Protein AF-0000000080232187 (afdb_homodimer)

Radius of gyration: 31.91 Å; Cα contacts (8 Å, |Δi|>4): 963; chains: 2; bounding box: 90×100×101 Å

Structure (mmCIF, N/CA/C/O backbone):
data_AF-0000000080232187-model_v1
#
loop_
_entity.id
_entity.type
_entity.pdbx_description
1 polymer 'anthranilate synthase'
#
loop_
_atom_site.group_PDB
_atom_site.id
_atom_site.type_symbol
_atom_site.label_atom_id
_atom_site.label_alt_id
_atom_site.label_comp_id
_atom_site.label_asym_id
_atom_site.label_entity_id
_atom_site.label_seq_id
_atom_site.pdbx_PDB_ins_code
_atom_site.Cartn_x
_atom_site.Cartn_y
_atom_site.Cartn_z
_atom_site.occupancy
_atom_site.B_iso_or_equiv
_atom_site.auth_seq_id
_atom_site.auth_comp_id
_atom_site.auth_asym_id
_atom_site.auth_atom_id
_atom_site.pdbx_PDB_model_num
ATOM 1 N N . MET A 1 1 ? 22.344 22.719 -49.562 1 18 1 MET A N 1
ATOM 2 C CA . MET A 1 1 ? 22.812 23.891 -48.844 1 18 1 MET A CA 1
ATOM 3 C C . MET A 1 1 ? 22.422 23.828 -47.375 1 18 1 MET A C 1
ATOM 5 O O . MET A 1 1 ? 22.547 24.812 -46.656 1 18 1 MET A O 1
ATOM 9 N N . ALA A 1 2 ? 21.609 22.859 -47 1 17.19 2 ALA A N 1
ATOM 10 C CA . ALA A 1 2 ? 20.688 22.594 -45.906 1 17.19 2 ALA A CA 1
ATOM 11 C C . ALA A 1 2 ? 21.438 22.328 -44.625 1 17.19 2 ALA A C 1
ATOM 13 O O . ALA A 1 2 ? 20.828 22.062 -43.562 1 17.19 2 ALA A O 1
ATOM 14 N N . SER A 1 3 ? 22.891 22.266 -44.469 1 17.16 3 SER A N 1
ATOM 15 C CA . SER A 1 3 ? 23.703 21.391 -43.656 1 17.16 3 SER A CA 1
ATOM 16 C C . SER A 1 3 ? 23.938 22.016 -42.281 1 17.16 3 SER A C 1
ATOM 18 O O . SER A 1 3 ? 25 22.609 -42.031 1 17.16 3 SER A O 1
ATOM 20 N N . ALA A 1 4 ? 22.828 22.75 -41.656 1 18.05 4 ALA A N 1
ATOM 21 C CA . ALA A 1 4 ? 23.219 23.609 -40.531 1 18.05 4 ALA A CA 1
ATOM 22 C C . ALA A 1 4 ? 23.875 22.812 -39.438 1 18.05 4 ALA A C 1
ATOM 24 O O . ALA A 1 4 ? 23.688 21.594 -39.344 1 18.05 4 ALA A O 1
ATOM 25 N N . ALA A 1 5 ? 24.375 23.562 -38.188 1 16.45 5 ALA A N 1
ATOM 26 C CA . ALA A 1 5 ? 25.484 23.812 -37.25 1 16.45 5 ALA A CA 1
ATOM 27 C C . ALA A 1 5 ? 25.266 23.078 -35.938 1 16.45 5 ALA A C 1
ATOM 29 O O . ALA A 1 5 ? 24.438 23.484 -35.125 1 16.45 5 ALA A O 1
ATOM 30 N N . ALA A 1 6 ? 25.125 21.734 -35.719 1 17.95 6 ALA A N 1
ATOM 31 C CA . ALA A 1 6 ? 24.734 20.859 -34.625 1 17.95 6 ALA A CA 1
ATOM 32 C C . ALA A 1 6 ? 25.75 20.938 -33.5 1 17.95 6 ALA A C 1
ATOM 34 O O . ALA A 1 6 ? 26.609 20.062 -33.344 1 17.95 6 ALA A O 1
ATOM 35 N N . SER A 1 7 ? 26.375 22.234 -33.156 1 16.16 7 SER A N 1
ATOM 36 C CA . SER A 1 7 ? 27.594 22.156 -32.375 1 16.16 7 SER A CA 1
ATOM 37 C C . SER A 1 7 ? 27.297 21.719 -30.938 1 16.16 7 SER A C 1
ATOM 39 O O . SER A 1 7 ? 26.406 22.281 -30.297 1 16.16 7 SER A O 1
ATOM 41 N N . ALA A 1 8 ? 27.562 20.406 -30.469 1 18.19 8 ALA A N 1
ATOM 42 C CA . ALA A 1 8 ? 27.516 19.469 -29.359 1 18.19 8 ALA A CA 1
ATOM 43 C C . ALA A 1 8 ? 28.406 19.953 -28.203 1 18.19 8 ALA A C 1
ATOM 45 O O . ALA A 1 8 ? 29.625 19.844 -28.266 1 18.19 8 ALA A O 1
ATOM 46 N N . GLY A 1 9 ? 28.359 21.297 -27.75 1 15.58 9 GLY A N 1
ATOM 47 C CA . GLY A 1 9 ? 29.438 21.703 -26.859 1 15.58 9 GLY A CA 1
ATOM 48 C C . GLY A 1 9 ? 29.469 20.953 -25.547 1 15.58 9 GLY A C 1
ATOM 49 O O . GLY A 1 9 ? 28.422 20.797 -24.906 1 15.58 9 GLY A O 1
ATOM 50 N N . THR A 1 10 ? 30.406 19.984 -25.188 1 17.42 10 THR A N 1
ATOM 51 C CA . THR A 1 10 ? 30.906 19.016 -24.203 1 17.42 10 THR A CA 1
ATOM 52 C C . THR A 1 10 ? 31.359 19.734 -22.922 1 17.42 10 THR A C 1
ATOM 54 O O . THR A 1 10 ? 32.406 20.359 -22.906 1 17.42 10 THR A O 1
ATOM 57 N N . ALA A 1 11 ? 30.75 20.844 -22.344 1 16.55 11 ALA A N 1
ATOM 58 C CA . ALA A 1 11 ? 31.594 21.5 -21.359 1 16.55 11 ALA A CA 1
ATOM 59 C C . ALA A 1 11 ? 31.906 20.594 -20.188 1 16.55 11 ALA A C 1
ATOM 61 O O . ALA A 1 11 ? 31 19.953 -19.641 1 16.55 11 ALA A O 1
ATOM 62 N N . ILE A 1 12 ? 33.219 20.125 -19.875 1 16.86 12 ILE A N 1
ATOM 63 C CA . ILE A 1 12 ? 34.156 19.328 -19.078 1 16.86 12 ILE A CA 1
ATOM 64 C C . ILE A 1 12 ? 34.219 19.891 -17.672 1 16.86 12 ILE A C 1
ATOM 66 O O . ILE A 1 12 ? 34.75 20.984 -17.453 1 16.86 12 ILE A O 1
ATOM 70 N N . PHE A 1 13 ? 33.062 20.234 -16.953 1 16.06 13 PHE A N 1
ATOM 71 C CA . PHE A 1 13 ? 33.375 20.938 -15.719 1 16.06 13 PHE A CA 1
ATOM 72 C C . PHE A 1 13 ? 34.25 20.078 -14.812 1 16.06 13 PHE A C 1
ATOM 74 O O . PHE A 1 13 ? 33.906 18.922 -14.523 1 16.06 13 PHE A O 1
ATOM 81 N N . SER A 1 14 ? 35.625 20.312 -14.742 1 15.69 14 SER A N 1
ATOM 82 C CA . SER A 1 14 ? 36.875 19.875 -14.125 1 15.69 14 SER A CA 1
ATOM 83 C C . SER A 1 14 ? 36.75 19.766 -12.617 1 15.69 14 SER A C 1
ATOM 85 O O . SER A 1 14 ? 35.844 20.391 -12.016 1 15.69 14 SER A O 1
ATOM 87 N N . GLN A 1 15 ? 37.688 18.969 -11.93 1 15.62 15 GLN A N 1
ATOM 88 C CA . GLN A 1 15 ? 38.219 18.078 -10.898 1 15.62 15 GLN A CA 1
ATOM 89 C C . GLN A 1 15 ? 38.688 18.859 -9.672 1 15.62 15 GLN A C 1
ATOM 91 O O . GLN A 1 15 ? 39.875 19.172 -9.555 1 15.62 15 GLN A O 1
ATOM 96 N N . CYS A 1 16 ? 38 19.984 -9.148 1 15.91 16 CYS A N 1
ATOM 97 C CA . CYS A 1 16 ? 38.812 20.672 -8.156 1 15.91 16 CYS A CA 1
ATOM 98 C C . CYS A 1 16 ? 39.094 19.766 -6.953 1 15.91 16 CYS A C 1
ATOM 100 O O . CYS A 1 16 ? 38.156 19.266 -6.332 1 15.91 16 CYS A O 1
ATOM 102 N N . MET A 1 17 ? 40.312 19.078 -6.785 1 17.08 17 MET A N 1
ATOM 103 C CA . MET A 1 17 ? 41.062 18.109 -5.973 1 17.08 17 MET A CA 1
ATOM 104 C C . MET A 1 17 ? 41.344 18.672 -4.582 1 17.08 17 MET A C 1
ATOM 106 O O . MET A 1 17 ? 42.062 18.062 -3.789 1 17.08 17 MET A O 1
ATOM 110 N N . GLY A 1 18 ? 40.75 19.766 -4.035 1 16.36 18 GLY A N 1
ATOM 111 C CA . GLY A 1 18 ? 41.625 20.312 -3.027 1 16.36 18 GLY A CA 1
ATOM 112 C C . GLY A 1 18 ? 41.875 19.375 -1.866 1 16.36 18 GLY A C 1
ATOM 113 O O . GLY A 1 18 ? 41.094 18.453 -1.632 1 16.36 18 GLY A O 1
ATOM 114 N N . ALA A 1 19 ? 43.125 19.375 -1.157 1 17.14 19 ALA A N 1
ATOM 115 C CA . ALA A 1 19 ? 44.125 18.734 -0.303 1 17.14 19 ALA A CA 1
ATOM 116 C C . ALA A 1 19 ? 43.688 18.75 1.159 1 17.14 19 ALA A C 1
ATOM 118 O O . ALA A 1 19 ? 44.406 18.281 2.037 1 17.14 19 ALA A O 1
ATOM 119 N N . ILE A 1 20 ? 42.375 18.75 1.537 1 16.67 20 ILE A N 1
ATOM 120 C CA . ILE A 1 20 ? 42.312 19.234 2.916 1 16.67 20 ILE A CA 1
ATOM 121 C C . ILE A 1 20 ? 43 18.219 3.838 1 16.67 20 ILE A C 1
ATOM 123 O O . ILE A 1 20 ? 42.781 17.016 3.715 1 16.67 20 ILE A O 1
ATOM 127 N N . ALA A 1 21 ? 44 18.719 4.641 1 17.36 21 ALA A N 1
ATOM 128 C CA . ALA A 1 21 ? 45.031 18.266 5.543 1 17.36 21 ALA A CA 1
ATOM 129 C C . ALA A 1 21 ? 44.469 17.422 6.672 1 17.36 21 ALA A C 1
ATOM 131 O O . ALA A 1 21 ? 43.312 17.547 7.027 1 17.36 21 ALA A O 1
ATOM 132 N N . GLN A 1 22 ? 45.25 16.469 7.203 1 16.72 22 GLN A N 1
ATOM 133 C CA . GLN A 1 22 ? 45.406 15.195 7.891 1 16.72 22 GLN A CA 1
ATOM 134 C C . GLN A 1 22 ? 45.219 15.352 9.398 1 16.72 22 GLN A C 1
ATOM 136 O O . GLN A 1 22 ? 45.312 14.375 10.141 1 16.72 22 GLN A O 1
ATOM 141 N N . VAL A 1 23 ? 44.438 16.344 9.93 1 16.61 23 VAL A N 1
ATOM 142 C CA . VAL A 1 23 ? 44.875 16.531 11.312 1 16.61 23 VAL A CA 1
ATOM 143 C C . VAL A 1 23 ? 44.594 15.258 12.109 1 16.61 23 VAL A C 1
ATOM 145 O O . VAL A 1 23 ? 43.562 14.617 11.938 1 16.61 23 VAL A O 1
ATOM 148 N N . LYS A 1 24 ? 45.625 14.75 12.828 1 18.84 24 LYS A N 1
ATOM 149 C CA . LYS A 1 24 ? 46.031 13.547 13.562 1 18.84 24 LYS A CA 1
ATOM 150 C C . LYS A 1 24 ? 45.188 13.367 14.828 1 18.84 24 LYS A C 1
ATOM 152 O O . LYS A 1 24 ? 45.219 14.211 15.719 1 18.84 24 LYS A O 1
ATOM 157 N N . LYS A 1 25 ? 43.875 13.188 14.773 1 17.88 25 LYS A N 1
ATOM 158 C CA . LYS A 1 25 ? 43.188 13.258 16.062 1 17.88 25 LYS A CA 1
ATOM 159 C C . LYS A 1 25 ? 43.812 12.273 17.062 1 17.88 25 LYS A C 1
ATOM 161 O O . LYS A 1 25 ? 44.125 11.141 16.688 1 17.88 25 LYS A O 1
ATOM 166 N N . PRO A 1 26 ? 44.125 12.734 18.25 1 18.08 26 PRO A N 1
ATOM 167 C CA . PRO A 1 26 ? 44.906 12.016 19.281 1 18.08 26 PRO A CA 1
ATOM 168 C C . PRO A 1 26 ? 44.156 10.797 19.812 1 18.08 26 PRO A C 1
ATOM 170 O O . PRO A 1 26 ? 42.938 10.672 19.609 1 18.08 26 PRO A O 1
ATOM 173 N N . SER A 1 27 ? 44.781 9.914 20.688 1 17.45 27 SER A N 1
ATOM 174 C CA . SER A 1 27 ? 44.938 8.531 21.141 1 17.45 27 SER A CA 1
ATOM 175 C C . SER A 1 27 ? 43.906 8.18 22.219 1 17.45 27 SER A C 1
ATOM 177 O O . SER A 1 27 ? 43.719 7.012 22.547 1 17.45 27 SER A O 1
ATOM 179 N N . PRO A 1 28 ? 42.781 8.977 22.516 1 18.81 28 PRO A N 1
ATOM 180 C CA . PRO A 1 28 ? 42.656 8.836 23.969 1 18.81 28 PRO A CA 1
ATOM 181 C C . PRO A 1 28 ? 42.344 7.402 24.406 1 18.81 28 PRO A C 1
ATOM 183 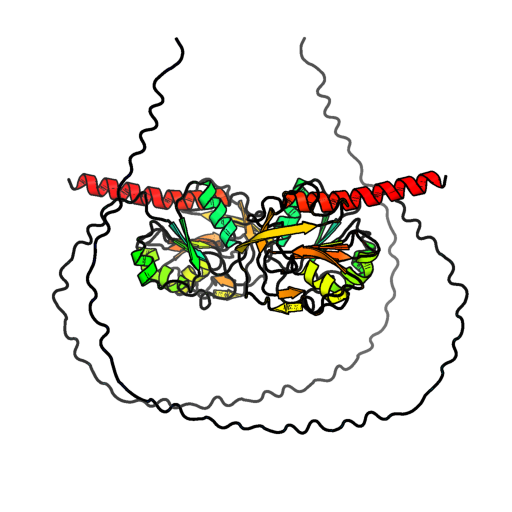O O . PRO A 1 28 ? 41.844 6.605 23.594 1 18.81 28 PRO A O 1
ATOM 186 N N . SER A 1 29 ? 42.531 7.062 25.734 1 17.45 29 SER A N 1
ATOM 187 C CA . SER A 1 29 ? 42.812 5.977 26.672 1 17.45 29 SER A CA 1
ATOM 188 C C . SER A 1 29 ? 41.562 5.102 26.875 1 17.45 29 SER A C 1
ATOM 190 O O . SER A 1 29 ? 40.438 5.52 26.594 1 17.45 29 SER A O 1
ATOM 192 N N . SER A 1 30 ? 41.656 3.861 27.547 1 17.42 30 SER A N 1
ATOM 193 C CA . SER A 1 30 ? 41.344 2.439 27.656 1 17.42 30 SER A CA 1
ATOM 194 C C . SER A 1 30 ? 40.094 2.205 28.5 1 17.42 30 SER A C 1
ATOM 196 O O . SER A 1 30 ? 39.625 1.072 28.625 1 17.42 30 SER A O 1
ATOM 198 N N . THR A 1 31 ? 39.281 3.275 29.047 1 18.12 31 THR A N 1
ATOM 199 C CA . THR A 1 31 ? 38.812 2.789 30.344 1 18.12 31 THR A CA 1
ATOM 200 C C . THR A 1 31 ? 37.781 1.671 30.156 1 18.12 31 THR A C 1
ATOM 202 O O . THR A 1 31 ? 36.938 1.748 29.266 1 18.12 31 THR A O 1
ATOM 205 N N . HIS A 1 32 ? 38 0.469 30.734 1 17.98 32 HIS A N 1
ATOM 206 C CA . HIS A 1 32 ? 37.625 -0.938 30.812 1 17.98 32 HIS A CA 1
ATOM 207 C C . HIS A 1 32 ? 36.219 -1.106 31.391 1 17.98 32 HIS A C 1
ATOM 209 O O . HIS A 1 32 ? 35.781 -2.23 31.625 1 17.98 32 HIS A O 1
ATOM 215 N N . LEU A 1 33 ? 35.219 -0.196 31.109 1 17.58 33 LEU A N 1
ATOM 216 C CA . LEU A 1 33 ? 34.156 -0.395 32.094 1 17.58 33 LEU A CA 1
ATOM 217 C C . LEU A 1 33 ? 33.594 -1.807 31.984 1 17.58 33 LEU A C 1
ATOM 219 O O . LEU A 1 33 ? 33.312 -2.295 30.891 1 17.58 33 LEU A O 1
ATOM 223 N N . ALA A 1 34 ? 33.562 -2.543 33.094 1 17.12 34 ALA A N 1
ATOM 224 C CA . ALA A 1 34 ? 33.375 -3.902 33.594 1 17.12 34 ALA A CA 1
ATOM 225 C C . ALA A 1 34 ? 31.891 -4.312 33.469 1 17.12 34 ALA A C 1
ATOM 227 O O . ALA A 1 34 ? 31.031 -3.74 34.125 1 17.12 34 ALA A O 1
ATOM 228 N N . PHE A 1 35 ? 31.281 -4.254 32.281 1 16.67 35 PHE A N 1
ATOM 229 C CA . PHE A 1 35 ? 29.844 -4.504 32.312 1 16.67 35 PHE A CA 1
ATOM 230 C C . PHE A 1 35 ? 29.531 -5.895 32.844 1 16.67 35 PHE A C 1
ATOM 232 O O . PHE A 1 35 ? 30.234 -6.859 32.531 1 16.67 35 PHE A O 1
ATOM 239 N N . ALA A 1 36 ? 28.781 -5.898 34 1 17.16 36 ALA A N 1
ATOM 240 C CA . ALA A 1 36 ? 28.312 -6.945 34.906 1 17.16 36 ALA A CA 1
ATOM 241 C C . ALA A 1 36 ? 27.484 -7.984 34.156 1 17.16 36 ALA A C 1
ATOM 243 O O . ALA A 1 36 ? 26.672 -7.637 33.312 1 17.16 36 ALA A O 1
ATOM 244 N N . ARG A 1 37 ? 27.859 -9.234 34.188 1 16.91 37 ARG A N 1
ATOM 245 C CA . ARG A 1 37 ? 27.578 -10.531 33.594 1 16.91 37 ARG A CA 1
ATOM 246 C C . ARG A 1 37 ? 26.203 -11.039 34 1 16.91 37 ARG A C 1
ATOM 248 O O . ARG A 1 37 ? 25.984 -11.367 35.156 1 16.91 37 ARG A O 1
ATOM 255 N N . PHE A 1 38 ? 25.047 -10.234 33.75 1 17.67 38 PHE A N 1
ATOM 256 C CA . PHE A 1 38 ? 23.859 -10.781 34.375 1 17.67 38 PHE A CA 1
ATOM 257 C C . PHE A 1 38 ? 23.656 -12.242 33.969 1 17.67 38 PHE A C 1
ATOM 259 O O . PHE A 1 38 ? 23.922 -12.617 32.812 1 17.67 38 PHE A O 1
ATOM 266 N N . PRO A 1 39 ? 23.469 -13.102 34.969 1 17.06 39 PRO A N 1
ATOM 267 C CA . PRO A 1 39 ? 23.484 -14.562 35 1 17.06 39 PRO A CA 1
ATOM 268 C C . PRO A 1 39 ? 22.391 -15.195 34.156 1 17.06 39 PRO A C 1
ATOM 270 O O . PRO A 1 39 ? 21.375 -14.547 33.875 1 17.06 39 PRO A O 1
ATOM 273 N N . ASP A 1 40 ? 22.719 -16.188 33.375 1 17.42 40 ASP A N 1
ATOM 274 C CA . ASP A 1 40 ? 22.219 -17.094 32.344 1 17.42 40 ASP A CA 1
ATOM 275 C C . ASP A 1 40 ? 21.078 -17.953 32.875 1 17.42 40 ASP A C 1
ATOM 277 O O . ASP A 1 40 ? 21.109 -19.172 32.812 1 17.42 40 ASP A O 1
ATOM 281 N N . ARG A 1 41 ? 20.172 -17.359 33.812 1 16.28 41 ARG A N 1
ATOM 282 C CA . ARG A 1 41 ? 19.438 -18.422 34.469 1 16.28 41 ARG A CA 1
ATOM 283 C C . ARG A 1 41 ? 18.672 -19.281 33.469 1 16.28 41 ARG A C 1
ATOM 285 O O . ARG A 1 41 ? 17.797 -18.766 32.75 1 16.28 41 ARG A O 1
ATOM 292 N N . ARG A 1 42 ? 19.266 -20.266 32.906 1 18.02 42 ARG A N 1
ATOM 293 C CA . ARG A 1 42 ? 18.859 -21.266 31.938 1 18.02 42 ARG A CA 1
ATOM 294 C C . ARG A 1 42 ? 17.703 -22.109 32.469 1 18.02 42 ARG A C 1
ATOM 296 O O . ARG A 1 42 ? 17.906 -23.016 33.281 1 18.02 42 ARG A O 1
ATOM 303 N N . THR A 1 43 ? 16.609 -21.422 33.094 1 16.92 43 THR A N 1
ATOM 304 C CA . THR A 1 43 ? 15.734 -22.406 33.719 1 16.92 43 THR A CA 1
ATOM 305 C C . THR A 1 43 ? 15.273 -23.453 32.719 1 16.92 43 THR A C 1
ATOM 307 O O . THR A 1 43 ? 14.891 -23.125 31.594 1 16.92 43 THR A O 1
ATOM 310 N N . GLU A 1 44 ? 15.719 -24.609 32.906 1 17.72 44 GLU A N 1
ATOM 311 C CA . GLU A 1 44 ? 15.617 -25.938 32.312 1 17.72 44 GLU A CA 1
ATOM 312 C C . GLU A 1 44 ? 14.172 -26.422 32.25 1 17.72 44 GLU A C 1
ATOM 314 O O . GLU A 1 44 ? 13.555 -26.672 33.281 1 17.72 44 GLU A O 1
ATOM 319 N N . ILE A 1 45 ? 13.305 -25.531 31.609 1 16.34 45 ILE A N 1
ATOM 320 C CA . ILE A 1 45 ? 11.93 -26.016 31.734 1 16.34 45 ILE A CA 1
ATOM 321 C C . ILE A 1 45 ? 11.836 -27.453 31.219 1 16.34 45 ILE A C 1
ATOM 323 O O . ILE A 1 45 ? 12.211 -27.719 30.062 1 16.34 45 ILE A O 1
ATOM 327 N N . ARG A 1 46 ? 11.961 -28.312 32.156 1 16.52 46 ARG A N 1
ATOM 328 C CA . ARG A 1 46 ? 11.898 -29.766 32 1 16.52 46 ARG A CA 1
ATOM 329 C C . ARG A 1 46 ? 10.609 -30.188 31.328 1 16.52 46 ARG A C 1
ATOM 331 O O . ARG A 1 46 ? 9.516 -29.922 31.828 1 16.52 46 ARG A O 1
ATOM 338 N N . TYR A 1 47 ? 10.508 -29.938 29.938 1 16.34 47 TYR A N 1
ATOM 339 C CA . TYR A 1 47 ? 9.312 -30.297 29.188 1 16.34 47 TYR A CA 1
ATOM 340 C C . TYR A 1 47 ? 8.961 -31.766 29.422 1 16.34 47 TYR A C 1
ATOM 342 O O . TYR A 1 47 ? 9.805 -32.656 29.25 1 16.34 47 TYR A O 1
ATOM 350 N N . GLY A 1 48 ? 8.148 -31.953 30.453 1 16.7 48 GLY A N 1
ATOM 351 C CA . GLY A 1 48 ? 7.648 -33.25 30.891 1 16.7 48 GLY A CA 1
ATOM 352 C C . GLY A 1 48 ? 7.102 -34.094 29.75 1 16.7 48 GLY A C 1
ATOM 353 O O . GLY A 1 48 ? 6.629 -33.562 28.75 1 16.7 48 GLY A O 1
ATOM 354 N N . SER A 1 49 ? 7.559 -35.281 29.641 1 17.62 49 SER A N 1
ATOM 355 C CA . SER A 1 49 ? 7.488 -36.469 28.781 1 17.62 49 SER A CA 1
ATOM 356 C C . SER A 1 49 ? 6.051 -36.938 28.609 1 17.62 49 SER A C 1
ATOM 358 O O . SER A 1 49 ? 5.469 -37.531 29.516 1 17.62 49 SER A O 1
ATOM 360 N N . CYS A 1 50 ? 5.074 -35.938 28.25 1 16.98 50 CYS A N 1
ATOM 361 C CA . CYS A 1 50 ? 3.717 -36.5 28.297 1 16.98 50 CYS A CA 1
ATOM 362 C C . CYS A 1 50 ? 3.611 -37.781 27.5 1 16.98 50 CYS A C 1
ATOM 364 O O . CYS A 1 50 ? 3.963 -37.812 26.312 1 16.98 50 CYS A O 1
ATOM 366 N N . MET A 1 51 ? 3.67 -38.812 28.156 1 17.59 51 MET A N 1
ATOM 367 C CA . MET A 1 51 ? 3.639 -40.219 27.797 1 17.59 51 MET A CA 1
ATOM 368 C C . MET A 1 51 ? 2.361 -40.562 27.047 1 17.59 51 MET A C 1
ATOM 370 O O . MET A 1 51 ? 1.264 -40.5 27.594 1 17.59 51 MET A O 1
ATOM 374 N N . PHE A 1 52 ? 2.105 -39.812 25.922 1 17.67 52 PHE A N 1
ATOM 375 C CA . PHE A 1 52 ? 0.829 -40.156 25.297 1 17.67 52 PHE A CA 1
ATOM 376 C C . PHE A 1 52 ? 0.734 -41.656 25.031 1 17.67 52 PHE A C 1
ATOM 378 O O . PHE A 1 52 ? 1.684 -42.281 24.531 1 17.67 52 PHE A O 1
ATOM 385 N N . PRO A 1 53 ? -0.198 -42.25 25.719 1 17.58 53 PRO A N 1
ATOM 386 C CA . PRO A 1 53 ? -0.336 -43.719 25.703 1 17.58 53 PRO A CA 1
ATOM 387 C C . PRO A 1 53 ? -0.587 -44.25 24.297 1 17.58 53 PRO A C 1
ATOM 389 O O . PRO A 1 53 ? -1.043 -43.531 23.406 1 17.58 53 PRO A O 1
ATOM 392 N N . LYS A 1 54 ? -0.259 -45.562 24.062 1 18.97 54 LYS A N 1
ATOM 393 C CA . LYS A 1 54 ? 0.078 -46.531 23.031 1 18.97 54 LYS A CA 1
ATOM 394 C C . LYS A 1 54 ? -1.157 -46.938 22.234 1 18.97 54 LYS A C 1
ATOM 396 O O . LYS A 1 54 ? -1.043 -47.562 21.188 1 18.97 54 LYS A O 1
ATOM 401 N N . ASP A 1 55 ? -2.465 -46.844 22.781 1 17.28 55 ASP A N 1
ATOM 402 C CA . ASP A 1 55 ? -3.111 -48.125 22.609 1 17.28 55 ASP A CA 1
ATOM 403 C C . ASP A 1 55 ? -3.516 -48.344 21.141 1 17.28 55 ASP A C 1
ATOM 405 O O . ASP A 1 55 ? -2.98 -49.219 20.469 1 17.28 55 ASP A O 1
ATOM 409 N N . SER A 1 56 ? -5 -48.531 20.844 1 18.44 56 SER A N 1
ATOM 410 C CA . SER A 1 56 ? -5.707 -49.688 20.297 1 18.44 56 SER A CA 1
ATOM 411 C C . SER A 1 56 ? -5.84 -49.594 18.781 1 18.44 56 SER A C 1
ATOM 413 O O . SER A 1 56 ? -6.055 -48.531 18.234 1 18.44 56 SER A O 1
ATOM 415 N N . LEU A 1 57 ? -5.41 -50.625 18.047 1 19.53 57 LEU A N 1
ATOM 416 C CA . LEU A 1 57 ? -5.133 -51.062 16.672 1 19.53 57 LEU A CA 1
ATOM 417 C C . LEU A 1 57 ? -6.41 -51.094 15.852 1 19.53 57 LEU A C 1
ATOM 419 O O . LEU A 1 57 ? -6.613 -52 15.055 1 19.53 57 LEU A O 1
ATOM 423 N N . PHE A 1 58 ? -7.516 -50.281 16.219 1 19.17 58 PHE A N 1
ATOM 424 C CA . PHE A 1 58 ? -8.672 -50.844 15.516 1 19.17 58 PHE A CA 1
ATOM 425 C C . PHE A 1 58 ? -8.484 -50.75 14.008 1 19.17 58 PHE A C 1
ATOM 427 O O . PHE A 1 58 ? -8.125 -49.688 13.492 1 19.17 58 PHE A O 1
ATOM 434 N N . THR A 1 59 ? -8.266 -51.875 13.375 1 18.72 59 THR A N 1
ATOM 435 C CA . THR A 1 59 ? -7.98 -52.188 11.984 1 18.72 59 THR A CA 1
ATOM 436 C C . THR A 1 59 ? -9.172 -51.844 11.094 1 18.72 59 THR A C 1
ATOM 438 O O . THR A 1 59 ? -10.188 -52.531 11.102 1 18.72 59 THR A O 1
ATOM 441 N N . PRO A 1 60 ? -9.727 -50.656 11.18 1 17.86 60 PRO A N 1
ATOM 442 C CA . PRO A 1 60 ? -10.992 -50.688 10.445 1 17.86 60 PRO A CA 1
ATOM 443 C C . PRO A 1 60 ? -10.836 -51.188 9.023 1 17.86 60 PRO A C 1
ATOM 445 O O . PRO A 1 60 ? -9.766 -51.062 8.43 1 17.86 60 PRO A O 1
ATOM 448 N N . ARG A 1 61 ? -11.773 -52.125 8.68 1 18.62 61 ARG A N 1
ATOM 449 C CA . ARG A 1 61 ? -12.039 -52.875 7.465 1 18.62 61 ARG A CA 1
ATOM 450 C C . ARG A 1 61 ? -12.219 -51.969 6.266 1 18.62 61 ARG A C 1
ATOM 452 O O . ARG A 1 61 ? -12.883 -50.938 6.367 1 18.62 61 ARG A O 1
ATOM 459 N N . ALA A 1 62 ? -11.352 -52 5.238 1 18.52 62 ALA A N 1
ATOM 460 C CA . ALA A 1 62 ? -11.156 -51.344 3.947 1 18.52 62 ALA A CA 1
ATOM 461 C C . ALA A 1 62 ? -12.406 -51.469 3.078 1 18.52 62 ALA A C 1
ATOM 463 O O . ALA A 1 62 ? -12.672 -52.5 2.504 1 18.52 62 ALA A O 1
ATOM 464 N N . THR A 1 63 ? -13.625 -51.219 3.707 1 20.48 63 THR A N 1
ATOM 465 C CA . THR A 1 63 ? -14.648 -51.562 2.732 1 20.48 63 THR A CA 1
ATOM 466 C C . THR A 1 63 ? -14.461 -50.781 1.438 1 20.48 63 THR A C 1
ATOM 468 O O . THR A 1 63 ? -14.273 -49.562 1.469 1 20.48 63 THR A O 1
ATOM 471 N N . VAL A 1 64 ? -14.18 -51.438 0.282 1 19.8 64 VAL A N 1
ATOM 472 C CA . VAL A 1 64 ? -13.945 -51.125 -1.124 1 19.8 64 VAL A CA 1
ATOM 473 C C . VAL A 1 64 ? -15.141 -50.375 -1.699 1 19.8 64 VAL A C 1
ATOM 475 O O . VAL A 1 64 ? -16.234 -50.938 -1.826 1 19.8 64 VAL A O 1
ATOM 478 N N . LEU A 1 65 ? -15.461 -49.219 -1.135 1 20.78 65 LEU A N 1
ATOM 479 C CA . LEU A 1 65 ? -16.641 -48.562 -1.703 1 20.78 65 LEU A CA 1
ATOM 480 C C . LEU A 1 65 ? -16.5 -48.438 -3.217 1 20.78 65 LEU A C 1
ATOM 482 O O . LEU A 1 65 ? -15.508 -47.875 -3.711 1 20.78 65 LEU A O 1
ATOM 486 N N . SER A 1 66 ? -17.25 -49.25 -3.982 1 20.91 66 SER A N 1
ATOM 487 C CA . SER A 1 66 ? -17.359 -49.469 -5.418 1 20.91 66 SER A CA 1
ATOM 488 C C . SER A 1 66 ? -17.625 -48.188 -6.168 1 20.91 66 SER A C 1
ATOM 490 O O . SER A 1 66 ? -16.891 -47.844 -7.098 1 20.91 66 SER A O 1
ATOM 492 N N . GLY A 1 67 ? -18.922 -47.875 -6.508 1 22.31 67 GLY A N 1
ATOM 493 C CA . GLY A 1 67 ? -19.5 -47.5 -7.785 1 22.31 67 GLY A CA 1
ATOM 494 C C . GLY A 1 67 ? -19.516 -46 -8.016 1 22.31 67 GLY A C 1
ATOM 495 O O . GLY A 1 67 ? -20.391 -45.281 -7.516 1 22.31 67 GLY A O 1
ATOM 496 N N . VAL A 1 68 ? -18.594 -45.219 -7.781 1 24.27 68 VAL A N 1
ATOM 497 C CA . VAL A 1 68 ? -18.812 -43.781 -7.941 1 24.27 68 VAL A CA 1
ATOM 498 C C . VAL A 1 68 ? -19.156 -43.469 -9.391 1 24.27 68 VAL A C 1
ATOM 500 O O . VAL A 1 68 ? -18.359 -43.75 -10.297 1 24.27 68 VAL A O 1
ATOM 503 N N . GLU A 1 69 ? -20.5 -43.531 -9.789 1 24.91 69 GLU A N 1
ATOM 504 C CA . GLU A 1 69 ? -21.031 -43.062 -11.062 1 24.91 69 GLU A CA 1
ATOM 505 C C . GLU A 1 69 ? -20.531 -41.688 -11.422 1 24.91 69 GLU A C 1
ATOM 507 O O . GLU A 1 69 ? -20.391 -40.812 -10.547 1 24.91 69 GLU A O 1
ATOM 512 N N . ASN A 1 70 ? -19.812 -41.5 -12.539 1 24.06 70 ASN A N 1
ATOM 513 C CA . ASN A 1 70 ? -19.234 -40.375 -13.266 1 24.06 70 ASN A CA 1
ATOM 514 C C . ASN A 1 70 ? -20.266 -39.281 -13.508 1 24.06 70 ASN A C 1
ATOM 516 O O . ASN A 1 70 ? -21.109 -39.406 -14.398 1 24.06 70 ASN A O 1
ATOM 520 N N . SER A 1 71 ? -21.078 -38.781 -12.578 1 29.89 71 SER A N 1
ATOM 521 C CA . SER A 1 71 ? -21.938 -37.656 -12.938 1 29.89 71 SER A CA 1
ATOM 522 C C . SER A 1 71 ? -21.156 -36.594 -13.695 1 29.89 71 SER A C 1
ATOM 524 O O . SER A 1 71 ? -20.156 -36.062 -13.195 1 29.89 71 SER A O 1
ATOM 526 N N . GLY A 1 72 ? -21.094 -36.594 -15.023 1 27.41 72 GLY A N 1
ATOM 527 C CA . GLY A 1 72 ? -20.594 -35.656 -15.984 1 27.41 72 GLY A CA 1
ATOM 528 C C . GLY A 1 72 ? -20.984 -3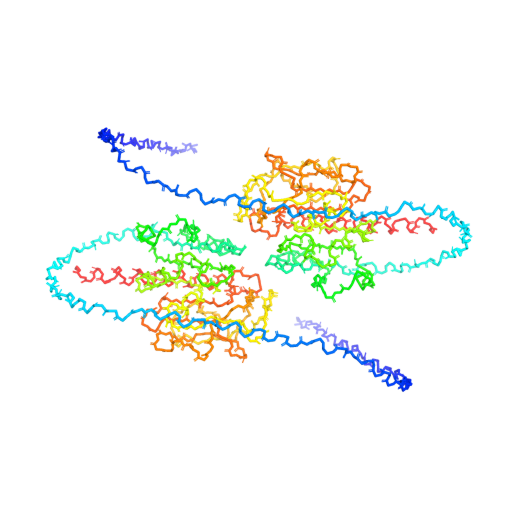4.219 -15.656 1 27.41 72 GLY A C 1
ATOM 529 O O . GLY A 1 72 ? -22.172 -33.906 -15.555 1 27.41 72 GLY A O 1
ATOM 530 N N . PHE A 1 73 ? -20.422 -33.531 -14.727 1 30.75 73 PHE A N 1
ATOM 531 C CA . PHE A 1 73 ? -20.531 -32.094 -14.594 1 30.75 73 PHE A CA 1
ATOM 532 C C . PHE A 1 73 ? -20.469 -31.391 -15.953 1 30.75 73 PHE A C 1
ATOM 534 O O . PHE A 1 73 ? -19.453 -31.469 -16.641 1 30.75 73 PHE A O 1
ATOM 541 N N . SER A 1 74 ? -21.562 -31.469 -16.781 1 31.2 74 SER A N 1
ATOM 542 C CA . SER A 1 74 ? -21.641 -30.609 -17.969 1 31.2 74 SER A CA 1
ATOM 543 C C . SER A 1 74 ? -21.328 -29.172 -17.625 1 31.2 74 SER A C 1
ATOM 545 O O . SER A 1 74 ? -22.062 -28.531 -16.859 1 31.2 74 SER A O 1
ATOM 547 N N . VAL A 1 75 ? -20.156 -28.75 -17.453 1 33.56 75 VAL A N 1
ATOM 548 C CA . VAL A 1 75 ? -19.75 -27.344 -17.391 1 33.56 75 VAL A CA 1
ATOM 549 C C . VAL A 1 75 ? -20.344 -26.578 -18.562 1 33.56 75 VAL A C 1
ATOM 551 O O . VAL A 1 75 ? -20.016 -26.844 -19.719 1 33.56 75 VAL A O 1
ATOM 554 N N . SER A 1 76 ? -21.656 -26.281 -18.625 1 34.94 76 SER A N 1
ATOM 555 C CA . SER A 1 76 ? -22.125 -25.312 -19.609 1 34.94 76 SER A CA 1
ATOM 556 C C . SER A 1 76 ? -21.141 -24.156 -19.766 1 34.94 76 SER A C 1
ATOM 558 O O . SER A 1 76 ? -20.672 -23.594 -18.766 1 34.94 76 SER A O 1
ATOM 560 N N . VAL A 1 77 ? -20.312 -24.031 -20.734 1 35.81 77 VAL A N 1
ATOM 561 C CA . VAL A 1 77 ? -19.266 -23.141 -21.203 1 35.81 77 VAL A CA 1
ATOM 562 C C . VAL A 1 77 ? -19.766 -21.688 -21.172 1 35.81 77 VAL A C 1
ATOM 564 O O . VAL A 1 77 ? -20.047 -21.109 -22.219 1 35.81 77 VAL A O 1
ATOM 567 N N . LYS A 1 78 ? -20.859 -21.312 -20.688 1 40.41 78 LYS A N 1
ATOM 568 C CA . LYS A 1 78 ? -21.016 -19.859 -20.719 1 40.41 78 LYS A CA 1
ATOM 569 C C . LYS A 1 78 ? -19.875 -19.172 -19.969 1 40.41 78 LYS A C 1
ATOM 571 O O . LYS A 1 78 ? -20.031 -18.766 -18.828 1 40.41 78 LYS A O 1
ATOM 576 N N . LYS A 1 79 ? -18.594 -19.453 -20.219 1 50.75 79 LYS A N 1
ATOM 577 C CA . LYS A 1 79 ? -17.25 -19.312 -19.656 1 50.75 79 LYS A CA 1
ATOM 578 C C . LYS A 1 79 ? -16.891 -17.828 -19.5 1 50.75 79 LYS A C 1
ATOM 580 O O . LYS A 1 79 ? -16.297 -17.453 -18.484 1 50.75 79 LYS A O 1
ATOM 585 N N . ALA A 1 80 ? -17.375 -16.922 -20.516 1 58.47 80 ALA A N 1
ATOM 586 C CA . ALA A 1 80 ? -16.859 -15.555 -20.625 1 58.47 80 ALA A CA 1
ATOM 587 C C . ALA A 1 80 ? -17.438 -14.672 -19.516 1 58.47 80 ALA A C 1
ATOM 589 O O . ALA A 1 80 ? -16.891 -13.609 -19.203 1 58.47 80 ALA A O 1
ATOM 590 N N . ASP A 1 81 ? -18.297 -15.312 -18.719 1 81.19 81 ASP A N 1
ATOM 591 C CA . ASP A 1 81 ? -18.969 -14.359 -17.844 1 81.19 81 ASP A CA 1
ATOM 592 C C . ASP A 1 81 ? -18.578 -14.594 -16.391 1 81.19 81 ASP A C 1
ATOM 594 O O . ASP A 1 81 ? -18.875 -13.773 -15.516 1 81.19 81 ASP A O 1
ATOM 598 N N . ASN A 1 82 ? -17.859 -15.742 -16.172 1 94.5 82 ASN A N 1
ATOM 599 C CA . ASN A 1 82 ? -17.484 -15.984 -14.781 1 94.5 82 ASN A CA 1
ATOM 600 C C . ASN A 1 82 ? -16.312 -15.102 -14.352 1 94.5 82 ASN A C 1
ATOM 602 O O . ASN A 1 82 ? -15.523 -14.664 -15.188 1 94.5 82 ASN A O 1
ATOM 606 N N . PRO A 1 83 ? -16.25 -14.914 -13.07 1 97.88 83 PRO A N 1
ATOM 607 C CA . PRO A 1 83 ? -15.242 -13.945 -12.617 1 97.88 83 PRO A CA 1
ATOM 608 C C . PRO A 1 83 ? -13.891 -14.594 -12.344 1 97.88 83 PRO A C 1
ATOM 610 O O . PRO A 1 83 ? -13.805 -15.805 -12.125 1 97.88 83 PRO A O 1
ATOM 613 N N . ILE A 1 84 ? -12.891 -13.82 -12.492 1 98.44 84 ILE A N 1
ATOM 614 C CA . ILE A 1 84 ? -11.68 -14.109 -11.734 1 98.44 84 ILE A CA 1
ATOM 615 C C . ILE A 1 84 ? -11.883 -13.727 -10.266 1 98.44 84 ILE A C 1
ATOM 617 O O . ILE A 1 84 ? -12.406 -12.648 -9.969 1 98.44 84 ILE A O 1
ATOM 621 N N . VAL A 1 85 ? -11.547 -14.602 -9.359 1 98.69 85 VAL A N 1
ATOM 622 C CA . VAL A 1 85 ? -11.734 -14.305 -7.945 1 98.69 85 VAL A CA 1
ATOM 623 C C . VAL A 1 85 ? -10.398 -13.883 -7.328 1 98.69 85 VAL A C 1
ATOM 625 O O . VAL A 1 85 ? -9.375 -14.539 -7.535 1 98.69 85 VAL A O 1
ATOM 628 N N . VAL A 1 86 ? -10.438 -12.742 -6.633 1 98.69 86 VAL A N 1
ATOM 629 C CA . VAL A 1 86 ? -9.305 -12.273 -5.852 1 98.69 86 VAL A CA 1
ATOM 630 C C . VAL A 1 86 ? -9.523 -12.586 -4.371 1 98.69 86 VAL A C 1
ATOM 632 O O . VAL A 1 86 ? -10.531 -12.172 -3.789 1 98.69 86 VAL A O 1
ATOM 635 N N . ILE A 1 87 ? -8.617 -13.375 -3.828 1 98.75 87 ILE A N 1
ATOM 636 C CA . ILE A 1 87 ? -8.625 -13.578 -2.383 1 98.75 87 ILE A CA 1
ATOM 637 C C . ILE A 1 87 ? -7.789 -12.5 -1.707 1 98.75 87 ILE A C 1
ATOM 639 O O . ILE A 1 87 ? -6.57 -12.438 -1.888 1 98.75 87 ILE A O 1
ATOM 643 N N . ASP A 1 88 ? -8.453 -11.719 -0.923 1 97.75 88 ASP A N 1
ATOM 644 C CA . ASP A 1 88 ? -7.82 -10.602 -0.224 1 97.75 88 ASP A CA 1
ATOM 645 C C . ASP A 1 88 ? -7.301 -11.031 1.146 1 97.75 88 ASP A C 1
ATOM 647 O O . ASP A 1 88 ? -8.086 -11.336 2.045 1 97.75 88 ASP A O 1
ATOM 651 N N . ASN A 1 89 ? -5.98 -10.945 1.278 1 97.31 89 ASN A N 1
ATOM 652 C CA . ASN A 1 89 ? -5.352 -11.305 2.547 1 97.31 89 ASN A CA 1
ATOM 653 C C . ASN A 1 89 ? -5.074 -10.07 3.4 1 97.31 89 ASN A C 1
ATOM 655 O O . ASN A 1 89 ? -4.031 -9.977 4.051 1 97.31 89 ASN A O 1
ATOM 659 N N . TYR A 1 90 ? -5.953 -9.109 3.264 1 91 90 TYR A N 1
ATOM 660 C CA . TYR A 1 90 ? -5.926 -7.914 4.098 1 91 90 TYR A CA 1
ATOM 661 C C . TYR A 1 90 ? -4.625 -7.145 3.904 1 91 90 TYR A C 1
ATOM 663 O O . TYR A 1 90 ? -3.979 -6.746 4.879 1 91 90 TYR A O 1
ATOM 671 N N . ASP A 1 91 ? -4.297 -7.02 2.609 1 92.56 91 ASP A N 1
ATOM 672 C CA . ASP A 1 91 ? -3.096 -6.266 2.266 1 92.56 91 ASP A CA 1
ATOM 673 C C . ASP A 1 91 ? -3.451 -4.883 1.725 1 92.56 91 ASP A C 1
ATOM 675 O O . ASP A 1 91 ? -4.445 -4.727 1.012 1 92.56 91 ASP A O 1
ATOM 679 N N . SER A 1 92 ? -2.584 -3.9 2.002 1 89.38 92 SER A N 1
ATOM 680 C CA . SER A 1 92 ? -2.805 -2.533 1.543 1 89.38 92 SER A CA 1
ATOM 681 C C . SER A 1 92 ? -2.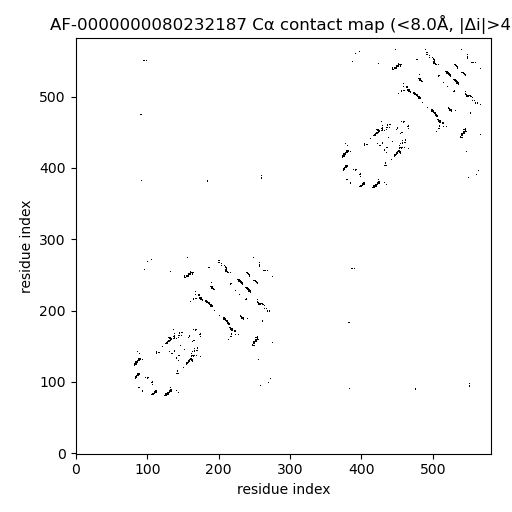729 -2.439 0.022 1 89.38 92 SER A C 1
ATOM 683 O O . SER A 1 92 ? -3.33 -1.552 -0.582 1 89.38 92 SER A O 1
ATOM 685 N N . PHE A 1 93 ? -2.119 -3.385 -0.673 1 91.25 93 PHE A N 1
ATOM 686 C CA . PHE A 1 93 ? -1.874 -3.285 -2.107 1 91.25 93 PHE A CA 1
ATOM 687 C C . PHE A 1 93 ? -2.865 -4.141 -2.887 1 91.25 93 PHE A C 1
ATOM 689 O O . PHE A 1 93 ? -2.846 -4.156 -4.121 1 91.25 93 PHE A O 1
ATOM 696 N N . THR A 1 94 ? -3.715 -4.84 -2.225 1 95.38 94 THR A N 1
ATOM 697 C CA . THR A 1 94 ? -4.648 -5.727 -2.908 1 95.38 94 THR A CA 1
ATOM 698 C C . THR A 1 94 ? -5.422 -4.973 -3.984 1 95.38 94 THR A C 1
ATOM 700 O O . THR A 1 94 ? -5.566 -5.453 -5.109 1 95.38 94 THR A O 1
ATOM 703 N N . TYR A 1 95 ? -5.82 -3.814 -3.711 1 93.06 95 TYR A N 1
ATOM 704 C CA . TYR A 1 95 ? -6.723 -3.121 -4.625 1 93.06 95 TYR A CA 1
ATOM 705 C C . TYR A 1 95 ? -5.953 -2.48 -5.773 1 93.06 95 TYR A C 1
ATOM 707 O O . TYR A 1 95 ? -6.543 -2.094 -6.785 1 93.06 95 TYR A O 1
ATOM 715 N N . ASN A 1 96 ? -4.613 -2.389 -5.609 1 94.06 96 ASN A N 1
ATOM 716 C CA . ASN A 1 96 ? -3.82 -2.057 -6.789 1 94.06 96 ASN A CA 1
ATOM 717 C C . ASN A 1 96 ? -3.881 -3.168 -7.836 1 94.06 96 ASN A C 1
ATOM 719 O O . ASN A 1 96 ? -3.928 -2.895 -9.039 1 94.06 96 ASN A O 1
ATOM 723 N N . LEU A 1 97 ? -3.861 -4.363 -7.371 1 97.38 97 LEU A N 1
ATOM 724 C CA . LEU A 1 97 ? -4.043 -5.492 -8.273 1 97.38 97 LEU A CA 1
ATOM 725 C C . LEU A 1 97 ? -5.418 -5.445 -8.938 1 97.38 97 LEU A C 1
ATOM 727 O O . LEU A 1 97 ? -5.535 -5.656 -10.141 1 97.38 97 LEU A O 1
ATOM 731 N N . CYS A 1 98 ? -6.391 -5.137 -8.148 1 96.25 98 CYS A N 1
ATOM 732 C CA . CYS A 1 98 ? -7.758 -5.039 -8.648 1 96.25 98 CYS A CA 1
ATOM 733 C C . CYS A 1 98 ? -7.879 -3.936 -9.695 1 96.25 98 CYS A C 1
ATOM 735 O O . CYS A 1 98 ? -8.578 -4.098 -10.695 1 96.25 98 CYS A O 1
ATOM 737 N N . GLN A 1 99 ? -7.203 -2.9 -9.445 1 93.62 99 GLN A N 1
ATOM 738 C CA . GLN A 1 99 ? -7.211 -1.803 -10.406 1 93.62 99 GLN A CA 1
ATOM 739 C C . GLN A 1 99 ? -6.625 -2.242 -11.742 1 93.62 99 GLN A C 1
ATOM 741 O O . GLN A 1 99 ? -7.18 -1.938 -12.805 1 93.62 99 GLN A O 1
ATOM 746 N N . TYR A 1 100 ? -5.469 -2.943 -11.695 1 96.75 100 TYR A N 1
ATOM 747 C CA . TYR A 1 100 ? -4.891 -3.455 -12.93 1 96.75 100 TYR A CA 1
ATOM 748 C C . TYR A 1 100 ? -5.887 -4.34 -13.672 1 96.75 100 TYR A C 1
ATOM 750 O O . TYR A 1 100 ? -6.078 -4.191 -14.883 1 96.75 100 TYR A O 1
ATOM 758 N N . MET A 1 101 ? -6.551 -5.211 -12.906 1 97 101 MET A N 1
ATOM 759 C CA . MET A 1 101 ? -7.52 -6.117 -13.516 1 97 101 MET A CA 1
ATOM 760 C C . MET A 1 101 ? -8.68 -5.344 -14.133 1 97 101 MET A C 1
ATOM 762 O O . MET A 1 101 ? -9.109 -5.648 -15.25 1 97 101 MET A O 1
ATOM 766 N N . GLY A 1 102 ? -9.117 -4.34 -13.453 1 95.75 102 GLY A N 1
ATOM 767 C CA . GLY A 1 102 ? -10.172 -3.494 -13.984 1 95.75 102 GLY A CA 1
ATOM 768 C C . GLY A 1 102 ? -9.766 -2.764 -15.25 1 95.75 102 GLY A C 1
ATOM 769 O O . GLY A 1 102 ? -10.523 -2.732 -16.234 1 95.75 102 GLY A O 1
ATOM 770 N N . GLU A 1 103 ? -8.633 -2.258 -15.234 1 96.12 103 GLU A N 1
ATOM 771 C CA . GLU A 1 103 ? -8.117 -1.524 -16.391 1 96.12 103 GLU A CA 1
ATOM 772 C C . GLU A 1 103 ? -7.969 -2.439 -17.594 1 96.12 103 GLU A C 1
ATOM 774 O O . GLU A 1 103 ? -8.086 -1.991 -18.734 1 96.12 103 GLU A O 1
ATOM 779 N N . LEU A 1 104 ? -7.762 -3.625 -17.312 1 96.94 104 LEU A N 1
ATOM 780 C CA . LEU A 1 104 ? -7.57 -4.602 -18.375 1 96.94 104 LEU A CA 1
ATOM 781 C C . LEU A 1 104 ? -8.906 -5.188 -18.828 1 96.94 104 LEU A C 1
ATOM 783 O O . LEU A 1 104 ? -8.938 -6.066 -19.688 1 96.94 104 LEU A O 1
ATOM 787 N N . GLY A 1 105 ? -9.984 -4.809 -18.219 1 94.75 105 GLY A N 1
ATOM 788 C CA . GLY A 1 105 ? -11.32 -5.184 -18.656 1 94.75 105 GLY A CA 1
ATOM 789 C C . GLY A 1 105 ? -11.758 -6.535 -18.125 1 94.75 105 GLY A C 1
ATOM 790 O O . GLY A 1 105 ? -12.68 -7.152 -18.672 1 94.75 105 GLY A O 1
ATOM 791 N N . CYS A 1 106 ? -11.164 -6.926 -17.125 1 93.44 106 CYS A N 1
ATOM 792 C CA . CYS A 1 106 ? -11.461 -8.234 -16.562 1 93.44 106 CYS A CA 1
ATOM 793 C C . CYS A 1 106 ? -12.633 -8.156 -15.586 1 93.44 106 CYS A C 1
ATOM 795 O O . CYS A 1 106 ? -12.727 -7.211 -14.805 1 93.44 106 CYS A O 1
ATOM 797 N N . ASN A 1 107 ? -13.531 -9.125 -15.758 1 96.06 107 ASN A N 1
ATOM 798 C CA . ASN A 1 107 ? -14.539 -9.336 -14.727 1 96.06 107 ASN A CA 1
ATOM 799 C C . ASN A 1 107 ? -13.961 -10.055 -13.516 1 96.06 107 ASN A C 1
ATOM 801 O O . ASN A 1 107 ? -13.477 -11.188 -13.633 1 96.06 107 ASN A O 1
ATOM 805 N N . PHE A 1 108 ? -14.023 -9.359 -12.352 1 97.81 108 PHE A N 1
ATOM 806 C CA . PHE A 1 108 ? -13.453 -9.992 -11.172 1 97.81 108 PHE A CA 1
ATOM 807 C C . PHE A 1 108 ? -14.297 -9.688 -9.938 1 97.81 108 PHE A C 1
ATOM 809 O O . PHE A 1 108 ? -15.109 -8.758 -9.945 1 97.81 108 PHE A O 1
ATOM 816 N N . GLU A 1 109 ? -14.156 -10.586 -8.914 1 98.06 109 GLU A N 1
ATOM 817 C CA . GLU A 1 109 ? -14.734 -10.43 -7.578 1 98.06 109 GLU A CA 1
ATOM 818 C C . GLU A 1 109 ? -13.672 -10.562 -6.496 1 98.06 109 GLU A C 1
ATOM 820 O O . GLU A 1 109 ? -12.719 -11.328 -6.648 1 98.06 109 GLU A O 1
ATOM 825 N N . VAL A 1 110 ? -13.859 -9.773 -5.477 1 97.62 110 VAL A N 1
ATOM 826 C CA . VAL A 1 110 ? -12.898 -9.805 -4.375 1 97.62 110 VAL A CA 1
ATOM 827 C C . VAL A 1 110 ? -13.578 -10.328 -3.113 1 97.62 110 VAL A C 1
ATOM 829 O O . VAL A 1 110 ? -14.68 -9.898 -2.768 1 97.62 110 VAL A O 1
ATOM 832 N N . TYR A 1 111 ? -12.922 -11.297 -2.445 1 97.94 111 TYR A N 1
ATOM 833 C CA . TYR A 1 111 ? -13.367 -11.812 -1.155 1 97.94 111 TYR A CA 1
ATOM 834 C C . TYR A 1 111 ? -12.211 -11.844 -0.156 1 97.94 111 TYR A C 1
ATOM 836 O O . TYR A 1 111 ? -11.086 -12.203 -0.51 1 97.94 111 TYR A O 1
ATOM 844 N N . ARG A 1 112 ? -12.508 -11.508 1.073 1 96.25 112 ARG A N 1
ATOM 845 C CA . ARG A 1 112 ? -11.523 -11.695 2.133 1 96.25 112 ARG A CA 1
ATOM 846 C C . ARG A 1 112 ? -11.242 -13.18 2.359 1 96.25 112 ARG A C 1
ATOM 848 O O . ARG A 1 112 ? -12.094 -14.023 2.1 1 96.25 112 ARG A O 1
ATOM 855 N N . ASN A 1 113 ? -10.055 -13.406 2.914 1 98.12 113 ASN A N 1
ATOM 856 C CA . ASN A 1 113 ? -9.594 -14.789 3.014 1 98.12 113 ASN A CA 1
ATOM 857 C C . ASN A 1 113 ? -10.375 -15.57 4.059 1 98.12 113 ASN A C 1
ATOM 859 O O . ASN A 1 113 ? -10.203 -16.781 4.195 1 98.12 113 ASN A O 1
ATOM 863 N N . ASP A 1 114 ? -11.234 -14.859 4.766 1 97.31 114 ASP A N 1
ATOM 864 C CA . ASP A 1 114 ? -12.023 -15.508 5.805 1 97.31 114 ASP A CA 1
ATOM 865 C C . ASP A 1 114 ? -13.516 -15.297 5.574 1 97.31 114 ASP A C 1
ATOM 867 O O . ASP A 1 114 ? -14.328 -15.523 6.473 1 97.31 114 ASP A O 1
ATOM 871 N N . GLU A 1 115 ? -13.883 -14.875 4.406 1 96.94 115 GLU A N 1
ATOM 872 C CA . GLU A 1 115 ? -15.273 -14.539 4.105 1 96.94 115 GLU A CA 1
ATOM 873 C C . GLU A 1 115 ? -16.016 -15.727 3.494 1 96.94 115 GLU A C 1
ATOM 875 O O . GLU A 1 115 ? -17.234 -15.82 3.6 1 96.94 115 GLU A O 1
ATOM 880 N N . LEU A 1 116 ? -15.352 -16.594 2.76 1 96.69 116 LEU A N 1
ATOM 881 C CA . LEU A 1 116 ? -15.938 -17.781 2.143 1 96.69 116 LEU A CA 1
ATOM 882 C C . LEU A 1 116 ? -15.078 -19.016 2.395 1 96.69 116 LEU A C 1
ATOM 884 O O . LEU A 1 116 ? -13.883 -18.891 2.682 1 96.69 116 LEU A O 1
ATOM 888 N N . THR A 1 117 ? -15.742 -20.172 2.363 1 98.06 117 THR A N 1
ATOM 889 C CA . THR A 1 117 ? -15 -21.422 2.35 1 98.06 117 THR A CA 1
ATOM 890 C C . THR A 1 117 ? -14.516 -21.75 0.938 1 98.06 117 THR A C 1
ATOM 892 O O . THR A 1 117 ? -14.977 -21.156 -0.035 1 98.06 117 THR A O 1
ATOM 895 N N . VAL A 1 118 ? -13.586 -22.641 0.875 1 98.5 118 VAL A N 1
ATOM 896 C CA . VAL A 1 118 ? -13.102 -23.062 -0.435 1 98.5 118 VAL A CA 1
ATOM 897 C C . VAL A 1 118 ? -14.242 -23.672 -1.236 1 98.5 118 VAL A C 1
ATOM 899 O O . VAL A 1 118 ? -14.32 -23.5 -2.455 1 98.5 118 VAL A O 1
ATOM 902 N N . GLU A 1 119 ? -15.156 -24.375 -0.542 1 98.19 119 GLU A N 1
ATOM 903 C CA . GLU A 1 119 ? -16.312 -24.953 -1.213 1 98.19 119 GLU A CA 1
ATOM 904 C C . GLU A 1 119 ? -17.203 -23.859 -1.814 1 98.19 119 GLU A C 1
ATOM 906 O O . GLU A 1 119 ? -17.688 -24 -2.941 1 98.19 119 GLU A O 1
ATOM 911 N N . GLU A 1 120 ? -17.406 -22.859 -1.104 1 98.38 120 GLU A N 1
ATOM 912 C CA . GLU A 1 120 ? -18.172 -21.734 -1.612 1 98.38 120 GLU A CA 1
ATOM 913 C C . GLU A 1 120 ? -17.469 -21.062 -2.787 1 98.38 120 GLU A C 1
ATOM 915 O O . GLU A 1 120 ? -18.125 -20.641 -3.746 1 98.38 120 GLU A O 1
ATOM 920 N N . LEU A 1 121 ? -16.172 -21.031 -2.709 1 98.31 121 LEU A N 1
ATOM 921 C CA . LEU A 1 121 ? -15.383 -20.469 -3.795 1 98.31 121 LEU A CA 1
ATOM 922 C C . LEU A 1 121 ? -15.531 -21.297 -5.066 1 98.31 121 LEU A C 1
ATOM 924 O O . LEU A 1 121 ? -15.719 -20.75 -6.152 1 98.31 121 LEU A O 1
ATOM 928 N N . LYS A 1 122 ? -15.5 -22.562 -4.91 1 97.75 122 LYS A N 1
ATOM 929 C CA . LYS A 1 122 ? -15.672 -23.453 -6.051 1 97.75 122 LYS A CA 1
ATOM 930 C C . LYS A 1 122 ? -17.031 -23.25 -6.703 1 97.75 122 LYS A C 1
ATOM 932 O O . LYS A 1 122 ? -17.156 -23.297 -7.93 1 97.75 122 LYS A O 1
ATOM 937 N N . ARG A 1 123 ? -17.984 -22.969 -5.883 1 96.81 123 ARG A N 1
ATOM 938 C CA . ARG A 1 123 ? -19.344 -22.812 -6.383 1 96.81 123 ARG A CA 1
ATOM 939 C C . ARG A 1 123 ? -19.484 -21.547 -7.215 1 96.81 123 ARG A C 1
ATOM 941 O O . ARG A 1 123 ? -20.406 -21.438 -8.031 1 96.81 123 ARG A O 1
ATOM 948 N N . LYS A 1 124 ? -18.594 -20.656 -7.066 1 96.62 124 LYS A N 1
ATOM 949 C CA . LYS A 1 124 ? -18.609 -19.438 -7.875 1 96.62 124 LYS A CA 1
ATOM 950 C C . LYS A 1 124 ? -18.109 -19.719 -9.289 1 96.62 124 LYS A C 1
ATOM 952 O O . LYS A 1 124 ? -18.234 -18.875 -10.18 1 96.62 124 LYS A O 1
ATOM 957 N N . ASN A 1 125 ? -17.531 -20.891 -9.484 1 96.94 125 ASN A N 1
ATOM 958 C CA . ASN A 1 125 ? -17 -21.328 -10.773 1 96.94 125 ASN A CA 1
ATOM 959 C C . ASN A 1 125 ? -16.047 -20.281 -11.367 1 96.94 125 ASN A C 1
ATOM 961 O O . ASN A 1 125 ? -16.25 -19.828 -12.492 1 96.94 125 ASN A O 1
ATOM 965 N N . PRO A 1 126 ? -15.031 -19.969 -10.609 1 98.25 126 PRO A N 1
ATOM 966 C CA . PRO A 1 126 ? -14.117 -18.938 -11.117 1 98.25 126 PRO A CA 1
ATOM 967 C C . PRO A 1 126 ? -13.32 -19.391 -12.328 1 98.25 126 PRO A C 1
ATOM 969 O O . PRO A 1 126 ? -12.961 -20.562 -12.43 1 98.25 126 PRO A O 1
ATOM 972 N N . ARG A 1 127 ? -12.992 -18.391 -13.234 1 97.5 127 ARG A N 1
ATOM 973 C CA . ARG A 1 127 ? -12.125 -18.656 -14.383 1 97.5 127 ARG A CA 1
ATOM 974 C C . ARG A 1 127 ? -10.664 -18.766 -13.953 1 97.5 127 ARG A C 1
ATOM 976 O O . ARG A 1 127 ? -9.859 -19.391 -14.648 1 97.5 127 ARG A O 1
ATOM 983 N N . GLY A 1 128 ? -10.305 -18.125 -12.906 1 98.5 128 GLY A N 1
ATOM 984 C CA . GLY A 1 128 ? -9 -18.062 -12.281 1 98.5 128 GLY A CA 1
ATOM 985 C C . GLY A 1 128 ? -9.031 -17.469 -10.883 1 98.5 128 GLY A C 1
ATOM 986 O O . GLY A 1 128 ? -10.047 -16.906 -10.469 1 98.5 128 GLY A O 1
ATOM 987 N N . VAL A 1 129 ? -7.961 -17.656 -10.164 1 98.88 129 VAL A N 1
ATOM 988 C CA . VAL A 1 129 ? -7.875 -17.125 -8.812 1 98.88 129 VAL A CA 1
ATOM 989 C C . VAL A 1 129 ? -6.574 -16.344 -8.656 1 98.88 129 VAL A C 1
ATOM 991 O O . VAL A 1 129 ? -5.512 -16.781 -9.094 1 98.88 129 VAL A O 1
ATOM 994 N N . LEU A 1 130 ? -6.699 -15.18 -8.133 1 98.88 130 LEU A N 1
ATOM 995 C CA . LEU A 1 130 ? -5.547 -14.391 -7.703 1 98.88 130 LEU A CA 1
ATOM 996 C C . LEU A 1 130 ? -5.496 -14.297 -6.184 1 98.88 130 LEU A C 1
ATOM 998 O O . LEU A 1 130 ? -6.453 -13.852 -5.551 1 98.88 130 LEU A O 1
ATOM 1002 N N . ILE A 1 131 ? -4.426 -14.773 -5.605 1 98.94 131 ILE A N 1
ATOM 1003 C CA . ILE A 1 131 ? -4.211 -14.672 -4.164 1 98.94 131 ILE A CA 1
ATOM 1004 C C . ILE A 1 131 ? -3.309 -13.477 -3.863 1 98.94 131 ILE A C 1
ATOM 1006 O O . ILE A 1 131 ? -2.156 -13.438 -4.301 1 98.94 131 ILE A O 1
ATOM 1010 N N . SER A 1 132 ? -3.771 -12.555 -3.076 1 98.69 132 SER A N 1
ATOM 1011 C CA . SER A 1 132 ? -3.117 -11.273 -2.836 1 98.69 132 SER A CA 1
ATOM 1012 C C . SER A 1 132 ? -1.95 -11.422 -1.864 1 98.69 132 SER A C 1
ATOM 1014 O O . SER A 1 132 ? -1.791 -12.469 -1.233 1 98.69 132 SER A O 1
ATOM 1016 N N . PRO A 1 133 ? -1.137 -10.328 -1.77 1 98.06 133 PRO A N 1
ATOM 1017 C CA . PRO A 1 133 ? -0.234 -10.258 -0.618 1 98.06 133 PRO A CA 1
ATOM 1018 C C . PRO A 1 133 ? -0.979 -10.195 0.713 1 98.06 133 PRO A C 1
ATOM 1020 O O . PRO A 1 133 ? -2.211 -10.164 0.733 1 98.06 133 PRO A O 1
ATOM 1023 N N . GLY A 1 134 ? -0.217 -10.273 1.75 1 95.69 134 GLY A N 1
ATOM 1024 C CA . GLY A 1 134 ? -0.815 -10.164 3.07 1 95.69 134 GLY A CA 1
ATOM 1025 C C . GLY A 1 134 ? 0.204 -10.219 4.191 1 95.69 134 GLY A C 1
ATOM 1026 O O . GLY A 1 134 ? 1.343 -10.641 3.984 1 95.69 134 GLY A O 1
ATOM 1027 N N . PRO A 1 135 ? -0.248 -9.719 5.336 1 92 135 PRO A N 1
ATOM 1028 C CA . PRO A 1 135 ? 0.626 -9.797 6.508 1 92 135 PRO A CA 1
ATOM 1029 C C . PRO A 1 135 ? 0.754 -11.227 7.051 1 92 135 PRO A C 1
ATOM 1031 O O . PRO A 1 135 ? -0.061 -12.086 6.719 1 92 135 PRO A O 1
ATOM 1034 N N . GLY A 1 136 ? 1.802 -11.422 7.785 1 93.81 136 GLY A N 1
ATOM 1035 C CA . GLY A 1 136 ? 1.954 -12.695 8.469 1 93.81 136 GLY A CA 1
ATOM 1036 C C . GLY A 1 136 ? 2.494 -13.789 7.574 1 93.81 136 GLY A C 1
ATOM 1037 O O . GLY A 1 136 ? 3.316 -13.531 6.695 1 93.81 136 GLY A O 1
ATOM 1038 N N . ALA A 1 137 ? 2.168 -15.055 8.023 1 96.88 137 ALA A N 1
ATOM 1039 C CA . ALA A 1 137 ? 2.621 -16.266 7.336 1 96.88 137 ALA A CA 1
ATOM 1040 C C . ALA A 1 137 ? 1.457 -16.969 6.656 1 96.88 137 ALA A C 1
ATOM 1042 O O . ALA A 1 137 ? 0.292 -16.672 6.93 1 96.88 137 ALA A O 1
ATOM 1043 N N . PRO A 1 138 ? 1.75 -17.859 5.789 1 97.94 138 PRO A N 1
ATOM 1044 C CA . PRO A 1 138 ? 0.698 -18.562 5.055 1 97.94 138 PRO A CA 1
ATOM 1045 C C . PRO A 1 138 ? -0.385 -19.125 5.973 1 97.94 138 PRO A C 1
ATOM 1047 O O . PRO A 1 138 ? -1.563 -19.141 5.609 1 97.94 138 PRO A O 1
ATOM 1050 N N . GLN A 1 139 ? -0.023 -19.484 7.18 1 96.56 139 GLN A N 1
ATOM 1051 C CA . GLN A 1 139 ? -0.99 -20.047 8.117 1 96.56 139 GLN A CA 1
ATOM 1052 C C . GLN A 1 139 ? -2.008 -19 8.547 1 96.56 139 GLN A C 1
ATOM 1054 O O . GLN A 1 139 ? -3.072 -19.344 9.078 1 96.56 139 GLN A O 1
ATOM 1059 N N . ASP A 1 140 ? -1.683 -17.766 8.281 1 95.06 140 ASP A N 1
ATOM 1060 C CA . ASP A 1 140 ? -2.553 -16.656 8.672 1 95.06 140 ASP A CA 1
ATOM 1061 C C . ASP A 1 140 ? -3.43 -16.219 7.5 1 95.06 140 ASP A C 1
ATOM 1063 O O . ASP A 1 140 ? -4.098 -15.18 7.57 1 95.06 140 ASP A O 1
ATOM 1067 N N . SER A 1 141 ? -3.518 -16.969 6.426 1 97.62 141 SER A N 1
ATOM 1068 C CA . SER A 1 141 ? -4.098 -16.469 5.184 1 97.62 141 SER A CA 1
ATOM 1069 C C . SER A 1 141 ? -5.434 -17.156 4.891 1 97.62 141 SER A C 1
ATOM 1071 O O . SER A 1 141 ? -5.809 -17.312 3.727 1 97.62 141 SER A O 1
ATOM 1073 N N . GLY A 1 142 ? -6.18 -17.609 5.891 1 97.75 142 GLY A N 1
ATOM 1074 C CA . GLY A 1 142 ? -7.516 -18.156 5.723 1 97.75 142 GLY A CA 1
ATOM 1075 C C . GLY A 1 142 ? -7.566 -19.312 4.727 1 97.75 142 GLY A C 1
ATOM 1076 O O . GLY A 1 142 ? -6.832 -20.297 4.863 1 97.75 142 GLY A O 1
ATOM 1077 N N . ILE A 1 143 ? -8.289 -19.125 3.645 1 98.62 143 ILE A N 1
ATOM 1078 C CA . ILE A 1 143 ? -8.547 -20.219 2.717 1 98.62 143 ILE A CA 1
ATOM 1079 C C . ILE A 1 143 ? -7.449 -20.281 1.659 1 98.62 143 ILE A C 1
ATOM 1081 O O . ILE A 1 143 ? -7.48 -21.125 0.767 1 98.62 143 ILE A O 1
ATOM 1085 N N . SER A 1 144 ? -6.461 -19.438 1.681 1 98.75 144 SER A N 1
ATOM 1086 C CA . SER A 1 144 ? -5.492 -19.297 0.597 1 98.75 144 SER A CA 1
ATOM 1087 C C . SER A 1 144 ? -4.73 -20.594 0.364 1 98.75 144 SER A C 1
ATOM 1089 O O . SER A 1 144 ? -4.617 -21.062 -0.772 1 98.75 144 SER A O 1
ATOM 1091 N N . LEU A 1 145 ? -4.234 -21.203 1.423 1 98.31 145 LEU A N 1
ATOM 1092 C CA . LEU A 1 145 ? -3.471 -22.438 1.293 1 98.31 145 LEU A CA 1
ATOM 1093 C C . LEU A 1 145 ? -4.328 -23.547 0.688 1 98.31 145 LEU A C 1
ATOM 1095 O O . LEU A 1 145 ? -3.906 -24.219 -0.257 1 98.31 145 LEU A O 1
ATOM 1099 N N . GLN A 1 146 ? -5.484 -23.703 1.25 1 98.38 146 GLN A N 1
ATOM 1100 C CA . GLN A 1 146 ? -6.395 -24.734 0.757 1 98.38 146 GLN A CA 1
ATOM 1101 C C . GLN A 1 146 ? -6.781 -24.484 -0.697 1 98.38 146 GLN A C 1
ATOM 1103 O O . GLN A 1 146 ? -6.957 -25.422 -1.475 1 98.38 146 GLN A O 1
ATOM 1108 N N . THR A 1 147 ? -6.965 -23.25 -1.061 1 98.88 147 THR A N 1
ATOM 1109 C CA . THR A 1 147 ? -7.305 -22.875 -2.432 1 98.88 147 THR A CA 1
ATOM 1110 C C . THR A 1 147 ? -6.195 -23.297 -3.393 1 98.88 147 THR A C 1
ATOM 1112 O O . THR A 1 147 ? -6.469 -23.797 -4.484 1 98.88 147 THR A O 1
ATOM 1115 N N . VAL A 1 148 ? -4.977 -23.078 -2.982 1 98.88 148 VAL A N 1
ATOM 1116 C CA . VAL A 1 148 ? -3.838 -23.5 -3.795 1 98.88 148 VAL A CA 1
ATOM 1117 C C . VAL A 1 148 ? -3.934 -25 -4.09 1 98.88 148 VAL A C 1
ATOM 1119 O O . VAL A 1 148 ? -3.773 -25.422 -5.238 1 98.88 148 VAL A O 1
ATOM 1122 N N . LEU A 1 149 ? -4.25 -25.734 -3.109 1 98.56 149 LEU A N 1
ATOM 1123 C CA . LEU A 1 149 ? -4.246 -27.188 -3.229 1 98.56 149 LEU A CA 1
ATOM 1124 C C . LEU A 1 149 ? -5.457 -27.672 -4.02 1 98.56 149 LEU A C 1
ATOM 1126 O O . LEU A 1 149 ? -5.348 -28.578 -4.84 1 98.56 149 LEU A O 1
ATOM 1130 N N . GLU A 1 150 ? -6.574 -27.078 -3.855 1 98.56 150 GLU A N 1
ATOM 1131 C CA . GLU A 1 150 ? -7.809 -27.641 -4.398 1 98.56 150 GLU A CA 1
ATOM 1132 C C . GLU A 1 150 ? -8.133 -27.031 -5.762 1 98.56 150 GLU A C 1
ATOM 1134 O O . GLU A 1 150 ? -8.695 -27.703 -6.625 1 98.56 150 GLU A O 1
ATOM 1139 N N . LEU A 1 151 ? -7.801 -25.812 -5.961 1 98.62 151 LEU A N 1
ATOM 1140 C CA . LEU A 1 151 ? -8.18 -25.156 -7.207 1 98.62 151 LEU A CA 1
ATOM 1141 C C . LEU A 1 151 ? -6.977 -24.984 -8.125 1 98.62 151 LEU A C 1
ATOM 1143 O O . LEU A 1 151 ? -7.121 -24.922 -9.344 1 98.62 151 LEU A O 1
ATOM 1147 N N . GLY A 1 152 ? -5.789 -24.922 -7.566 1 98.06 152 GLY A N 1
ATOM 1148 C CA . GLY A 1 152 ? -4.566 -24.703 -8.328 1 98.06 152 GLY A CA 1
ATOM 1149 C C . GLY A 1 152 ? -4.379 -25.688 -9.453 1 98.06 152 GLY A C 1
ATOM 1150 O O . GLY A 1 152 ? -3.924 -25.328 -10.539 1 98.06 152 GLY A O 1
ATOM 1151 N N . PRO A 1 153 ? -4.742 -26.938 -9.273 1 97.81 153 PRO A N 1
ATOM 1152 C CA . PRO A 1 153 ? -4.594 -27.938 -10.32 1 97.81 153 PRO A CA 1
ATOM 1153 C C . PRO A 1 153 ? -5.684 -27.844 -11.391 1 97.81 153 PRO A C 1
ATOM 1155 O O . PRO A 1 153 ? -5.57 -28.469 -12.453 1 97.81 153 PRO A O 1
ATOM 1158 N N . VAL A 1 154 ? -6.703 -27.094 -11.156 1 96.62 154 VAL A N 1
ATOM 1159 C CA . VAL A 1 154 ? -7.887 -27.156 -12.008 1 96.62 154 VAL A CA 1
ATOM 1160 C C . VAL A 1 154 ? -7.992 -25.875 -12.844 1 96.62 154 VAL A C 1
ATOM 1162 O O . VAL A 1 154 ? -8.328 -25.938 -14.031 1 96.62 154 VAL A O 1
ATOM 1165 N N . ILE A 1 155 ? -7.766 -24.781 -12.273 1 97.25 155 ILE A N 1
ATOM 1166 C CA . ILE A 1 155 ? -7.875 -23.5 -12.969 1 97.25 155 ILE A CA 1
ATOM 1167 C C . ILE A 1 155 ? -6.605 -22.672 -12.742 1 97.25 155 ILE A C 1
ATOM 1169 O O . ILE A 1 155 ? -5.867 -22.922 -11.789 1 97.25 155 ILE A O 1
ATOM 1173 N N . PRO A 1 156 ? -6.336 -21.656 -13.625 1 98.5 156 PRO A N 1
ATOM 1174 C CA . PRO A 1 156 ? -5.164 -20.812 -13.422 1 98.5 156 PRO A CA 1
ATOM 1175 C C . PRO A 1 156 ? -5.188 -20.078 -12.086 1 98.5 156 PRO A C 1
ATOM 1177 O O . PRO A 1 156 ? -6.234 -19.562 -11.672 1 98.5 156 PRO A O 1
ATOM 1180 N N . LEU A 1 157 ? -4.07 -20.109 -11.391 1 98.88 157 LEU A N 1
ATOM 1181 C CA . LEU A 1 157 ? -3.924 -19.484 -10.086 1 98.88 157 LEU A CA 1
ATOM 1182 C C . LEU A 1 157 ? -2.635 -18.672 -10.023 1 98.88 157 LEU A C 1
ATOM 1184 O O . LEU A 1 157 ? -1.562 -19.172 -10.359 1 98.88 157 LEU A O 1
ATOM 1188 N N . PHE A 1 158 ? -2.781 -17.406 -9.656 1 98.94 158 PHE A N 1
ATOM 1189 C CA . PHE A 1 158 ? -1.668 -16.469 -9.531 1 98.94 158 PHE A CA 1
ATOM 1190 C C . PHE A 1 158 ? -1.517 -15.992 -8.094 1 98.94 158 PHE A C 1
ATOM 1192 O O . PHE A 1 158 ? -2.398 -15.312 -7.566 1 98.94 158 PHE A O 1
ATOM 1199 N N . GLY A 1 159 ? -0.378 -16.328 -7.469 1 98.94 159 GLY A N 1
ATOM 1200 C CA . GLY A 1 159 ? -0.086 -15.875 -6.117 1 98.94 159 GLY A CA 1
ATOM 1201 C C . GLY A 1 159 ? 0.901 -14.727 -6.074 1 98.94 159 GLY A C 1
ATOM 1202 O O . GLY A 1 159 ? 1.939 -14.766 -6.738 1 98.94 159 GLY A O 1
ATOM 1203 N N . VAL A 1 160 ? 0.627 -13.711 -5.223 1 98.94 160 VAL A N 1
ATOM 1204 C CA . VAL A 1 160 ? 1.516 -12.562 -5.082 1 98.94 160 VAL A CA 1
ATOM 1205 C C . VAL A 1 160 ? 2.008 -12.469 -3.639 1 98.94 160 VAL A C 1
ATOM 1207 O O . VAL A 1 160 ? 1.206 -12.422 -2.703 1 98.94 160 VAL A O 1
ATOM 1210 N N . CYS A 1 161 ? 3.295 -12.461 -3.451 1 98.5 161 CYS A N 1
ATOM 1211 C CA . CYS A 1 161 ? 3.961 -12.391 -2.154 1 98.5 161 CYS A CA 1
ATOM 1212 C C . CYS A 1 161 ? 3.461 -13.492 -1.226 1 98.5 161 CYS A C 1
ATOM 1214 O O . CYS A 1 161 ? 3.824 -14.656 -1.387 1 98.5 161 CYS A O 1
ATOM 1216 N N . MET A 1 162 ? 2.496 -13.148 -0.331 1 98.5 162 MET A N 1
ATOM 1217 C CA . MET A 1 162 ? 1.842 -14.18 0.471 1 98.5 162 MET A CA 1
ATOM 1218 C C . MET A 1 162 ? 1.277 -15.281 -0.417 1 98.5 162 MET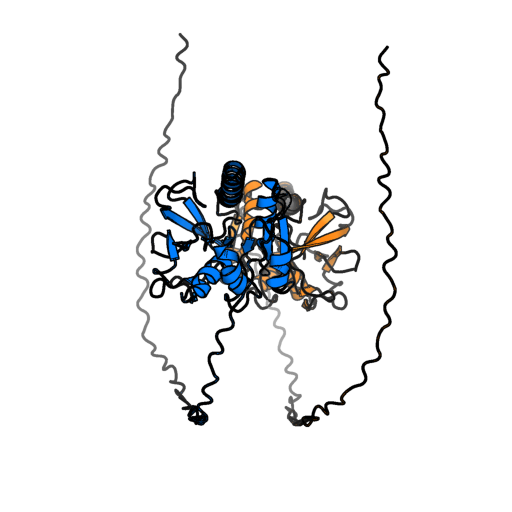 A C 1
ATOM 1220 O O . MET A 1 162 ? 1.313 -16.453 -0.051 1 98.5 162 MET A O 1
ATOM 1224 N N . GLY A 1 163 ? 0.796 -14.961 -1.536 1 98.88 163 GLY A N 1
ATOM 1225 C CA . GLY A 1 163 ? 0.278 -15.945 -2.473 1 98.88 163 GLY A CA 1
ATOM 1226 C C . GLY A 1 163 ? 1.323 -16.953 -2.924 1 98.88 163 GLY A C 1
ATOM 1227 O O . GLY A 1 163 ? 1.051 -18.156 -2.992 1 98.88 163 GLY A O 1
ATOM 1228 N N . LEU A 1 164 ? 2.506 -16.453 -3.301 1 98.94 164 LEU A N 1
ATOM 1229 C CA . LEU A 1 164 ? 3.582 -17.375 -3.658 1 98.94 164 LEU A CA 1
ATOM 1230 C C . LEU A 1 164 ? 4 -18.219 -2.459 1 98.94 164 LEU A C 1
ATOM 1232 O O . LEU A 1 164 ? 4.293 -19.406 -2.604 1 98.94 164 LEU A O 1
ATOM 1236 N N . GLN A 1 165 ? 4.059 -17.578 -1.313 1 98.94 165 GLN A N 1
ATOM 1237 C CA . GLN A 1 165 ? 4.434 -18.312 -0.103 1 98.94 165 GLN A CA 1
ATOM 1238 C C . GLN A 1 165 ? 3.443 -19.438 0.198 1 98.94 165 GLN A C 1
ATOM 1240 O O . GLN A 1 165 ? 3.84 -20.516 0.608 1 98.94 165 GLN A O 1
ATOM 1245 N N . CYS A 1 166 ? 2.18 -19.172 -0.018 1 98.94 166 CYS A N 1
ATOM 1246 C CA . CYS A 1 166 ? 1.173 -20.219 0.119 1 98.94 166 CYS A CA 1
ATOM 1247 C C . CYS A 1 166 ? 1.442 -21.359 -0.849 1 98.94 166 CYS A C 1
ATOM 1249 O O . CYS A 1 166 ? 1.332 -22.531 -0.478 1 98.94 166 CYS A O 1
ATOM 1251 N N . ILE A 1 167 ? 1.791 -21.031 -2.055 1 98.94 167 ILE A N 1
ATOM 1252 C CA . ILE A 1 167 ? 2.111 -22.062 -3.041 1 98.94 167 ILE A CA 1
ATOM 1253 C C . ILE A 1 167 ? 3.311 -22.875 -2.564 1 98.94 167 ILE A C 1
ATOM 1255 O O . ILE A 1 167 ? 3.279 -24.109 -2.588 1 98.94 167 ILE A O 1
ATOM 1259 N N . GLY A 1 168 ? 4.355 -22.172 -2.129 1 98.88 168 GLY A N 1
ATOM 1260 C CA . GLY A 1 168 ? 5.523 -22.859 -1.608 1 98.88 168 GLY A CA 1
ATOM 1261 C C . GLY A 1 168 ? 5.199 -23.812 -0.472 1 98.88 168 GLY A C 1
ATOM 1262 O O . GLY A 1 168 ? 5.586 -24.984 -0.505 1 98.88 168 GLY A O 1
ATOM 1263 N N . GLU A 1 169 ? 4.492 -23.328 0.461 1 98.81 169 GLU A N 1
ATOM 1264 C CA . GLU A 1 169 ? 4.164 -24.125 1.64 1 98.81 169 GLU A CA 1
ATOM 1265 C C . GLU A 1 169 ? 3.23 -25.281 1.284 1 98.81 169 GLU A C 1
ATOM 1267 O O . GLU A 1 169 ? 3.395 -26.391 1.786 1 98.81 169 GLU A O 1
ATOM 1272 N N . ALA A 1 170 ? 2.268 -25.078 0.485 1 98.62 170 ALA A N 1
ATOM 1273 C CA . ALA A 1 170 ? 1.288 -26.094 0.098 1 98.62 170 ALA A CA 1
ATOM 1274 C C . ALA A 1 170 ? 1.974 -27.328 -0.476 1 98.62 170 ALA A C 1
ATOM 1276 O O . ALA A 1 170 ? 1.478 -28.438 -0.324 1 98.62 170 ALA A O 1
ATOM 1277 N N . PHE A 1 171 ? 3.117 -27.141 -1.046 1 98.62 171 PHE A N 1
ATOM 1278 C CA . PHE A 1 171 ? 3.74 -28.266 -1.733 1 98.62 171 PHE A CA 1
ATOM 1279 C C . PHE A 1 171 ? 5.008 -28.703 -1.011 1 98.62 171 PHE A C 1
ATOM 1281 O O . PHE A 1 171 ? 5.828 -29.438 -1.573 1 98.62 171 PHE A O 1
ATOM 1288 N N . GLY A 1 172 ? 5.199 -28.188 0.188 1 98.25 172 GLY A N 1
ATOM 1289 C CA . GLY A 1 172 ? 6.176 -28.812 1.069 1 98.25 172 GLY A CA 1
ATOM 1290 C C . GLY A 1 172 ? 7.363 -27.922 1.367 1 98.25 172 GLY A C 1
ATOM 1291 O O . GLY A 1 172 ? 8.25 -28.297 2.141 1 98.25 172 GLY A O 1
ATOM 1292 N N . GLY A 1 173 ? 7.422 -26.75 0.772 1 98.69 173 GLY A N 1
ATOM 1293 C CA . GLY A 1 173 ? 8.492 -25.828 1.096 1 98.69 173 GLY A CA 1
ATOM 1294 C C . GLY A 1 173 ? 8.312 -25.156 2.447 1 98.69 173 GLY A C 1
ATOM 1295 O O . GLY A 1 173 ? 7.188 -24.984 2.918 1 98.69 173 GLY A O 1
ATOM 1296 N N . LYS A 1 174 ? 9.461 -24.734 2.988 1 98.62 174 LYS A N 1
ATOM 1297 C CA . LYS A 1 174 ? 9.414 -23.953 4.219 1 98.62 174 LYS A CA 1
ATOM 1298 C C . LYS A 1 174 ? 9.414 -22.453 3.92 1 98.62 174 LYS A C 1
ATOM 1300 O O . LYS A 1 174 ? 10.125 -22 3.023 1 98.62 174 LYS A O 1
ATOM 1305 N N . ILE A 1 175 ? 8.594 -21.75 4.648 1 98.75 175 ILE A N 1
ATOM 1306 C CA . ILE A 1 175 ? 8.586 -20.297 4.602 1 98.75 175 ILE A CA 1
ATOM 1307 C C . ILE A 1 175 ? 9.383 -19.734 5.785 1 98.75 175 ILE A C 1
ATOM 1309 O O . ILE A 1 175 ? 9.039 -20 6.941 1 98.75 175 ILE A O 1
ATOM 1313 N N . VAL A 1 176 ? 10.406 -18.969 5.449 1 98.25 176 VAL A N 1
ATOM 1314 C CA . VAL A 1 176 ? 11.344 -18.531 6.48 1 98.25 176 VAL A CA 1
ATOM 1315 C C . VAL A 1 176 ? 11.578 -17.031 6.352 1 98.25 176 VAL A C 1
ATOM 1317 O O . VAL A 1 176 ? 11.219 -16.422 5.336 1 98.25 176 VAL A O 1
ATOM 1320 N N . ARG A 1 177 ? 12.109 -16.5 7.426 1 97.38 177 ARG A N 1
ATOM 1321 C CA . ARG A 1 177 ? 12.539 -15.102 7.328 1 97.38 177 ARG A CA 1
ATOM 1322 C C . ARG A 1 177 ? 13.594 -14.922 6.242 1 97.38 177 ARG A C 1
ATOM 1324 O O . ARG A 1 177 ? 14.477 -15.773 6.086 1 97.38 177 ARG A O 1
ATOM 1331 N N . SER A 1 178 ? 13.438 -13.867 5.504 1 95.88 178 SER A N 1
ATOM 1332 C CA . SER A 1 178 ? 14.43 -13.578 4.469 1 95.88 178 SER A CA 1
ATOM 1333 C C . SER A 1 178 ? 15.836 -13.5 5.051 1 95.88 178 SER A C 1
ATOM 1335 O O . SER A 1 178 ? 16.062 -12.82 6.059 1 95.88 178 SER A O 1
ATOM 1337 N N . PRO A 1 179 ? 16.797 -14.141 4.398 1 92.75 179 PRO A N 1
ATOM 1338 C CA . PRO A 1 179 ? 18.172 -14.086 4.898 1 92.75 179 PRO A CA 1
ATOM 1339 C C . PRO A 1 179 ? 18.781 -12.695 4.785 1 92.75 179 PRO A C 1
ATOM 1341 O O . PRO A 1 179 ? 19.812 -12.414 5.41 1 92.75 179 PRO A O 1
ATOM 1344 N N . PHE A 1 180 ? 18.156 -11.883 4.039 1 89.75 180 PHE A N 1
ATOM 1345 C CA . PHE A 1 180 ? 18.734 -10.555 3.809 1 89.75 180 PHE A CA 1
ATOM 1346 C C . PHE A 1 180 ? 17.953 -9.492 4.57 1 89.75 180 PHE A C 1
ATOM 1348 O O . PHE A 1 180 ? 18.109 -8.297 4.324 1 89.75 180 PHE A O 1
ATOM 1355 N N . GLY A 1 181 ? 17.062 -9.938 5.426 1 87.12 181 GLY A N 1
ATOM 1356 C CA . GLY A 1 181 ? 16.312 -9.016 6.262 1 87.12 181 GLY A CA 1
ATOM 1357 C C . GLY A 1 181 ? 15.008 -8.57 5.629 1 87.12 181 GLY A C 1
ATOM 1358 O O . GLY A 1 181 ? 14.648 -9.039 4.547 1 87.12 181 GLY A O 1
ATOM 1359 N N . VAL A 1 182 ? 14.297 -7.684 6.34 1 84.75 182 VAL A N 1
ATOM 1360 C CA . VAL A 1 182 ? 12.992 -7.172 5.93 1 84.75 182 VAL A CA 1
ATOM 1361 C C . VAL A 1 182 ? 13.164 -6.203 4.762 1 84.75 182 VAL A C 1
ATOM 1363 O O . VAL A 1 182 ? 14.047 -5.344 4.781 1 84.75 182 VAL A O 1
ATOM 1366 N N . MET A 1 183 ? 12.391 -6.457 3.773 1 88.44 183 MET A N 1
ATOM 1367 C CA . MET A 1 183 ? 12.312 -5.539 2.639 1 88.44 183 MET A CA 1
ATOM 1368 C C . MET A 1 183 ? 11.016 -4.742 2.67 1 88.44 183 MET A C 1
ATOM 1370 O O . MET A 1 183 ? 9.93 -5.312 2.838 1 88.44 183 MET A O 1
ATOM 1374 N N . HIS A 1 184 ? 11.188 -3.443 2.564 1 89.06 184 HIS A N 1
ATOM 1375 C CA . HIS A 1 184 ? 10.023 -2.562 2.484 1 89.06 184 HIS A CA 1
ATOM 1376 C C . HIS A 1 184 ? 10.266 -1.416 1.51 1 89.06 184 HIS A C 1
ATOM 1378 O O . HIS A 1 184 ? 11.016 -0.484 1.814 1 89.06 184 HIS A O 1
ATOM 1384 N N . GLY A 1 185 ? 9.531 -1.574 0.373 1 91.19 185 GLY A N 1
ATOM 1385 C CA . GLY A 1 185 ? 9.719 -0.525 -0.618 1 91.19 185 GLY A CA 1
ATOM 1386 C C . GLY A 1 185 ? 11.094 -0.546 -1.263 1 91.19 185 GLY A C 1
ATOM 1387 O O . GLY A 1 185 ? 11.68 0.506 -1.515 1 91.19 185 GLY A O 1
ATOM 1388 N N . LYS A 1 186 ? 11.609 -1.69 -1.506 1 91.81 186 LYS A N 1
ATOM 1389 C CA . LYS A 1 186 ? 12.945 -1.822 -2.078 1 91.81 186 LYS A CA 1
ATOM 1390 C C . LYS A 1 186 ? 12.875 -2.326 -3.518 1 91.81 186 LYS A C 1
ATOM 1392 O O . LYS A 1 186 ? 12.07 -3.203 -3.838 1 91.81 186 LYS A O 1
ATOM 1397 N N . SER A 1 187 ? 13.656 -1.725 -4.312 1 95.12 187 SER A N 1
ATOM 1398 C CA . SER A 1 187 ? 13.766 -2.162 -5.703 1 95.12 187 SER A CA 1
ATOM 1399 C C . SER A 1 187 ? 14.867 -3.199 -5.867 1 95.12 187 SER A C 1
ATOM 1401 O O . SER A 1 187 ? 15.93 -3.092 -5.246 1 95.12 187 SER A O 1
ATOM 1403 N N . SER A 1 188 ? 14.594 -4.23 -6.711 1 97.12 188 SER A N 1
ATOM 1404 C CA . SER A 1 188 ? 15.586 -5.246 -7.051 1 97.12 188 SER A CA 1
ATOM 1405 C C . SER A 1 188 ? 15.477 -5.652 -8.516 1 97.12 188 SER A C 1
ATOM 1407 O O . SER A 1 188 ? 14.398 -5.613 -9.102 1 97.12 188 SER A O 1
ATOM 1409 N N . LEU A 1 189 ? 16.656 -6 -9.055 1 98.25 189 LEU A N 1
ATOM 1410 C CA . LEU A 1 189 ? 16.641 -6.652 -10.359 1 98.25 189 LEU A CA 1
ATOM 1411 C C . LEU A 1 189 ? 16.234 -8.117 -10.227 1 98.25 189 LEU A C 1
ATOM 1413 O O . LEU A 1 189 ? 16.766 -8.836 -9.375 1 98.25 189 LEU A O 1
ATOM 1417 N N . VAL A 1 190 ? 15.305 -8.492 -11.055 1 98.69 190 VAL A N 1
ATOM 1418 C CA . VAL A 1 190 ? 14.805 -9.867 -11.055 1 98.69 190 VAL A CA 1
ATOM 1419 C C . VAL A 1 190 ? 15.062 -10.5 -12.422 1 98.69 190 VAL A C 1
ATOM 1421 O O . VAL A 1 190 ? 14.719 -9.93 -13.453 1 98.69 190 VAL A O 1
ATOM 1424 N N . TYR A 1 191 ? 15.68 -11.688 -12.383 1 98.81 191 TYR A N 1
ATOM 1425 C CA . TYR A 1 191 ? 15.914 -12.508 -13.562 1 98.81 191 TYR A CA 1
ATOM 1426 C C . TYR A 1 191 ? 14.859 -13.602 -13.68 1 98.81 191 TYR A C 1
ATOM 1428 O O . TYR A 1 191 ? 14.258 -14.008 -12.68 1 98.81 191 TYR A O 1
ATOM 1436 N N . TYR A 1 192 ? 14.609 -14.031 -14.945 1 98.69 192 TYR A N 1
ATOM 1437 C CA . TYR A 1 192 ? 13.602 -15.078 -15.07 1 98.69 192 TYR A CA 1
ATOM 1438 C C . TYR A 1 192 ? 13.914 -16 -16.234 1 98.69 192 TYR A C 1
ATOM 1440 O O . TYR A 1 192 ? 14.672 -15.641 -17.141 1 98.69 192 TYR A O 1
ATOM 1448 N N . ASP A 1 193 ? 13.438 -17.219 -16.172 1 97.88 193 ASP A N 1
ATOM 1449 C CA . ASP A 1 193 ? 13.484 -18.234 -17.219 1 97.88 193 ASP A CA 1
ATOM 1450 C C . ASP A 1 193 ? 12.227 -19.109 -17.203 1 97.88 193 ASP A C 1
ATOM 1452 O O . ASP A 1 193 ? 12.078 -19.969 -16.328 1 97.88 193 ASP A O 1
ATOM 1456 N N . GLU A 1 194 ? 11.367 -18.875 -18.141 1 95.88 194 GLU A N 1
ATOM 1457 C CA . GLU A 1 194 ? 10.133 -19.641 -18.25 1 95.88 194 GLU A CA 1
ATOM 1458 C C . GLU A 1 194 ? 10.242 -20.703 -19.328 1 95.88 194 GLU A C 1
ATOM 1460 O O . GLU A 1 194 ? 9.227 -21.203 -19.828 1 95.88 194 GLU A O 1
ATOM 1465 N N . LYS A 1 195 ? 11.492 -21 -19.797 1 93.38 195 LYS A N 1
ATOM 1466 C CA . LYS A 1 195 ? 11.844 -22.094 -20.703 1 93.38 195 LYS A CA 1
ATOM 1467 C C . LYS A 1 195 ? 11.117 -21.953 -22.031 1 93.38 195 LYS A C 1
ATOM 1469 O O . LYS A 1 195 ? 10.602 -22.938 -22.578 1 93.38 195 LYS A O 1
ATOM 1474 N N . GLY A 1 196 ? 10.883 -20.75 -22.438 1 89 196 GLY A N 1
ATOM 1475 C CA . GLY A 1 196 ? 10.312 -20.484 -23.75 1 89 196 GLY A CA 1
ATOM 1476 C C . GLY A 1 196 ? 8.797 -20.547 -23.766 1 89 196 GLY A C 1
ATOM 1477 O O . GLY A 1 196 ? 8.164 -20.344 -24.797 1 89 196 GLY A O 1
ATOM 1478 N N . GLU A 1 197 ? 8.211 -20.828 -22.609 1 92.31 197 GLU A N 1
ATOM 1479 C CA . GLU A 1 197 ? 6.754 -20.875 -22.516 1 92.31 197 GLU A CA 1
ATOM 1480 C C . GLU A 1 197 ? 6.18 -19.484 -22.234 1 92.31 197 GLU A C 1
ATOM 1482 O O . GLU A 1 197 ? 6.852 -18.625 -21.656 1 92.31 197 GLU A O 1
ATOM 1487 N N . ASP A 1 198 ? 4.992 -19.344 -22.734 1 92.06 198 ASP A N 1
ATOM 1488 C CA . ASP A 1 198 ? 4.293 -18.094 -22.422 1 92.06 198 ASP A CA 1
ATOM 1489 C C . ASP A 1 198 ? 3.768 -18.125 -20.984 1 92.06 198 ASP A C 1
ATOM 1491 O O . ASP A 1 198 ? 2.822 -18.844 -20.672 1 92.06 198 ASP A O 1
ATOM 1495 N N . GLY A 1 199 ? 4.473 -17.312 -20.172 1 96 199 GLY A N 1
ATOM 1496 C CA . GLY A 1 199 ? 4.094 -17.25 -18.766 1 96 199 GLY A CA 1
ATOM 1497 C C . GLY A 1 199 ? 3.898 -15.844 -18.25 1 96 199 GLY A C 1
ATOM 1498 O O . GLY A 1 199 ? 3.543 -14.945 -19.016 1 96 199 GLY A O 1
ATOM 1499 N N . LEU A 1 200 ? 4.039 -15.664 -16.938 1 98.56 200 LEU A N 1
ATOM 1500 C CA . LEU A 1 200 ? 3.805 -14.383 -16.281 1 98.56 200 LEU A CA 1
ATOM 1501 C C . LEU A 1 200 ? 4.758 -13.312 -16.797 1 98.56 200 LEU A C 1
ATOM 1503 O O . LEU A 1 200 ? 4.438 -12.125 -16.781 1 98.56 200 LEU A O 1
ATOM 1507 N N . PHE A 1 201 ? 5.887 -13.773 -17.391 1 98.69 201 PHE A N 1
ATOM 1508 C CA . PHE A 1 201 ? 6.938 -12.812 -17.672 1 98.69 201 PHE A CA 1
ATOM 1509 C C . PHE A 1 201 ? 7.113 -12.625 -19.172 1 98.69 201 PHE A C 1
ATOM 1511 O O . PHE A 1 201 ? 8.102 -12.055 -19.625 1 98.69 201 PHE A O 1
ATOM 1518 N N . SER A 1 202 ? 6.172 -13.109 -19.922 1 97.88 202 SER A N 1
ATOM 1519 C CA . SER A 1 202 ? 6.215 -12.977 -21.375 1 97.88 202 SER A CA 1
ATOM 1520 C C . SER A 1 202 ? 6.309 -11.508 -21.781 1 97.88 202 SER A C 1
ATOM 1522 O O . SER A 1 202 ? 5.496 -10.688 -21.359 1 97.88 202 SER A O 1
ATOM 1524 N N . GLY A 1 203 ? 7.348 -11.219 -22.578 1 97.69 203 GLY A N 1
ATOM 1525 C CA . GLY A 1 203 ? 7.473 -9.891 -23.156 1 97.69 203 GLY A CA 1
ATOM 1526 C C . GLY A 1 203 ? 8.195 -8.906 -22.25 1 97.69 203 GLY A C 1
ATOM 1527 O O . GLY A 1 203 ? 8.375 -7.742 -22.609 1 97.69 203 GLY A O 1
ATOM 1528 N N . LEU A 1 204 ? 8.648 -9.383 -21.109 1 98.31 204 LEU A N 1
ATOM 1529 C CA . LEU A 1 204 ? 9.336 -8.469 -20.203 1 98.31 204 LEU A CA 1
ATOM 1530 C C . LEU A 1 204 ? 10.82 -8.398 -20.516 1 98.31 204 LEU A C 1
ATOM 1532 O O . LEU A 1 204 ? 11.391 -9.352 -21.062 1 98.31 204 LEU A O 1
ATOM 1536 N N . PRO A 1 205 ? 11.438 -7.223 -20.109 1 98.31 205 PRO A N 1
ATOM 1537 C CA . PRO A 1 205 ? 12.906 -7.238 -20.094 1 98.31 205 PRO A CA 1
ATOM 1538 C C . PRO A 1 205 ? 13.469 -8.25 -19.094 1 98.31 205 PRO A C 1
ATOM 1540 O O . PRO A 1 205 ? 12.789 -8.617 -18.125 1 98.31 205 PRO A O 1
ATOM 1543 N N . ASN A 1 206 ? 14.781 -8.656 -19.438 1 98.19 206 ASN A N 1
ATOM 1544 C CA . ASN A 1 206 ? 15.484 -9.594 -18.562 1 98.19 206 ASN A CA 1
ATOM 1545 C C . ASN A 1 206 ? 16.922 -9.156 -18.312 1 98.19 206 ASN A C 1
ATOM 1547 O O . ASN A 1 206 ? 17.781 -9.289 -19.188 1 98.19 206 ASN A O 1
ATOM 1551 N N . PRO A 1 207 ? 17.172 -8.625 -17.125 1 98.31 207 PRO A N 1
ATOM 1552 C CA . PRO A 1 207 ? 16.297 -8.547 -15.953 1 98.31 207 PRO A CA 1
ATOM 1553 C C . PRO A 1 207 ? 15.32 -7.375 -16.031 1 98.31 207 PRO A C 1
ATOM 1555 O O . PRO A 1 207 ? 15.43 -6.531 -16.922 1 98.31 207 PRO A O 1
ATOM 1558 N N . PHE A 1 208 ? 14.297 -7.422 -15.156 1 98.69 208 PHE A N 1
ATOM 1559 C CA . PHE A 1 208 ? 13.43 -6.277 -14.922 1 98.69 208 PHE A CA 1
ATOM 1560 C C . PHE A 1 208 ? 13.5 -5.836 -13.461 1 98.69 208 PHE A C 1
ATOM 1562 O O . PHE A 1 208 ? 14.047 -6.551 -12.617 1 98.69 208 PHE A O 1
ATOM 1569 N N . THR A 1 209 ? 12.969 -4.637 -13.164 1 98.19 209 THR A N 1
ATOM 1570 C CA . THR A 1 209 ? 12.969 -4.078 -11.812 1 98.19 209 THR A CA 1
ATOM 1571 C C . THR A 1 209 ? 11.664 -4.414 -11.094 1 98.19 209 THR A C 1
ATOM 1573 O O . THR A 1 209 ? 10.578 -4.215 -11.641 1 98.19 209 THR A O 1
ATOM 1576 N N . ALA A 1 210 ? 11.836 -4.91 -9.852 1 98.19 210 ALA A N 1
ATOM 1577 C CA . ALA A 1 210 ? 10.664 -5.289 -9.062 1 98.19 210 ALA A CA 1
ATOM 1578 C C . ALA A 1 210 ? 10.711 -4.672 -7.672 1 98.19 210 ALA A C 1
ATOM 1580 O O . ALA A 1 210 ? 11.789 -4.508 -7.094 1 98.19 210 ALA A O 1
ATOM 1581 N N . GLY A 1 211 ? 9.461 -4.344 -7.199 1 97.06 211 GLY A N 1
ATOM 1582 C CA . GLY A 1 211 ? 9.328 -3.838 -5.844 1 97.06 211 GLY A CA 1
ATOM 1583 C C . GLY A 1 211 ? 9.094 -4.934 -4.82 1 97.06 211 GLY A C 1
ATOM 1584 O O . GLY A 1 211 ? 8.211 -5.777 -4.996 1 97.06 211 GLY A O 1
ATOM 1585 N N . ARG A 1 212 ? 9.922 -4.906 -3.734 1 96.56 212 ARG A N 1
ATOM 1586 C CA . ARG A 1 212 ? 9.836 -5.906 -2.672 1 96.56 212 ARG A CA 1
ATOM 1587 C C . ARG A 1 212 ? 9.344 -5.281 -1.37 1 96.56 212 ARG A C 1
ATOM 1589 O O . ARG A 1 212 ? 9.758 -4.172 -1.017 1 96.56 212 ARG A O 1
ATOM 1596 N N . TYR A 1 213 ? 8.391 -5.977 -0.715 1 94.5 213 TYR A N 1
ATOM 1597 C CA . TYR A 1 213 ? 7.797 -5.551 0.547 1 94.5 213 TYR A CA 1
ATOM 1598 C C . TYR A 1 213 ? 7.625 -6.734 1.492 1 94.5 213 TYR A C 1
ATOM 1600 O O . TYR A 1 213 ? 6.602 -6.852 2.174 1 94.5 213 TYR A O 1
ATOM 1608 N N . HIS A 1 214 ? 8.531 -7.617 1.631 1 94.56 214 HIS A N 1
ATOM 1609 C CA . HIS A 1 214 ? 8.328 -8.867 2.354 1 94.56 214 HIS A CA 1
ATOM 1610 C C . HIS A 1 214 ? 9.43 -9.109 3.373 1 94.56 214 HIS A C 1
ATOM 1612 O O . HIS A 1 214 ? 10.57 -8.68 3.172 1 94.56 214 HIS A O 1
ATOM 1618 N N . SER A 1 215 ? 9.039 -9.898 4.387 1 94.94 215 SER A N 1
ATOM 1619 C CA . SER A 1 215 ? 10 -10.367 5.371 1 94.94 215 SER A CA 1
ATOM 1620 C C . SER A 1 215 ? 10.211 -11.875 5.266 1 94.94 215 SER A C 1
ATOM 1622 O O . SER A 1 215 ? 11.234 -12.398 5.723 1 94.94 215 SER A O 1
ATOM 1624 N N . LEU A 1 216 ? 9.25 -12.594 4.672 1 97.81 216 LEU A N 1
ATOM 1625 C CA . LEU A 1 216 ? 9.32 -14.039 4.543 1 97.81 216 LEU A CA 1
ATOM 1626 C C . LEU A 1 216 ? 9.531 -14.445 3.088 1 97.81 216 LEU A C 1
ATOM 1628 O O . LEU A 1 216 ? 9.18 -13.695 2.172 1 97.81 216 LEU A O 1
ATOM 1632 N N . VAL A 1 217 ? 10.188 -15.531 2.906 1 98.5 217 VAL A N 1
ATOM 1633 C CA . VAL A 1 217 ? 10.445 -16.078 1.58 1 98.5 217 VAL A CA 1
ATOM 1634 C C . VAL A 1 217 ? 10.375 -17.609 1.629 1 98.5 217 VAL A C 1
ATOM 1636 O O . VAL A 1 217 ? 10.453 -18.203 2.705 1 98.5 217 VAL A O 1
ATOM 1639 N N . ILE A 1 218 ? 10.172 -18.188 0.404 1 98.75 218 ILE A N 1
ATOM 1640 C CA . ILE A 1 218 ? 10.391 -19.625 0.3 1 98.75 218 ILE A CA 1
ATOM 1641 C C . ILE A 1 218 ? 11.867 -19.938 0.513 1 98.75 218 ILE A C 1
ATOM 1643 O O . ILE A 1 218 ? 12.734 -19.359 -0.136 1 98.75 218 ILE A O 1
ATOM 1647 N N . GLU A 1 219 ? 12.078 -20.844 1.39 1 98.5 219 GLU A N 1
ATOM 1648 C CA . GLU A 1 219 ? 13.453 -21.25 1.67 1 98.5 219 GLU A CA 1
ATOM 1649 C C . GLU A 1 219 ? 14.055 -22.016 0.49 1 98.5 219 GLU A C 1
ATOM 1651 O O . GLU A 1 219 ? 13.445 -22.953 -0.029 1 98.5 219 GLU A O 1
ATOM 1656 N N . ASN A 1 220 ? 15.305 -21.625 0.138 1 97.94 220 ASN A N 1
ATOM 1657 C CA . ASN A 1 220 ? 15.984 -22.281 -0.972 1 97.94 220 ASN A CA 1
ATOM 1658 C C . ASN A 1 220 ? 16.25 -23.766 -0.678 1 97.94 220 ASN A C 1
ATOM 1660 O O . ASN A 1 220 ? 15.992 -24.625 -1.522 1 97.94 220 ASN A O 1
ATOM 1664 N N . GLU A 1 221 ? 16.688 -24.078 0.523 1 97.44 221 GLU A N 1
ATOM 1665 C CA . GLU A 1 221 ? 17.141 -25.422 0.887 1 97.44 221 GLU A CA 1
ATOM 1666 C C . GLU A 1 221 ? 15.969 -26.422 0.873 1 97.44 221 GLU A C 1
ATOM 1668 O O . GLU A 1 221 ? 16.156 -27.594 0.539 1 97.44 221 GLU A O 1
ATOM 1673 N N . SER A 1 222 ? 14.852 -25.969 1.223 1 98.38 222 SER A N 1
ATOM 1674 C CA . SER A 1 222 ? 13.703 -26.875 1.329 1 98.38 222 SER A CA 1
ATOM 1675 C C . SER A 1 222 ? 12.781 -26.734 0.123 1 98.38 222 SER A C 1
ATOM 1677 O O . SER A 1 222 ? 11.656 -27.234 0.132 1 98.38 222 SER A O 1
ATOM 1679 N N . PHE A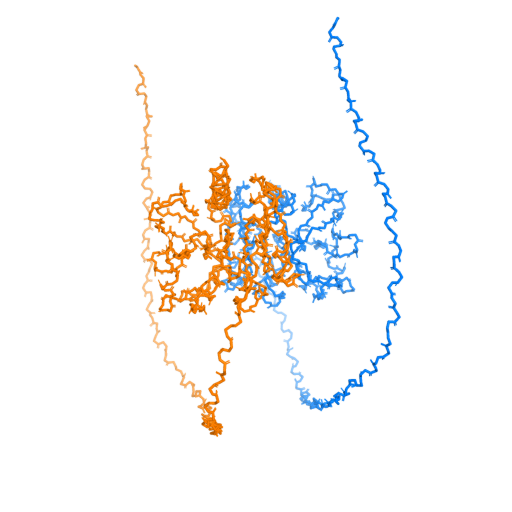 1 223 ? 13.219 -25.984 -0.842 1 98.75 223 PHE A N 1
ATOM 1680 C CA . PHE A 1 223 ? 12.359 -25.781 -1.998 1 98.75 223 PHE A CA 1
ATOM 1681 C C . PHE A 1 223 ? 11.859 -27.109 -2.549 1 98.75 223 PHE A C 1
ATOM 1683 O O . PHE A 1 223 ? 12.648 -28.031 -2.781 1 98.75 223 PHE A O 1
ATOM 1690 N N . PRO A 1 224 ? 10.523 -27.219 -2.793 1 98.62 224 PRO A N 1
ATOM 1691 C CA . PRO A 1 224 ? 9.953 -28.484 -3.256 1 98.62 224 PRO A CA 1
ATOM 1692 C C . PRO A 1 224 ? 10.133 -28.688 -4.758 1 98.62 224 PRO A C 1
ATOM 1694 O O . PRO A 1 224 ? 9.148 -28.672 -5.504 1 98.62 224 PRO A O 1
ATOM 1697 N N . SER A 1 225 ? 11.297 -29.109 -5.152 1 98.38 225 SER A N 1
ATOM 1698 C CA . SER A 1 225 ? 11.703 -29.203 -6.551 1 98.38 225 SER A CA 1
ATOM 1699 C C . SER A 1 225 ? 11 -30.359 -7.258 1 98.38 225 SER A C 1
ATOM 1701 O O . SER A 1 225 ? 11 -30.438 -8.484 1 98.38 225 SER A O 1
ATOM 1703 N N . ASP A 1 226 ? 10.414 -31.297 -6.504 1 98.25 226 ASP A N 1
ATOM 1704 C CA . ASP A 1 226 ? 9.664 -32.375 -7.121 1 98.25 226 ASP A CA 1
ATOM 1705 C C . ASP A 1 226 ? 8.336 -31.891 -7.691 1 98.25 226 ASP A C 1
ATOM 1707 O O . ASP A 1 226 ? 7.82 -32.438 -8.656 1 98.25 226 ASP A O 1
ATOM 1711 N N . GLU A 1 227 ? 7.828 -30.812 -7.062 1 98.62 227 GLU A N 1
ATOM 1712 C CA . GLU A 1 227 ? 6.504 -30.328 -7.434 1 98.62 227 GLU A CA 1
ATOM 1713 C C . GLU A 1 227 ? 6.582 -28.984 -8.148 1 98.62 227 GLU A C 1
ATOM 1715 O O . GLU A 1 227 ? 5.805 -28.719 -9.062 1 98.62 227 GLU A O 1
ATOM 1720 N N . LEU A 1 228 ? 7.508 -28.156 -7.68 1 98.81 228 LEU A N 1
ATOM 1721 C CA . LEU A 1 228 ? 7.605 -26.797 -8.18 1 98.81 228 LEU A CA 1
ATOM 1722 C C . LEU A 1 228 ? 8.93 -26.562 -8.906 1 98.81 228 LEU A C 1
ATOM 1724 O O . LEU A 1 228 ? 9.875 -27.344 -8.727 1 98.81 228 LEU A O 1
ATOM 1728 N N . GLU A 1 229 ? 8.969 -25.547 -9.773 1 98.69 229 GLU A N 1
ATOM 1729 C CA . GLU A 1 229 ? 10.211 -25.031 -10.359 1 98.69 229 GLU A CA 1
ATOM 1730 C C . GLU A 1 229 ? 10.312 -23.516 -10.203 1 98.69 229 GLU A C 1
ATOM 1732 O O . GLU A 1 229 ? 9.305 -22.812 -10.289 1 98.69 229 GLU A O 1
ATOM 1737 N N . VAL A 1 230 ? 11.516 -23.094 -9.969 1 98.81 230 VAL A N 1
ATOM 1738 C CA . VAL A 1 230 ? 11.781 -21.656 -9.859 1 98.81 230 VAL A CA 1
ATOM 1739 C C . VAL A 1 230 ? 11.797 -21.031 -11.25 1 98.81 230 VAL A C 1
ATOM 1741 O O . VAL A 1 230 ? 12.453 -21.531 -12.164 1 98.81 230 VAL A O 1
ATOM 1744 N N . THR A 1 231 ? 11.062 -19.906 -11.406 1 98.81 231 THR A N 1
ATOM 1745 C CA . THR A 1 231 ? 11.023 -19.281 -12.719 1 98.81 231 THR A CA 1
ATOM 1746 C C . THR A 1 231 ? 11.641 -17.891 -12.672 1 98.81 231 THR A C 1
ATOM 1748 O O . THR A 1 231 ? 11.914 -17.281 -13.711 1 98.81 231 THR A O 1
ATOM 1751 N N . ALA A 1 232 ? 11.906 -17.312 -11.508 1 98.88 232 ALA A N 1
ATOM 1752 C CA . ALA A 1 232 ? 12.57 -16.031 -11.391 1 98.88 232 ALA A CA 1
ATOM 1753 C C . ALA A 1 232 ? 13.359 -15.938 -10.078 1 98.88 232 ALA A C 1
ATOM 1755 O O . ALA A 1 232 ? 12.992 -16.562 -9.086 1 98.88 232 ALA A O 1
ATOM 1756 N N . TRP A 1 233 ? 14.367 -15.109 -10.055 1 98.75 233 TRP A N 1
ATOM 1757 C CA . TRP A 1 233 ? 15.258 -14.984 -8.906 1 98.75 233 TRP A CA 1
ATOM 1758 C C . TRP A 1 233 ? 16.031 -13.664 -8.945 1 98.75 233 TRP A C 1
ATOM 1760 O O . TRP A 1 233 ? 16.109 -13.023 -9.992 1 98.75 233 TRP A O 1
ATOM 1770 N N . THR A 1 234 ? 16.484 -13.281 -7.77 1 97.88 234 THR A N 1
ATOM 1771 C CA . THR A 1 234 ? 17.406 -12.148 -7.707 1 97.88 234 THR A CA 1
ATOM 1772 C C . THR A 1 234 ? 18.844 -12.602 -7.945 1 97.88 234 THR A C 1
ATOM 1774 O O . THR A 1 234 ? 19.109 -13.805 -8.031 1 97.88 234 THR A O 1
ATOM 1777 N N . GLU A 1 235 ? 19.703 -11.57 -8.039 1 95.19 235 GLU A N 1
ATOM 1778 C CA . GLU A 1 235 ? 21.109 -11.859 -8.273 1 95.19 235 GLU A CA 1
ATOM 1779 C C . GLU A 1 235 ? 21.688 -12.719 -7.148 1 95.19 235 GLU A C 1
ATOM 1781 O O . GLU A 1 235 ? 22.531 -13.586 -7.395 1 95.19 235 GLU A O 1
ATOM 1786 N N . ASP A 1 236 ? 21.156 -12.461 -5.945 1 91.31 236 ASP A N 1
ATOM 1787 C CA . ASP A 1 236 ? 21.672 -13.195 -4.789 1 91.31 236 ASP A CA 1
ATOM 1788 C C . ASP A 1 236 ? 20.953 -14.539 -4.629 1 91.31 236 ASP A C 1
ATOM 1790 O O . ASP A 1 236 ? 21.141 -15.227 -3.623 1 91.31 236 ASP A O 1
ATOM 1794 N N . GLY A 1 237 ? 20.094 -14.867 -5.469 1 94.81 237 GLY A N 1
ATOM 1795 C CA . GLY A 1 237 ? 19.531 -16.203 -5.523 1 94.81 237 GLY A CA 1
ATOM 1796 C C . GLY A 1 237 ? 18.219 -16.328 -4.789 1 94.81 237 GLY A C 1
ATOM 1797 O O . GLY A 1 237 ? 17.688 -17.422 -4.621 1 94.81 237 GLY A O 1
ATOM 1798 N N . LEU A 1 238 ? 17.656 -15.273 -4.344 1 97.44 238 LEU A N 1
ATOM 1799 C CA . LEU A 1 238 ? 16.359 -15.344 -3.688 1 97.44 238 LEU A CA 1
ATOM 1800 C C . LEU A 1 238 ? 15.258 -15.688 -4.688 1 97.44 238 LEU A C 1
ATOM 1802 O O . LEU A 1 238 ? 15.211 -15.117 -5.785 1 97.44 238 LEU A O 1
ATOM 1806 N N . ILE A 1 239 ? 14.445 -16.625 -4.332 1 98.75 239 ILE A N 1
ATOM 1807 C CA . ILE A 1 239 ? 13.352 -17.047 -5.199 1 98.75 239 ILE A CA 1
ATOM 1808 C C . ILE A 1 239 ? 12.328 -15.922 -5.336 1 98.75 239 ILE A C 1
ATOM 1810 O O . ILE A 1 239 ? 11.805 -15.43 -4.336 1 98.75 239 ILE A O 1
ATOM 1814 N N . MET A 1 240 ? 12.047 -15.594 -6.586 1 98.88 240 MET A N 1
ATOM 1815 C CA . MET A 1 240 ? 11.133 -14.484 -6.836 1 98.88 240 MET A CA 1
ATOM 1816 C C . MET A 1 240 ? 9.891 -14.961 -7.578 1 98.88 240 MET A C 1
ATOM 1818 O O . MET A 1 240 ? 8.891 -14.25 -7.652 1 98.88 240 MET A O 1
ATOM 1822 N N . ALA A 1 241 ? 9.945 -16.109 -8.117 1 98.94 241 ALA A N 1
ATOM 1823 C CA . ALA A 1 241 ? 8.773 -16.719 -8.742 1 98.94 241 ALA A CA 1
ATOM 1824 C C . ALA A 1 241 ? 8.93 -18.234 -8.852 1 98.94 241 ALA A C 1
ATOM 1826 O O . ALA A 1 241 ? 10.055 -18.75 -8.922 1 98.94 241 ALA A O 1
ATOM 1827 N N . ALA A 1 242 ? 7.824 -18.891 -8.867 1 98.88 242 ALA A N 1
ATOM 1828 C CA . ALA A 1 242 ? 7.773 -20.344 -9.055 1 98.88 242 ALA A CA 1
ATOM 1829 C C . ALA A 1 242 ? 6.465 -20.766 -9.711 1 98.88 242 ALA A C 1
ATOM 1831 O O . ALA A 1 242 ? 5.477 -20.031 -9.68 1 98.88 242 ALA A O 1
ATOM 1832 N N . ARG A 1 243 ? 6.488 -21.891 -10.32 1 98.38 243 ARG A N 1
ATOM 1833 C CA . ARG A 1 243 ? 5.285 -22.5 -10.875 1 98.38 243 ARG A CA 1
ATOM 1834 C C . ARG A 1 243 ? 5.281 -24 -10.656 1 98.38 243 ARG A C 1
ATOM 1836 O O . ARG A 1 243 ? 6.336 -24.609 -10.445 1 98.38 243 ARG A O 1
ATOM 1843 N N . HIS A 1 244 ? 4.117 -24.547 -10.695 1 98.69 244 HIS A N 1
ATOM 1844 C CA . HIS A 1 244 ? 3.99 -25.984 -10.586 1 98.69 244 HIS A CA 1
ATOM 1845 C C . HIS A 1 244 ? 4.469 -26.688 -11.859 1 98.69 244 HIS A C 1
ATOM 1847 O O . HIS A 1 244 ? 4.176 -26.234 -12.969 1 98.69 244 HIS A O 1
ATOM 1853 N N . LYS A 1 245 ? 5.184 -27.781 -11.695 1 98.06 245 LYS A N 1
ATOM 1854 C CA . LYS A 1 245 ? 5.77 -28.484 -12.844 1 98.06 245 LYS A CA 1
ATOM 1855 C C . LYS A 1 245 ? 4.688 -29.125 -13.703 1 98.06 245 LYS A C 1
ATOM 1857 O O . LYS A 1 245 ? 4.781 -29.125 -14.93 1 98.06 245 LYS A O 1
ATOM 1862 N N . LYS A 1 246 ? 3.666 -29.688 -13.102 1 97.69 246 LYS A N 1
ATOM 1863 C CA . LYS A 1 246 ? 2.578 -30.359 -13.797 1 97.69 246 LYS A CA 1
ATOM 1864 C C . LYS A 1 246 ? 1.45 -29.391 -14.133 1 97.69 246 LYS A C 1
ATOM 1866 O O . LYS A 1 246 ? 0.974 -29.344 -15.273 1 97.69 246 LYS A O 1
ATOM 1871 N N . TYR A 1 247 ? 1.016 -28.688 -13.133 1 97.56 247 TYR A N 1
ATOM 1872 C CA . TYR A 1 247 ? -0.023 -27.672 -13.305 1 97.56 247 TYR A CA 1
ATOM 1873 C C . TYR A 1 247 ? 0.587 -26.312 -13.578 1 97.56 247 TYR A C 1
ATOM 1875 O O . TYR A 1 247 ? 0.55 -25.422 -12.711 1 97.56 247 TYR A O 1
ATOM 1883 N N . LYS A 1 248 ? 0.945 -26.016 -14.758 1 96.06 248 LYS A N 1
ATOM 1884 C CA . LYS A 1 248 ? 1.841 -24.922 -15.125 1 96.06 248 LYS A CA 1
ATOM 1885 C C . LYS A 1 248 ? 1.158 -23.578 -14.945 1 96.06 248 LYS A C 1
ATOM 1887 O O . LYS A 1 248 ? 1.827 -22.531 -14.867 1 96.06 248 LYS A O 1
ATOM 1892 N N . ARG A 1 249 ? -0.146 -23.562 -14.867 1 97.5 249 ARG A N 1
ATOM 1893 C CA . ARG A 1 249 ? -0.868 -22.297 -14.727 1 97.5 249 ARG A CA 1
ATOM 1894 C C . ARG A 1 249 ? -1.006 -21.906 -13.266 1 97.5 249 ARG A C 1
ATOM 1896 O O . ARG A 1 249 ? -1.568 -20.859 -12.945 1 97.5 249 ARG A O 1
ATOM 1903 N N . LEU A 1 250 ? -0.543 -22.797 -12.359 1 98.62 250 LEU A N 1
ATOM 1904 C CA . LEU A 1 250 ? -0.385 -22.516 -10.945 1 98.62 250 LEU A CA 1
ATOM 1905 C C . LEU A 1 250 ? 0.986 -21.906 -10.664 1 98.62 250 LEU A C 1
ATOM 1907 O O . LEU A 1 250 ? 1.99 -22.625 -10.625 1 98.62 250 LEU A O 1
ATOM 1911 N N . GLN A 1 251 ? 1.023 -20.594 -10.5 1 98.5 251 GLN A N 1
ATOM 1912 C CA . GLN A 1 251 ? 2.293 -19.875 -10.383 1 98.5 251 GLN A CA 1
ATOM 1913 C C . GLN A 1 251 ? 2.16 -18.656 -9.484 1 98.5 251 GLN A C 1
ATOM 1915 O O . GLN A 1 251 ? 1.049 -18.234 -9.156 1 98.5 251 GLN A O 1
ATOM 1920 N N . GLY A 1 252 ? 3.283 -18.109 -9.047 1 98.88 252 GLY A N 1
ATOM 1921 C CA . GLY A 1 252 ? 3.27 -16.953 -8.156 1 98.88 252 GLY A CA 1
ATOM 1922 C C . GLY A 1 252 ? 4.566 -16.172 -8.18 1 98.88 252 GLY A C 1
ATOM 1923 O O . GLY A 1 252 ? 5.555 -16.609 -8.773 1 98.88 252 GLY A O 1
ATOM 1924 N N . VAL A 1 253 ? 4.492 -14.992 -7.633 1 98.94 253 VAL A N 1
ATOM 1925 C CA . VAL A 1 253 ? 5.652 -14.117 -7.523 1 98.94 253 VAL A CA 1
ATOM 1926 C C . VAL A 1 253 ? 5.816 -13.656 -6.074 1 98.94 253 VAL A C 1
ATOM 1928 O O . VAL A 1 253 ? 4.832 -13.508 -5.348 1 98.94 253 VAL A O 1
ATOM 1931 N N . GLN A 1 254 ? 7.113 -13.391 -5.691 1 98.88 254 GLN A N 1
ATOM 1932 C CA . GLN A 1 254 ? 7.426 -12.914 -4.348 1 98.88 254 GLN A CA 1
ATOM 1933 C C . GLN A 1 254 ? 7.379 -11.391 -4.273 1 98.88 254 GLN A C 1
ATOM 1935 O O . GLN A 1 254 ? 7.07 -10.828 -3.225 1 98.88 254 GLN A O 1
ATOM 1940 N N . PHE A 1 255 ? 7.777 -10.789 -5.383 1 98.56 255 PHE A N 1
ATOM 1941 C CA . PHE A 1 255 ? 7.719 -9.328 -5.461 1 98.56 255 PHE A CA 1
ATOM 1942 C C . PHE A 1 255 ? 6.293 -8.859 -5.711 1 98.56 255 PHE A C 1
ATOM 1944 O O . PHE A 1 255 ? 5.379 -9.672 -5.848 1 98.56 255 PHE A O 1
ATOM 1951 N N . HIS A 1 256 ? 6.074 -7.57 -5.652 1 98.38 256 HIS A N 1
ATOM 1952 C CA . HIS A 1 256 ? 4.754 -6.984 -5.836 1 98.38 256 HIS A CA 1
ATOM 1953 C C . HIS A 1 256 ? 4.617 -6.359 -7.223 1 98.38 256 HIS A C 1
ATOM 1955 O O . HIS A 1 256 ? 5.078 -5.242 -7.453 1 98.38 256 HIS A O 1
ATOM 1961 N N . PRO A 1 257 ? 3.955 -7.066 -8.117 1 98.56 257 PRO A N 1
ATOM 1962 C CA . PRO A 1 257 ? 3.75 -6.453 -9.43 1 98.56 257 PRO A CA 1
ATOM 1963 C C . PRO A 1 257 ? 2.934 -5.164 -9.359 1 98.56 257 PRO A C 1
ATOM 1965 O O . PRO A 1 257 ? 3.062 -4.297 -10.234 1 98.56 257 PRO A O 1
ATOM 1968 N N . GLU A 1 258 ? 2.115 -5.062 -8.305 1 96.62 258 GLU A N 1
ATOM 1969 C CA . GLU A 1 258 ? 1.197 -3.934 -8.18 1 96.62 258 GLU A CA 1
ATOM 1970 C C . GLU A 1 258 ? 1.884 -2.729 -7.543 1 96.62 258 GLU A C 1
ATOM 1972 O O . GLU A 1 258 ? 1.276 -1.665 -7.402 1 96.62 258 GLU A O 1
ATOM 1977 N N . SER A 1 259 ? 3.152 -2.893 -7.211 1 94.94 259 SER A N 1
ATOM 1978 C CA . SER A 1 259 ? 3.928 -1.766 -6.703 1 94.94 259 SER A CA 1
ATOM 1979 C C . SER A 1 259 ? 4.316 -0.81 -7.824 1 94.94 259 SER A C 1
ATOM 1981 O O . SER A 1 259 ? 4.668 -1.245 -8.922 1 94.94 259 SER A O 1
ATOM 1983 N N . ILE A 1 260 ? 4.371 0.454 -7.484 1 88.94 260 ILE A N 1
ATOM 1984 C CA . ILE A 1 260 ? 4.797 1.461 -8.453 1 88.94 260 ILE A CA 1
ATOM 1985 C C . ILE A 1 260 ? 6.262 1.23 -8.82 1 88.94 260 ILE A C 1
ATOM 1987 O O . ILE A 1 260 ? 6.711 1.661 -9.883 1 88.94 260 ILE A O 1
ATOM 1991 N N . ILE A 1 261 ? 7.012 0.583 -8 1 93 261 ILE A N 1
ATOM 1992 C CA . ILE A 1 261 ? 8.422 0.284 -8.242 1 93 261 ILE A CA 1
ATOM 1993 C C . ILE A 1 261 ? 8.539 -0.727 -9.383 1 93 261 ILE A C 1
ATOM 1995 O O . ILE A 1 261 ? 9.523 -0.714 -10.125 1 93 261 ILE A O 1
ATOM 1999 N N . THR A 1 262 ? 7.52 -1.574 -9.5 1 97.12 262 THR A N 1
ATOM 2000 C CA . THR A 1 262 ? 7.52 -2.586 -10.555 1 97.12 262 THR A CA 1
ATOM 2001 C C . THR A 1 262 ? 6.918 -2.027 -11.836 1 97.12 262 THR A C 1
ATOM 2003 O O . THR A 1 262 ? 5.711 -2.133 -12.062 1 97.12 262 THR A O 1
ATOM 2006 N N . LYS A 1 263 ? 7.742 -1.665 -12.742 1 94.38 263 LYS A N 1
ATOM 2007 C CA . LYS A 1 263 ? 7.293 -0.947 -13.93 1 94.38 263 LYS A CA 1
ATOM 2008 C C . LYS A 1 263 ? 6.48 -1.858 -14.852 1 94.38 263 LYS A C 1
ATOM 2010 O O . LYS A 1 263 ? 5.52 -1.415 -15.484 1 94.38 263 LYS A O 1
ATOM 2015 N N . GLU A 1 264 ? 6.805 -3.088 -14.906 1 97.75 264 GLU A N 1
ATOM 2016 C CA . GLU A 1 264 ? 6.145 -4.031 -15.805 1 97.75 264 GLU A CA 1
ATOM 2017 C C . GLU A 1 264 ? 4.988 -4.738 -15.109 1 97.75 264 GLU A C 1
ATOM 2019 O O . GLU A 1 264 ? 4.504 -5.77 -15.586 1 97.75 264 GLU A O 1
ATOM 2024 N N . GLY A 1 265 ? 4.566 -4.207 -14.016 1 98.31 265 GLY A N 1
ATOM 2025 C CA . GLY A 1 265 ? 3.59 -4.855 -13.156 1 98.31 265 GLY A CA 1
ATOM 2026 C C . GLY A 1 265 ? 2.285 -5.168 -13.867 1 98.31 265 GLY A C 1
ATOM 2027 O O . GLY A 1 265 ? 1.79 -6.297 -13.797 1 98.31 265 GLY A O 1
ATOM 2028 N N . LYS A 1 266 ? 1.744 -4.246 -14.594 1 97.88 266 LYS A N 1
ATOM 2029 C CA . LYS A 1 266 ? 0.473 -4.449 -15.281 1 97.88 266 LYS A CA 1
ATOM 2030 C C . LYS A 1 266 ? 0.601 -5.516 -16.375 1 97.88 266 LYS A C 1
ATOM 2032 O O . LYS A 1 266 ? -0.329 -6.293 -16.594 1 97.88 266 LYS A O 1
ATOM 2037 N N . THR A 1 267 ? 1.733 -5.5 -17.047 1 98.69 267 THR A N 1
ATOM 2038 C CA . THR A 1 267 ? 1.984 -6.527 -18.062 1 98.69 267 THR A CA 1
ATOM 2039 C C . THR A 1 267 ? 1.953 -7.918 -17.438 1 98.69 267 THR A C 1
ATOM 2041 O O . THR A 1 267 ? 1.436 -8.859 -18.031 1 98.69 267 THR A O 1
ATOM 2044 N N . ILE A 1 268 ? 2.449 -8.047 -16.266 1 98.81 268 ILE A N 1
ATOM 2045 C CA . ILE A 1 268 ? 2.465 -9.328 -15.578 1 98.81 268 ILE A CA 1
ATOM 2046 C C . ILE A 1 268 ? 1.034 -9.773 -15.281 1 98.81 268 ILE A C 1
ATOM 2048 O O . ILE A 1 268 ? 0.673 -10.922 -15.516 1 98.81 268 ILE A O 1
ATOM 2052 N N . VAL A 1 269 ? 0.215 -8.836 -14.828 1 98.75 269 VAL A N 1
ATOM 2053 C CA . VAL A 1 269 ? -1.187 -9.133 -14.555 1 98.75 269 VAL A CA 1
ATOM 2054 C C . VAL A 1 269 ? -1.908 -9.469 -15.859 1 98.75 269 VAL A C 1
ATOM 2056 O O . VAL A 1 269 ? -2.717 -10.398 -15.906 1 98.75 269 VAL A O 1
ATOM 2059 N N . ARG A 1 270 ? -1.624 -8.773 -16.891 1 98.62 270 ARG A N 1
ATOM 2060 C CA . ARG A 1 270 ? -2.188 -9.062 -18.203 1 98.62 270 ARG A CA 1
ATOM 2061 C C . ARG A 1 270 ? -1.837 -10.477 -18.656 1 98.62 270 ARG A C 1
ATOM 2063 O O . ARG A 1 270 ? -2.682 -11.18 -19.203 1 98.62 270 ARG A O 1
ATOM 2070 N N . ASN A 1 271 ? -0.626 -10.852 -18.469 1 98.69 271 ASN A N 1
ATOM 2071 C CA . ASN A 1 271 ? -0.189 -12.18 -18.875 1 98.69 271 ASN A CA 1
ATOM 2072 C C . ASN A 1 271 ? -0.935 -13.273 -18.109 1 98.69 271 ASN A C 1
ATOM 2074 O O . ASN A 1 271 ? -1.229 -14.328 -18.656 1 98.69 271 ASN A O 1
ATOM 2078 N N . PHE A 1 272 ? -1.239 -13.008 -16.844 1 98.62 272 PHE A N 1
ATOM 2079 C CA . PHE A 1 272 ? -2.066 -13.945 -16.094 1 98.62 272 PHE A CA 1
ATOM 2080 C C . PHE A 1 272 ? -3.441 -14.086 -16.734 1 98.62 272 PHE A C 1
ATOM 2082 O O . PHE A 1 272 ? -3.938 -15.203 -16.906 1 98.62 272 PHE A O 1
ATOM 2089 N N . ILE A 1 273 ? -4.008 -12.984 -17.109 1 97.81 273 ILE A N 1
ATOM 2090 C CA . ILE A 1 273 ? -5.324 -12.992 -17.75 1 97.81 273 ILE A CA 1
ATOM 2091 C C . ILE A 1 273 ? -5.25 -13.734 -19.078 1 97.81 273 ILE A C 1
ATOM 2093 O O . ILE A 1 273 ? -6.125 -14.547 -19.406 1 97.81 273 ILE A O 1
ATOM 2097 N N . LYS A 1 274 ? -4.215 -13.539 -19.797 1 97.25 274 LYS A N 1
ATOM 2098 C CA . LYS A 1 274 ? -4.02 -14.234 -21.062 1 97.25 274 LYS A CA 1
ATOM 2099 C C . LYS A 1 274 ? -3.908 -15.742 -20.859 1 97.25 274 LYS A C 1
ATOM 2101 O O . LYS A 1 274 ? -4.355 -16.531 -21.688 1 97.25 274 LYS A O 1
ATOM 2106 N N . MET A 1 275 ? -3.244 -16.078 -19.812 1 96.75 275 MET A N 1
ATOM 2107 C CA . MET A 1 275 ? -3.127 -17.5 -19.484 1 96.75 275 MET A CA 1
ATOM 2108 C C . MET A 1 275 ? -4.5 -18.141 -19.297 1 96.75 275 MET A C 1
ATOM 2110 O O . MET A 1 275 ? -4.738 -19.266 -19.734 1 96.75 275 MET A O 1
ATOM 2114 N N . ILE A 1 276 ? -5.363 -17.422 -18.656 1 96.88 276 ILE A N 1
ATOM 2115 C CA . ILE A 1 276 ? -6.734 -17.891 -18.453 1 96.88 276 ILE A CA 1
ATOM 2116 C C . ILE A 1 276 ? -7.434 -18.016 -19.797 1 96.88 276 ILE A C 1
ATOM 2118 O O . ILE A 1 276 ? -8.047 -19.047 -20.094 1 96.88 276 ILE A O 1
ATOM 2122 N N . GLU A 1 277 ? -7.273 -17.047 -20.609 1 94.94 277 GLU A N 1
ATOM 2123 C CA . GLU A 1 277 ? -7.93 -17.016 -21.906 1 94.94 277 GLU A CA 1
ATOM 2124 C C . GLU A 1 277 ? -7.422 -18.141 -22.797 1 94.94 277 GLU A C 1
ATOM 2126 O O . GLU A 1 277 ? -8.195 -18.766 -23.547 1 94.94 277 GLU A O 1
ATOM 2131 N N . ARG A 1 278 ? -6.164 -18.359 -22.75 1 94.5 278 ARG A N 1
ATOM 2132 C CA . ARG A 1 278 ? -5.574 -19.422 -23.547 1 94.5 278 ARG A CA 1
ATOM 2133 C C . ARG A 1 278 ? -6.105 -20.781 -23.125 1 94.5 278 ARG A C 1
ATOM 2135 O O . ARG A 1 278 ? -6.375 -21.641 -23.969 1 94.5 278 ARG A O 1
ATOM 2142 N N . MET A 1 279 ? -6.215 -20.953 -21.875 1 92.38 279 MET A N 1
ATOM 2143 C CA . MET A 1 279 ? -6.758 -22.219 -21.375 1 92.38 279 MET A CA 1
ATOM 2144 C C . MET A 1 279 ? -8.195 -22.422 -21.844 1 92.38 279 MET A C 1
ATOM 2146 O O . MET A 1 279 ? -8.562 -23.516 -22.281 1 92.38 279 MET A O 1
ATOM 2150 N N . GLU A 1 280 ? -8.93 -21.391 -21.781 1 91.38 280 GLU A N 1
ATOM 2151 C CA . GLU A 1 280 ? -10.328 -21.469 -22.188 1 91.38 280 GLU A CA 1
ATOM 2152 C C . GLU A 1 280 ? -10.453 -21.719 -23.688 1 91.38 280 GLU A C 1
ATOM 2154 O O . GLU A 1 280 ? -11.336 -22.469 -24.125 1 91.38 280 GLU A O 1
ATOM 2159 N N . ALA A 1 281 ? -9.602 -21.141 -24.438 1 89.38 281 ALA A N 1
ATOM 2160 C CA . ALA A 1 281 ? -9.602 -21.328 -25.891 1 89.38 281 ALA A CA 1
ATOM 2161 C C . ALA A 1 281 ? -9.289 -22.781 -26.25 1 89.38 281 ALA A C 1
ATOM 2163 O O . ALA A 1 281 ? -9.883 -23.344 -27.172 1 89.38 281 ALA A O 1
ATOM 2164 N N . LYS A 1 282 ? -8.438 -23.375 -25.547 1 86.56 282 LYS A N 1
ATOM 2165 C CA . LYS A 1 282 ? -8.078 -24.766 -25.781 1 86.56 282 LYS A CA 1
ATOM 2166 C C . LYS A 1 282 ? -9.234 -25.703 -25.438 1 86.56 282 LYS A C 1
ATOM 2168 O O . LYS A 1 282 ? -9.469 -26.688 -26.125 1 86.56 282 LYS A O 1
ATOM 2173 N N . LEU A 1 283 ? -9.898 -25.375 -24.375 1 82.25 283 LEU A N 1
ATOM 2174 C CA . LEU A 1 283 ? -11.039 -26.188 -23.969 1 82.25 283 LEU A CA 1
ATOM 2175 C C . LEU A 1 283 ? -12.172 -26.078 -24.969 1 82.25 283 LEU A C 1
ATOM 2177 O O . LEU A 1 283 ? -12.852 -27.078 -25.25 1 82.25 283 LEU A O 1
ATOM 2181 N N . ASP A 1 284 ? -12.383 -24.938 -25.531 1 78.94 284 ASP A N 1
ATOM 2182 C CA . ASP A 1 284 ? -13.406 -24.75 -26.547 1 78.94 284 ASP A CA 1
ATOM 2183 C C . ASP A 1 284 ? -13.07 -25.516 -27.828 1 78.94 284 ASP A C 1
ATOM 2185 O O . ASP A 1 284 ? -13.953 -26.094 -28.453 1 78.94 284 ASP A O 1
ATOM 2189 N N . ASN A 1 285 ? -11.828 -25.516 -28.125 1 78.75 285 ASN A N 1
ATOM 2190 C CA . ASN A 1 285 ? -11.398 -26.219 -29.328 1 78.75 285 ASN A CA 1
ATOM 2191 C C . ASN A 1 285 ? -11.508 -27.734 -29.156 1 78.75 285 ASN A C 1
ATOM 2193 O O . ASN A 1 285 ? -11.852 -28.438 -30.109 1 78.75 285 ASN A O 1
ATOM 2197 N N . GLU A 1 286 ? -11.227 -28.188 -28.016 1 73.62 286 GLU A N 1
ATOM 2198 C CA . GLU A 1 286 ? -11.336 -29.625 -27.766 1 73.62 286 GLU A CA 1
ATOM 2199 C C . GLU A 1 286 ? -12.797 -30.062 -27.703 1 73.62 286 GLU A C 1
ATOM 2201 O O . GLU A 1 286 ? -13.141 -31.156 -28.141 1 73.62 286 GLU A O 1
ATOM 2206 N N . ALA A 1 287 ? -13.617 -29.25 -27.281 1 68.75 287 ALA A N 1
ATOM 2207 C CA . ALA A 1 287 ? -15.047 -29.547 -27.25 1 68.75 287 ALA A CA 1
ATOM 2208 C C . ALA A 1 287 ? -15.641 -29.578 -28.656 1 68.75 287 ALA A C 1
ATOM 2210 O O . ALA A 1 287 ? -16.5 -30.406 -28.953 1 68.75 287 ALA A O 1
ATOM 2211 N N . TYR A 1 288 ? -15.188 -28.703 -29.438 1 60.78 288 TYR A N 1
ATOM 2212 C CA . TYR A 1 288 ? -15.672 -28.656 -30.812 1 60.78 288 TYR A CA 1
ATOM 2213 C C . TYR A 1 288 ? -15.195 -29.859 -31.609 1 60.78 288 TYR A C 1
ATOM 2215 O O . TYR A 1 288 ? -15.883 -30.328 -32.5 1 60.78 288 TYR A O 1
ATOM 2223 N N . LYS A 1 289 ? -14.055 -30.375 -31.266 1 61.25 289 LYS A N 1
ATOM 2224 C CA . LYS A 1 289 ? -13.562 -31.531 -32 1 61.25 289 LYS A CA 1
ATOM 2225 C C . LYS A 1 289 ? -14.344 -32.781 -31.641 1 61.25 289 LYS A C 1
ATOM 2227 O O . LYS A 1 289 ? -14.336 -33.781 -32.406 1 61.25 289 LYS A O 1
ATOM 2232 N N . THR A 1 290 ? -14.875 -32.75 -30.594 1 52.38 290 THR A N 1
ATOM 2233 C CA . THR A 1 290 ? -15.609 -33.969 -30.203 1 52.38 290 THR A CA 1
ATOM 2234 C C . THR A 1 290 ? -17 -33.969 -30.812 1 52.38 290 THR A C 1
ATOM 2236 O O . THR A 1 290 ? -17.719 -34.969 -30.734 1 52.38 290 THR A O 1
ATOM 2239 N N . PHE A 1 291 ? -17.359 -32.938 -31.5 1 43.53 291 PHE A N 1
ATOM 2240 C CA . PHE A 1 291 ? -18.594 -33 -32.281 1 43.53 291 PHE A CA 1
ATOM 2241 C C . PHE A 1 291 ? -18.297 -33.094 -33.781 1 43.53 291 PHE A C 1
ATOM 2243 O O . PHE A 1 291 ? -17.344 -32.469 -34.25 1 43.53 291 PHE A O 1
ATOM 2250 N N . MET B 1 1 ? -35.656 17.797 -42.625 1 19.72 1 MET B N 1
ATOM 2251 C CA . MET B 1 1 ? -35.969 16.438 -43.062 1 19.72 1 MET B CA 1
ATOM 2252 C C . MET B 1 1 ? -35.375 15.422 -42.094 1 19.72 1 MET B C 1
ATOM 2254 O O . MET B 1 1 ? -35.281 14.234 -42.406 1 19.72 1 MET B O 1
ATOM 2258 N N . ALA B 1 2 ? -34.719 15.891 -41.031 1 18.23 2 ALA B N 1
ATOM 2259 C CA . ALA B 1 2 ? -33.688 15.555 -40.062 1 18.23 2 ALA B CA 1
ATOM 2260 C C . ALA B 1 2 ? -34.188 14.5 -39.062 1 18.23 2 ALA B C 1
ATOM 2262 O O . ALA B 1 2 ? -33.406 13.969 -38.281 1 18.23 2 ALA B O 1
ATOM 2263 N N . SER B 1 3 ? -35.562 14.219 -38.906 1 17.94 3 SER B N 1
ATOM 2264 C CA . SER B 1 3 ? -36.156 13.945 -37.594 1 17.94 3 SER B CA 1
ATOM 2265 C C . SER B 1 3 ? -36.094 12.453 -37.281 1 17.94 3 SER B C 1
ATOM 2267 O O . SER B 1 3 ? -37.125 11.758 -37.375 1 17.94 3 SER B O 1
ATOM 2269 N N . ALA B 1 4 ? -35 11.719 -37.781 1 18.36 4 ALA B N 1
ATOM 2270 C CA . ALA B 1 4 ? -35.188 10.273 -37.75 1 18.36 4 ALA B CA 1
ATOM 2271 C C . ALA B 1 4 ? -35.531 9.773 -36.375 1 18.36 4 ALA B C 1
ATOM 2273 O O . ALA B 1 4 ? -35.281 10.461 -35.375 1 18.36 4 ALA B O 1
ATOM 2274 N N . ALA B 1 5 ? -35.625 8.336 -36.125 1 17.02 5 ALA B N 1
ATOM 2275 C CA . ALA B 1 5 ? -36.438 7.199 -35.688 1 17.02 5 ALA B CA 1
ATOM 2276 C C . ALA B 1 5 ? -35.969 6.703 -34.312 1 17.02 5 ALA B C 1
ATOM 2278 O O . ALA B 1 5 ? -35.031 5.926 -34.188 1 17.02 5 ALA B O 1
ATOM 2279 N N . ALA B 1 6 ? -35.469 7.508 -33.312 1 18.61 6 ALA B N 1
ATOM 2280 C CA . ALA B 1 6 ? -34.625 7.055 -32.188 1 18.61 6 ALA B CA 1
ATOM 2281 C C . ALA B 1 6 ? -35.438 6.176 -31.234 1 18.61 6 ALA B C 1
ATOM 2283 O O . ALA B 1 6 ? -36.125 6.684 -30.359 1 18.61 6 ALA B O 1
ATOM 2284 N N . SER B 1 7 ? -36.219 5.137 -31.812 1 16.5 7 SER B N 1
ATOM 2285 C CA . SER B 1 7 ? -37.219 4.504 -30.969 1 16.5 7 SER B CA 1
ATOM 2286 C C . SER B 1 7 ? -36.562 3.715 -29.828 1 16.5 7 SER B C 1
ATOM 2288 O O . SER B 1 7 ? -35.656 2.928 -30.062 1 16.5 7 SER B O 1
ATOM 2290 N N . ALA B 1 8 ? -36.469 4.234 -28.547 1 18.89 8 ALA B N 1
ATOM 2291 C CA . ALA B 1 8 ? -36.031 3.963 -27.188 1 18.89 8 ALA B CA 1
ATOM 2292 C C . ALA B 1 8 ? -36.719 2.742 -26.609 1 18.89 8 ALA B C 1
ATOM 2294 O O . ALA B 1 8 ? -37.906 2.822 -26.234 1 18.89 8 ALA B O 1
ATOM 2295 N N . GLY B 1 9 ? -36.812 1.534 -27.391 1 15.68 9 GLY B N 1
ATOM 2296 C CA . GLY B 1 9 ? -37.719 0.508 -26.906 1 15.68 9 GLY B CA 1
ATOM 2297 C C . GLY B 1 9 ? -37.344 0.012 -25.516 1 15.68 9 GLY B C 1
ATOM 2298 O O . GLY B 1 9 ? -36.188 -0.156 -25.203 1 15.68 9 GLY B O 1
ATOM 2299 N N . THR B 1 10 ? -38.125 0.212 -24.391 1 17.88 10 THR B N 1
ATOM 2300 C CA . THR B 1 10 ? -38.312 0.053 -22.953 1 17.88 10 THR B CA 1
ATOM 2301 C C . THR B 1 10 ? -38.438 -1.423 -22.594 1 17.88 10 THR B C 1
ATOM 2303 O O . THR B 1 10 ? -39.438 -2.068 -22.844 1 17.88 10 THR B O 1
ATOM 2306 N N . ALA B 1 11 ? -37.719 -2.432 -23.219 1 17 11 ALA B N 1
ATOM 2307 C CA . ALA B 1 11 ? -38.25 -3.766 -22.938 1 17 11 ALA B CA 1
ATOM 2308 C C . ALA B 1 11 ? -38.156 -4.09 -21.453 1 17 11 ALA B C 1
ATOM 2310 O O . ALA B 1 11 ? -37.094 -3.955 -20.859 1 17 11 ALA B O 1
ATOM 2311 N N . ILE B 1 12 ? -39.25 -4.098 -20.625 1 17.38 12 ILE B N 1
ATOM 2312 C CA . ILE B 1 12 ? -39.781 -4.273 -19.281 1 17.38 12 ILE B CA 1
ATOM 2313 C C . ILE B 1 12 ? -39.594 -5.719 -18.828 1 17.38 12 ILE B C 1
ATOM 2315 O O . ILE B 1 12 ? -40.25 -6.629 -19.344 1 17.38 12 ILE B O 1
ATOM 2319 N N . PHE B 1 13 ? -38.344 -6.316 -18.984 1 16.17 13 PHE B N 1
ATOM 2320 C CA . PHE B 1 13 ? -38.344 -7.75 -18.719 1 16.17 13 PHE B CA 1
ATOM 2321 C C . PHE B 1 13 ? -38.781 -8.031 -17.297 1 16.17 13 PHE B C 1
ATOM 2323 O O . PHE B 1 13 ? -38.219 -7.504 -16.344 1 16.17 13 PHE B O 1
ATOM 2330 N N . SER B 1 14 ? -40.094 -8.312 -17.062 1 16.53 14 SER B N 1
ATOM 2331 C CA . SER B 1 14 ? -41 -8.68 -15.984 1 16.53 14 SER B CA 1
ATOM 2332 C C . SER B 1 14 ? -40.5 -9.93 -15.258 1 16.53 14 SER B C 1
ATOM 2334 O O . SER B 1 14 ? -40.312 -10.977 -15.883 1 16.53 14 SER B O 1
ATOM 2336 N N . GLN B 1 15 ? -39.594 -9.68 -14.266 1 16.67 15 GLN B N 1
ATOM 2337 C CA . GLN B 1 15 ? -38.969 -10.625 -13.344 1 16.67 15 GLN B CA 1
ATOM 2338 C C . GLN B 1 15 ? -40.031 -11.5 -12.672 1 16.67 15 GLN B C 1
ATOM 2340 O O . GLN B 1 15 ? -41.031 -11 -12.18 1 16.67 15 GLN B O 1
ATOM 2345 N N . CYS B 1 16 ? -40.125 -12.82 -13.055 1 16.16 16 CYS B N 1
ATOM 2346 C CA . CYS B 1 16 ? -40.938 -13.969 -12.664 1 16.16 16 CYS B CA 1
ATOM 2347 C C . CYS B 1 16 ? -40.812 -14.242 -11.172 1 16.16 16 CYS B C 1
ATOM 2349 O O . CYS B 1 16 ? -39.688 -14.375 -10.656 1 16.16 16 CYS B O 1
ATOM 2351 N N . MET B 1 17 ? -41.719 -13.875 -10.273 1 17.64 17 MET B N 1
ATOM 2352 C CA . MET B 1 17 ? -42.094 -13.812 -8.859 1 17.64 17 MET B CA 1
ATOM 2353 C C . MET B 1 17 ? -42.25 -15.211 -8.281 1 17.64 17 MET B C 1
ATOM 2355 O O . MET B 1 17 ? -42.781 -15.375 -7.176 1 17.64 17 MET B O 1
ATOM 2359 N N . GLY B 1 18 ? -41.562 -16.297 -8.781 1 16.31 18 GLY B N 1
ATOM 2360 C CA . GLY B 1 18 ? -42.25 -17.484 -8.312 1 16.31 18 GLY B CA 1
ATOM 2361 C C . GLY B 1 18 ? -42.188 -17.656 -6.809 1 16.31 18 GLY B C 1
ATOM 2362 O O . GLY B 1 18 ? -41.281 -17.141 -6.156 1 16.31 18 GLY B O 1
ATOM 2363 N N . ALA B 1 19 ? -43.281 -18.109 -6.094 1 17.36 19 ALA B N 1
ATOM 2364 C CA . ALA B 1 19 ? -43.938 -18.234 -4.809 1 17.36 19 ALA B CA 1
ATOM 2365 C C . ALA B 1 19 ? -43.344 -19.344 -3.967 1 17.36 19 ALA B C 1
ATOM 2367 O O . ALA B 1 19 ? -44.031 -20.297 -3.572 1 17.36 19 ALA B O 1
ATOM 2368 N N . ILE B 1 20 ? -41.969 -19.609 -4.043 1 16.75 20 ILE B N 1
ATOM 2369 C CA . ILE B 1 20 ? -41.781 -20.938 -3.484 1 16.75 20 ILE B CA 1
ATOM 2370 C C . ILE B 1 20 ? -42.156 -20.938 -2 1 16.75 20 ILE B C 1
ATOM 2372 O O . ILE B 1 20 ? -41.844 -19.969 -1.286 1 16.75 20 ILE B O 1
ATOM 2376 N N . ALA B 1 21 ? -42.875 -22.047 -1.556 1 17.45 21 ALA B N 1
ATOM 2377 C CA . ALA B 1 21 ? -43.688 -22.516 -0.439 1 17.45 21 ALA B CA 1
ATOM 2378 C C . ALA B 1 21 ? -42.875 -22.578 0.849 1 17.45 21 ALA B C 1
ATOM 2380 O O . ALA B 1 21 ? -41.656 -22.75 0.809 1 17.45 21 ALA B O 1
ATOM 2381 N N . GLN B 1 22 ? -43.438 -22.281 1.983 1 16.61 22 GLN B N 1
ATOM 2382 C CA . GLN B 1 22 ? -43.375 -21.859 3.381 1 16.61 22 GLN B CA 1
ATOM 2383 C C . GLN B 1 22 ? -42.844 -23 4.262 1 16.61 22 GLN B C 1
ATOM 2385 O O . GLN B 1 22 ? -42.844 -22.891 5.488 1 16.61 22 GLN B O 1
ATOM 2390 N N . VAL B 1 23 ? -41.969 -23.922 3.746 1 16.83 23 VAL B N 1
ATOM 2391 C CA . VAL B 1 23 ? -42.062 -25.062 4.641 1 16.83 23 VAL B CA 1
ATOM 2392 C C . VAL B 1 23 ? -41.562 -24.672 6.035 1 16.83 23 VAL B C 1
ATOM 2394 O O . VAL B 1 23 ? -40.625 -23.891 6.176 1 16.83 23 VAL B O 1
ATOM 2397 N N . LYS B 1 24 ? -42.375 -25.078 7.059 1 17.98 24 LYS B N 1
ATOM 2398 C CA . LYS B 1 24 ? -42.594 -24.875 8.492 1 17.98 24 LYS B CA 1
ATOM 2399 C C . LYS B 1 24 ? -41.344 -25.297 9.289 1 17.98 24 LYS B C 1
ATOM 2401 O O . LYS B 1 24 ? -40.656 -26.234 8.898 1 17.98 24 LYS B O 1
ATOM 2406 N N . LYS B 1 25 ? -40.906 -24.469 10.148 1 18.8 25 LYS B N 1
ATOM 2407 C CA . LYS B 1 25 ? -39.812 -24.188 11.07 1 18.8 25 LYS B CA 1
ATOM 2408 C C . LYS B 1 25 ? -39.688 -25.281 12.133 1 18.8 25 LYS B C 1
ATOM 2410 O O . LYS B 1 25 ? -40.562 -25.406 12.984 1 18.8 25 LYS B O 1
ATOM 2415 N N . PRO B 1 26 ? -39.375 -26.578 11.789 1 17.91 26 PRO B N 1
ATOM 2416 C CA . PRO B 1 26 ? -39.656 -27.344 13.008 1 17.91 26 PRO B CA 1
ATOM 2417 C C . PRO B 1 26 ? -38.812 -26.906 14.188 1 17.91 26 PRO B C 1
ATOM 2419 O O . PRO B 1 26 ? -37.75 -26.281 13.992 1 17.91 26 PRO B O 1
ATOM 2422 N N . SER B 1 27 ? -39.219 -27.031 15.477 1 18.03 27 SER B N 1
ATOM 2423 C CA . SER B 1 27 ? -39.094 -26.594 16.859 1 18.03 27 SER B CA 1
ATOM 2424 C C . SER B 1 27 ? -37.875 -27.219 17.516 1 18.03 27 SER B C 1
ATOM 2426 O O . SER B 1 27 ? -37.562 -26.906 18.672 1 18.03 27 SER B O 1
ATOM 2428 N N . PRO B 1 28 ? -36.688 -27.453 16.766 1 17.7 28 PRO B N 1
ATOM 2429 C CA . PRO B 1 28 ? -36.031 -28.516 17.531 1 17.7 28 PRO B CA 1
ATOM 2430 C C . PRO B 1 28 ? -35.625 -28.047 18.922 1 17.7 28 PRO B C 1
ATOM 2432 O O . PRO B 1 28 ? -35.375 -26.859 19.141 1 17.7 28 PRO B O 1
ATOM 2435 N N . SER B 1 29 ? -35.75 -28.828 20.016 1 17.06 29 SER B N 1
ATOM 2436 C CA . SER B 1 29 ? -35.812 -28.844 21.469 1 17.06 29 SER B CA 1
ATOM 2437 C C . SER B 1 29 ? -34.438 -28.656 22.094 1 17.06 29 SER B C 1
ATOM 2439 O O . SER B 1 29 ? -34.281 -27.938 23.094 1 17.06 29 SER B O 1
ATOM 2441 N N . SER B 1 30 ? -33.25 -29.359 21.625 1 16.41 30 SER B N 1
ATOM 2442 C CA . SER B 1 30 ? -32.656 -30.141 22.719 1 16.41 30 SER B CA 1
ATOM 2443 C C . SER B 1 30 ? -31.891 -29.25 23.672 1 16.41 30 SER B C 1
ATOM 2445 O O . SER B 1 30 ? -31.656 -28.062 23.391 1 16.41 30 SER B O 1
ATOM 2447 N N . THR B 1 31 ? -30.547 -29.719 24.031 1 17.17 31 THR B N 1
ATOM 2448 C CA . THR B 1 31 ? -29.875 -30.203 25.219 1 17.17 31 THR B CA 1
ATOM 2449 C C . THR B 1 31 ? -28.922 -29.141 25.781 1 17.17 31 THR B C 1
ATOM 2451 O O . THR B 1 31 ? -28.297 -28.406 25.016 1 17.17 31 THR B O 1
ATOM 2454 N N . HIS B 1 32 ? -28.984 -28.859 27.047 1 18.09 32 HIS B N 1
ATOM 2455 C CA . HIS B 1 32 ? -28.656 -27.922 28.125 1 18.09 32 HIS B CA 1
ATOM 2456 C C . HIS B 1 32 ? -27.172 -27.922 28.422 1 18.09 32 HIS B C 1
ATOM 2458 O O . HIS B 1 32 ? -26.719 -27.297 29.375 1 18.09 32 HIS B O 1
ATOM 2464 N N . LEU B 1 33 ? -26.234 -28.062 27.375 1 17.3 33 LEU B N 1
ATOM 2465 C CA . LEU B 1 33 ? -24.953 -28.438 27.969 1 17.3 33 LEU B CA 1
ATOM 2466 C C . LEU B 1 33 ? -24.453 -27.359 28.922 1 17.3 33 LEU B C 1
ATOM 2468 O O . LEU B 1 33 ? -24.453 -26.172 28.562 1 17.3 33 LEU B O 1
ATOM 2472 N N . ALA B 1 34 ? -24.203 -27.734 30.156 1 16.92 34 ALA B N 1
ATOM 2473 C CA . ALA B 1 34 ? -23.922 -27.156 31.484 1 16.92 34 ALA B CA 1
ATOM 2474 C C . ALA B 1 34 ? -22.547 -26.516 31.516 1 16.92 34 ALA B C 1
ATOM 2476 O O . ALA B 1 34 ? -21.531 -27.219 31.438 1 16.92 34 ALA B O 1
ATOM 2477 N N . PHE B 1 35 ? -22.172 -25.578 30.641 1 16.66 35 PHE B N 1
ATOM 2478 C CA . PHE B 1 35 ? -20.766 -25.156 30.656 1 16.66 35 PHE B CA 1
ATOM 2479 C C . PHE B 1 35 ? -20.391 -24.594 32.031 1 16.66 35 PHE B C 1
ATOM 2481 O O . PHE B 1 35 ? -21.156 -23.844 32.625 1 16.66 35 PHE B O 1
ATOM 2488 N N . ALA B 1 36 ? -19.438 -25.297 32.688 1 17.05 36 ALA B N 1
ATOM 2489 C CA . ALA B 1 36 ? -18.828 -25.219 34.031 1 17.05 36 ALA B CA 1
ATOM 2490 C C . ALA B 1 36 ? -18.156 -23.859 34.219 1 17.05 36 ALA B C 1
ATOM 2492 O O . ALA B 1 36 ? -17.547 -23.297 33.312 1 17.05 36 ALA B O 1
ATOM 2493 N N . ARG B 1 37 ? -18.484 -23.125 35.281 1 17.09 37 ARG B N 1
ATOM 2494 C CA . ARG B 1 37 ? -18.344 -21.797 35.875 1 17.09 37 ARG B CA 1
ATOM 2495 C C . ARG B 1 37 ? -16.922 -21.562 36.344 1 17.09 37 ARG B C 1
ATOM 2497 O O . ARG B 1 37 ? -16.438 -22.203 37.281 1 17.09 37 ARG B O 1
ATOM 2504 N N . PHE B 1 38 ? -15.836 -21.656 35.438 1 17.88 38 PHE B N 1
ATOM 2505 C CA . PHE B 1 38 ? -14.531 -21.594 36.062 1 17.88 38 PHE B CA 1
ATOM 2506 C C . PHE B 1 38 ? -14.398 -20.344 36.906 1 17.88 38 PHE B C 1
ATOM 2508 O O . PHE B 1 38 ? -14.938 -19.281 36.562 1 17.88 38 PHE B O 1
ATOM 2515 N N . PRO B 1 39 ? -13.977 -20.5 38.156 1 17.22 39 PRO B N 1
ATOM 2516 C CA . PRO B 1 39 ? -13.977 -19.625 39.344 1 17.22 39 PRO B CA 1
ATOM 2517 C C . PRO B 1 39 ? -13.109 -18.375 39.156 1 17.22 39 PRO B C 1
ATOM 2519 O O . PRO B 1 39 ? -12.211 -18.375 38.281 1 17.22 39 PRO B O 1
ATOM 2522 N N . ASP B 1 40 ? -13.539 -17.219 39.625 1 17.66 40 ASP B N 1
ATOM 2523 C CA . ASP B 1 40 ? -13.344 -15.781 39.656 1 17.66 40 ASP B CA 1
ATOM 2524 C C . ASP B 1 40 ? -12.039 -15.422 40.375 1 17.66 40 ASP B C 1
ATOM 2526 O O . ASP B 1 40 ? -11.766 -14.25 40.625 1 17.66 40 ASP B O 1
ATOM 2530 N N . ARG B 1 41 ? -10.969 -16.312 40.312 1 16.5 41 ARG B N 1
ATOM 2531 C CA . ARG B 1 41 ? -10.055 -16.031 41.406 1 16.5 41 ARG B CA 1
ATOM 2532 C C . ARG B 1 41 ? -9.508 -14.617 41.312 1 16.5 41 ARG B C 1
ATOM 2534 O O . ARG B 1 41 ? -8.867 -14.25 40.344 1 16.5 41 ARG B O 1
ATOM 2541 N N . ARG B 1 42 ? -10.109 -13.641 41.969 1 18.31 42 ARG B N 1
ATOM 2542 C CA . ARG B 1 42 ? -9.953 -12.203 42.125 1 18.31 42 ARG B CA 1
ATOM 2543 C C . ARG B 1 42 ? -8.641 -11.859 42.812 1 18.31 42 ARG B C 1
ATOM 2545 O O . ARG B 1 42 ? -8.539 -11.945 44.031 1 18.31 42 ARG B O 1
ATOM 2552 N N . THR B 1 43 ? -7.48 -12.531 42.438 1 17.36 43 THR B N 1
ATOM 2553 C CA . THR B 1 43 ? -6.41 -12.258 43.375 1 17.36 43 THR B CA 1
ATOM 2554 C C . THR B 1 43 ? -6.176 -10.75 43.5 1 17.36 43 THR B C 1
ATOM 2556 O O . THR B 1 43 ? -6.129 -10.039 42.5 1 17.36 43 THR B O 1
ATOM 2559 N N . GLU B 1 44 ? -6.434 -10.211 44.625 1 18.02 44 GLU B N 1
ATOM 2560 C CA . GLU B 1 44 ? -6.461 -8.914 45.281 1 18.02 44 GLU B CA 1
ATOM 2561 C C . GLU B 1 44 ? -5.078 -8.273 45.312 1 18.02 44 GLU B C 1
ATOM 2563 O O . GLU B 1 44 ? -4.188 -8.734 46.031 1 18.02 44 GLU B O 1
ATOM 2568 N N . ILE B 1 45 ? -4.461 -8.195 44.125 1 16.8 45 ILE B N 1
ATOM 2569 C CA . ILE B 1 45 ? -3.096 -7.707 44.281 1 16.8 45 ILE B CA 1
ATOM 2570 C C . ILE B 1 45 ? -3.111 -6.363 45 1 16.8 45 ILE B C 1
ATOM 2572 O O . ILE B 1 45 ? -3.795 -5.43 44.562 1 16.8 45 ILE B O 1
ATOM 2576 N N . ARG B 1 46 ? -2.893 -6.457 46.281 1 16.7 46 ARG B N 1
ATOM 2577 C CA . ARG B 1 46 ? -2.85 -5.379 47.25 1 16.7 46 ARG B CA 1
ATOM 2578 C C . ARG B 1 46 ? -1.84 -4.312 46.844 1 16.7 46 ARG B C 1
ATOM 2580 O O . ARG B 1 46 ? -0.661 -4.609 46.656 1 16.7 46 ARG B O 1
ATOM 2587 N N . TYR B 1 47 ? -2.248 -3.365 45.906 1 16.73 47 TYR B N 1
ATOM 2588 C CA . TYR B 1 47 ? -1.451 -2.246 45.438 1 16.73 47 TYR B CA 1
ATOM 2589 C C . TYR B 1 47 ? -0.91 -1.415 46.594 1 16.73 47 TYR B C 1
ATOM 2591 O O . TYR B 1 47 ? -1.674 -0.962 47.438 1 16.73 47 TYR B O 1
ATOM 2599 N N . GLY B 1 48 ? 0.232 -1.902 47.125 1 17.47 48 GLY B N 1
ATOM 2600 C CA . GLY B 1 48 ? 0.909 -1.277 48.25 1 17.47 48 GLY B CA 1
ATOM 2601 C C . GLY B 1 48 ? 1.075 0.222 48.094 1 17.47 48 GLY B C 1
ATOM 2602 O O . GLY B 1 48 ? 1.15 0.726 46.969 1 17.47 48 GLY B O 1
ATOM 2603 N N . SER B 1 49 ? 0.682 0.971 49.062 1 18.05 49 SER B N 1
ATOM 2604 C CA . SER B 1 49 ? 0.461 2.371 49.406 1 18.05 49 SER B CA 1
ATOM 2605 C C . SER B 1 49 ? 1.749 3.18 49.312 1 18.05 49 SER B C 1
ATOM 2607 O O . SER B 1 49 ? 2.668 3.01 50.094 1 18.05 49 SER B O 1
ATOM 2609 N N . CYS B 1 50 ? 2.447 3.125 48.094 1 17.48 50 CYS B N 1
ATOM 2610 C CA . CYS B 1 50 ? 3.73 3.816 48.125 1 17.48 50 CYS B CA 1
ATOM 2611 C C . CYS B 1 50 ? 3.568 5.25 48.594 1 17.48 50 CYS B C 1
ATOM 2613 O O . CYS B 1 50 ? 2.752 6.004 48.062 1 17.48 50 CYS B O 1
ATOM 2615 N N . MET B 1 51 ? 3.842 5.414 49.844 1 18.08 51 MET B N 1
ATOM 2616 C CA . MET B 1 51 ? 3.77 6.613 50.688 1 18.08 51 MET B CA 1
ATOM 2617 C C . MET B 1 51 ? 4.613 7.734 50.094 1 18.08 51 MET B C 1
ATOM 2619 O O . MET B 1 51 ? 5.812 7.562 49.844 1 18.08 51 MET B O 1
ATOM 2623 N N . PHE B 1 52 ? 4.113 8.398 49.031 1 18.5 52 PHE B N 1
ATOM 2624 C CA . PHE B 1 52 ? 4.797 9.523 48.406 1 18.5 52 PHE B CA 1
ATOM 2625 C C . PHE B 1 52 ? 5.09 10.609 49.438 1 18.5 52 PHE B C 1
ATOM 2627 O O . PHE B 1 52 ? 4.184 11.086 50.125 1 18.5 52 PHE B O 1
ATOM 2634 N N . PRO B 1 53 ? 6.266 10.477 50.031 1 17.25 53 PRO B N 1
ATOM 2635 C CA . PRO B 1 53 ? 6.445 11.523 51.031 1 17.25 53 PRO B CA 1
ATOM 2636 C C . PRO B 1 53 ? 6.289 12.93 50.469 1 17.25 53 PRO B C 1
ATOM 2638 O O . PRO B 1 53 ? 6.5 13.133 49.25 1 17.25 53 PRO B O 1
ATOM 2641 N N . LYS B 1 54 ? 5.613 13.789 51.188 1 18.84 54 LYS B N 1
ATOM 2642 C CA . LYS B 1 54 ? 5.035 15.109 50.969 1 18.84 54 LYS B CA 1
ATOM 2643 C C . LYS B 1 54 ? 6.121 16.141 50.688 1 18.84 54 LYS B C 1
ATOM 2645 O O . LYS B 1 54 ? 5.848 17.203 50.094 1 18.84 54 LYS B O 1
ATOM 2650 N N . ASP B 1 55 ? 7.414 16.062 51.219 1 17.02 55 ASP B N 1
ATOM 2651 C CA . ASP B 1 55 ? 7.703 17.328 51.875 1 17.02 55 ASP B CA 1
ATOM 2652 C C . ASP B 1 55 ? 8.125 18.391 50.844 1 17.02 55 ASP B C 1
ATOM 2654 O O . ASP B 1 55 ? 7.559 19.484 50.812 1 17.02 55 ASP B O 1
ATOM 2658 N N . SER B 1 56 ? 9.547 18.703 50.656 1 18.78 56 SER B N 1
ATOM 2659 C CA . SER B 1 56 ? 10.219 19.953 51.031 1 18.78 56 SER B CA 1
ATOM 2660 C C . SER B 1 56 ? 10.258 20.922 49.844 1 18.78 56 SER B C 1
ATOM 2662 O O . SER B 1 56 ? 10.477 20.5 48.719 1 18.78 56 SER B O 1
ATOM 2664 N N . LEU B 1 57 ? 9.695 22.125 50 1 21.53 57 LEU B N 1
ATOM 2665 C CA . LEU B 1 57 ? 9.328 23.344 49.281 1 21.53 57 LEU B CA 1
ATOM 2666 C C . LEU B 1 57 ? 10.562 24.031 48.688 1 21.53 57 LEU B C 1
ATOM 2668 O O . LEU B 1 57 ? 10.844 25.188 49.031 1 21.53 57 LEU B O 1
ATOM 2672 N N . PHE B 1 58 ? 11.703 23.281 48.406 1 19.61 58 PHE B N 1
ATOM 2673 C CA . PHE B 1 58 ? 12.812 24.219 48.281 1 19.61 58 PHE B CA 1
ATOM 2674 C C . PHE B 1 58 ? 12.586 25.156 47.094 1 19.61 58 PHE B C 1
ATOM 2676 O O . PHE B 1 58 ? 12.195 24.703 46 1 19.61 58 PHE B O 1
ATOM 2683 N N . THR B 1 59 ? 12.367 26.438 47.375 1 20.45 59 THR B N 1
ATOM 2684 C CA . THR B 1 59 ? 12.062 27.625 46.625 1 20.45 59 THR B CA 1
ATOM 2685 C C . THR B 1 59 ? 13.219 27.984 45.688 1 20.45 59 THR B C 1
ATOM 2687 O O . THR B 1 59 ? 14.258 28.469 46.156 1 20.45 59 THR B O 1
ATOM 2690 N N . PRO B 1 60 ? 13.703 27.078 44.875 1 17.86 60 PRO B N 1
ATOM 2691 C CA . PRO B 1 60 ? 14.984 27.562 44.344 1 17.86 60 PRO B CA 1
ATOM 2692 C C . PRO B 1 60 ? 14.867 28.938 43.688 1 17.86 60 PRO B C 1
ATOM 2694 O O . PRO B 1 60 ? 13.773 29.344 43.281 1 17.86 60 PRO B O 1
ATOM 2697 N N . ARG B 1 61 ? 16.062 29.672 43.688 1 18.94 61 ARG B N 1
ATOM 2698 C CA . ARG B 1 61 ? 16.578 31 43.344 1 18.94 61 ARG B CA 1
ATOM 2699 C C . ARG B 1 61 ? 16.484 31.234 41.844 1 18.94 61 ARG B C 1
ATOM 2701 O O . ARG B 1 61 ? 16.953 30.422 41.062 1 18.94 61 ARG B O 1
ATOM 2708 N N . ALA B 1 62 ? 15.523 32.031 41.344 1 19.09 62 ALA B N 1
ATOM 2709 C CA . ALA B 1 62 ? 15.172 32.469 40 1 19.09 62 ALA B CA 1
ATOM 2710 C C . ALA B 1 62 ? 16.344 33.188 39.344 1 19.09 62 ALA B C 1
ATOM 2712 O O . ALA B 1 62 ? 16.641 34.344 39.656 1 19.09 62 ALA B O 1
ATOM 2713 N N . THR B 1 63 ? 17.578 32.594 39.438 1 21.17 63 THR B N 1
ATOM 2714 C CA . THR B 1 63 ? 18.531 33.562 38.875 1 21.17 63 THR B CA 1
ATOM 2715 C C . THR B 1 63 ? 18.188 33.844 37.438 1 21.17 63 THR B C 1
ATOM 2717 O O . THR B 1 63 ? 17.953 32.938 36.625 1 21.17 63 THR B O 1
ATOM 2720 N N . VAL B 1 64 ? 17.844 35.125 37.062 1 20.33 64 VAL B N 1
ATOM 2721 C CA . VAL B 1 64 ? 17.469 35.844 35.844 1 20.33 64 VAL B CA 1
ATOM 2722 C C . VAL B 1 64 ? 18.578 35.719 34.812 1 20.33 64 VAL B C 1
ATOM 2724 O O . VAL B 1 64 ? 19.672 36.25 35 1 20.33 64 VAL B O 1
ATOM 2727 N N . LEU B 1 65 ? 18.906 34.531 34.375 1 21.36 65 LEU B N 1
ATOM 2728 C CA . LEU B 1 65 ? 19.969 34.469 33.375 1 21.36 65 LEU B CA 1
ATOM 2729 C C . LEU B 1 65 ? 19.672 35.406 32.219 1 21.36 65 LEU B C 1
ATOM 2731 O O . LEU B 1 65 ? 18.594 35.344 31.609 1 21.36 65 LEU B O 1
ATOM 2735 N N . SER B 1 66 ? 20.375 36.562 32.125 1 21.06 66 SER B N 1
ATOM 2736 C CA . SER B 1 66 ? 20.328 37.719 31.25 1 21.06 66 SER B CA 1
ATOM 2737 C C . SER B 1 66 ? 20.391 37.312 29.781 1 21.06 66 SER B C 1
ATOM 2739 O O . SER B 1 66 ? 19.516 37.688 28.984 1 21.06 66 SER B O 1
ATOM 2741 N N . GLY B 1 67 ? 21.609 37.438 29.109 1 22.86 67 GLY B N 1
ATOM 2742 C CA . GLY B 1 67 ? 21.953 38.094 27.859 1 22.86 67 GLY B CA 1
ATOM 2743 C C . GLY B 1 67 ? 21.859 37.156 26.672 1 22.86 67 GLY B C 1
ATOM 2744 O O . GLY B 1 67 ? 22.781 36.375 26.406 1 22.86 67 GLY B O 1
ATOM 2745 N N . VAL B 1 68 ? 20.984 36.344 26.469 1 24.73 68 VAL B N 1
ATOM 2746 C CA . VAL B 1 68 ? 21.109 35.469 25.297 1 24.73 68 VAL B CA 1
ATOM 2747 C C . VAL B 1 68 ? 21.188 36.281 24.031 1 24.73 68 VAL B C 1
ATOM 2749 O O . VAL B 1 68 ? 20.266 37.062 23.719 1 24.73 68 VAL B O 1
ATOM 2752 N N . GLU B 1 69 ? 22.438 36.719 23.562 1 25.47 69 GLU B N 1
ATOM 2753 C CA . GLU B 1 69 ? 22.719 37.344 22.281 1 25.47 69 GLU B CA 1
ATOM 2754 C C . GLU B 1 69 ? 22.062 36.594 21.141 1 25.47 69 GLU B C 1
ATOM 2756 O O . GLU B 1 69 ? 22.047 35.344 21.125 1 25.47 69 GLU B O 1
ATOM 2761 N N . ASN B 1 70 ? 21.109 37.188 20.391 1 24.53 70 ASN B N 1
ATOM 2762 C CA . ASN B 1 70 ? 20.344 36.906 19.188 1 24.53 70 ASN B CA 1
ATOM 2763 C C . ASN B 1 70 ? 21.25 36.438 18.047 1 24.53 70 ASN B C 1
ATOM 2765 O O . ASN B 1 70 ? 21.922 37.25 17.422 1 24.53 70 ASN B O 1
ATOM 2769 N N . SER B 1 71 ? 22.203 35.5 18.172 1 30.02 71 SER B N 1
ATOM 2770 C CA . SER B 1 71 ? 22.875 35.094 16.953 1 30.02 71 SER B CA 1
ATOM 2771 C C . SER B 1 71 ? 21.891 34.844 15.82 1 30.02 71 SER B C 1
ATOM 2773 O O . SER B 1 71 ? 21 34 15.938 1 30.02 71 SER B O 1
ATOM 2775 N N . GLY B 1 72 ? 21.562 35.844 14.992 1 27.55 72 GLY B N 1
ATOM 2776 C CA . GLY B 1 72 ? 20.797 35.844 13.758 1 27.55 72 GLY B CA 1
ATOM 2777 C C . GLY B 1 72 ? 21.141 34.719 12.828 1 27.55 72 GLY B C 1
ATOM 2778 O O . GLY B 1 72 ? 22.297 34.562 12.414 1 27.55 72 GLY B O 1
ATOM 2779 N N . PHE B 1 73 ? 20.766 33.5 13.031 1 31.12 73 PHE B N 1
ATOM 2780 C CA . PHE B 1 73 ? 20.781 32.469 12 1 31.12 73 PHE B CA 1
ATOM 2781 C C . PHE B 1 73 ? 20.359 33.031 10.648 1 31.12 73 PHE B C 1
ATOM 2783 O O . PHE B 1 73 ? 19.234 33.5 10.484 1 31.12 73 PHE B O 1
ATOM 2790 N N . SER B 1 74 ? 21.25 33.844 9.977 1 31.22 74 SER B N 1
ATOM 2791 C CA . SER B 1 74 ? 21 34.188 8.586 1 31.22 74 SER B CA 1
ATOM 2792 C C . SER B 1 74 ? 20.625 32.969 7.754 1 31.22 74 SER B C 1
ATOM 2794 O O . SER B 1 74 ? 21.438 32.062 7.594 1 31.22 74 SER B O 1
ATOM 2796 N N . VAL B 1 75 ? 19.5 32.469 7.77 1 33.62 75 VAL B N 1
ATOM 2797 C CA . VAL B 1 75 ? 18.984 31.5 6.809 1 33.62 75 VAL B CA 1
ATOM 2798 C C . VAL B 1 75 ? 19.266 31.984 5.387 1 33.62 75 VAL B C 1
ATOM 2800 O O . VAL B 1 75 ? 18.75 33 4.961 1 33.62 75 VAL B O 1
ATOM 2803 N N . SER B 1 76 ? 20.516 32 4.91 1 34.91 76 SER B N 1
ATOM 2804 C CA . SER B 1 76 ? 20.688 32.188 3.471 1 34.91 76 SER B CA 1
ATOM 2805 C C . SER B 1 76 ? 19.594 31.453 2.689 1 34.91 76 SER B C 1
ATOM 2807 O O . SER B 1 76 ? 19.359 30.266 2.918 1 34.91 76 SER B O 1
ATOM 2809 N N . VAL B 1 77 ? 18.562 32 2.223 1 35.84 77 VAL B N 1
ATOM 2810 C CA . VAL B 1 77 ? 17.359 31.672 1.463 1 35.84 77 VAL B CA 1
ATOM 2811 C C . VAL B 1 77 ? 17.734 30.891 0.209 1 35.84 77 VAL B C 1
ATOM 2813 O O . VAL B 1 77 ? 17.734 31.438 -0.898 1 35.84 77 VAL B O 1
ATOM 2816 N N . LYS B 1 78 ? 18.891 30.453 -0.034 1 40.62 78 LYS B N 1
ATOM 2817 C CA . LYS B 1 78 ? 18.875 29.656 -1.255 1 40.62 78 LYS B CA 1
ATOM 2818 C C . LYS B 1 78 ? 17.859 28.516 -1.164 1 40.62 78 LYS B C 1
ATOM 2820 O O . LYS B 1 78 ? 18.219 27.375 -0.869 1 40.62 78 LYS B O 1
ATOM 2825 N N . LYS B 1 79 ? 16.562 28.734 -0.862 1 51.25 79 LYS B N 1
ATOM 2826 C CA . LYS B 1 79 ? 15.336 28.094 -0.417 1 51.25 79 LYS B CA 1
ATOM 2827 C C . LYS B 1 79 ? 14.891 27.016 -1.401 1 51.25 79 LYS B C 1
ATOM 2829 O O . LYS B 1 79 ? 14.445 25.938 -0.994 1 51.25 79 LYS B O 1
ATOM 2834 N N . ALA B 1 80 ? 15.109 27.297 -2.822 1 58.75 80 ALA B N 1
ATOM 2835 C CA . ALA B 1 80 ? 14.477 26.484 -3.859 1 58.75 80 ALA B CA 1
ATOM 2836 C C . ALA B 1 80 ? 15.156 25.125 -3.973 1 58.75 80 ALA B C 1
ATOM 2838 O O . ALA B 1 80 ? 14.578 24.172 -4.52 1 58.75 80 ALA B O 1
ATOM 2839 N N . ASP B 1 81 ? 16.188 24.969 -3.15 1 81.19 81 ASP B N 1
ATOM 2840 C CA . ASP B 1 81 ? 16.922 23.75 -3.473 1 81.19 81 ASP B CA 1
ATOM 2841 C C . ASP B 1 81 ? 16.812 22.734 -2.334 1 81.19 81 ASP B C 1
ATOM 2843 O O . ASP B 1 81 ? 17.188 21.562 -2.498 1 81.19 81 ASP B O 1
ATOM 2847 N N . ASN B 1 82 ? 16.25 23.234 -1.182 1 94.44 82 ASN B N 1
ATOM 2848 C CA . ASN B 1 82 ? 16.156 22.281 -0.081 1 94.44 82 ASN B CA 1
ATOM 2849 C C . ASN B 1 82 ? 15 21.297 -0.297 1 94.44 82 ASN B C 1
ATOM 2851 O O . ASN B 1 82 ? 14.039 21.609 -1 1 94.44 82 ASN B O 1
ATOM 2855 N N . PRO B 1 83 ? 15.141 20.188 0.351 1 97.88 83 PRO B N 1
ATOM 2856 C CA . PRO B 1 83 ? 14.156 19.141 0.059 1 97.88 83 PRO B CA 1
ATOM 2857 C C . PRO B 1 83 ? 12.93 19.219 0.965 1 97.88 83 PRO B C 1
ATOM 2859 O O . PRO B 1 83 ? 12.992 19.812 2.051 1 97.88 83 PRO B O 1
ATOM 2862 N N . ILE B 1 84 ? 11.867 18.781 0.449 1 98.44 84 ILE B N 1
ATOM 2863 C CA . ILE B 1 84 ? 10.836 18.266 1.349 1 98.44 84 ILE B CA 1
ATOM 2864 C C . ILE B 1 84 ? 11.258 16.906 1.913 1 98.44 84 ILE B C 1
ATOM 2866 O O . ILE B 1 84 ? 11.734 16.047 1.174 1 98.44 84 ILE B O 1
ATOM 2870 N N . VAL B 1 85 ? 11.164 16.734 3.207 1 98.69 85 VAL B N 1
ATOM 2871 C CA . VAL B 1 85 ? 11.57 15.461 3.803 1 98.69 85 VAL B CA 1
ATOM 2872 C C . VAL B 1 85 ? 10.336 14.609 4.09 1 98.69 85 VAL B C 1
ATOM 2874 O O . VAL B 1 85 ? 9.352 15.102 4.656 1 98.69 85 VAL B O 1
ATOM 2877 N N . VAL B 1 86 ? 10.398 13.359 3.631 1 98.69 86 VAL B N 1
ATOM 2878 C CA . VAL B 1 86 ? 9.375 12.367 3.945 1 98.69 86 VAL B CA 1
ATOM 2879 C C . VAL B 1 86 ? 9.883 11.438 5.047 1 98.69 86 VAL B C 1
ATOM 2881 O O . VAL B 1 86 ? 10.938 10.812 4.902 1 98.69 86 VAL B O 1
ATOM 2884 N N . ILE B 1 87 ? 9.156 11.438 6.152 1 98.75 87 ILE B N 1
ATOM 2885 C CA . ILE B 1 87 ? 9.438 10.453 7.188 1 98.75 87 ILE B CA 1
ATOM 2886 C C . ILE B 1 87 ? 8.641 9.18 6.91 1 98.75 87 ILE B C 1
ATOM 2888 O O . ILE B 1 87 ? 7.414 9.18 6.969 1 98.75 87 ILE B O 1
ATOM 2892 N N . ASP B 1 88 ? 9.359 8.125 6.66 1 97.69 88 ASP B N 1
ATOM 2893 C CA . ASP B 1 88 ? 8.773 6.832 6.336 1 97.69 88 ASP B CA 1
ATOM 2894 C C . ASP B 1 88 ? 8.539 6 7.594 1 97.69 88 ASP B C 1
ATOM 2896 O O . ASP B 1 88 ? 9.5 5.566 8.242 1 97.69 88 ASP B O 1
ATOM 2900 N N . ASN B 1 89 ? 7.27 5.746 7.848 1 97.31 89 ASN B N 1
ATOM 2901 C CA . ASN B 1 89 ? 6.91 4.938 9.008 1 97.31 89 ASN B CA 1
ATOM 2902 C C . ASN B 1 89 ? 6.684 3.479 8.625 1 97.31 89 ASN B C 1
ATOM 2904 O O . ASN B 1 89 ? 5.77 2.832 9.141 1 97.31 89 ASN B O 1
ATOM 2908 N N . TYR B 1 90 ? 7.434 3.051 7.652 1 90.94 90 TYR B N 1
ATOM 2909 C CA . TYR B 1 90 ? 7.445 1.651 7.242 1 90.94 90 TYR B CA 1
ATOM 2910 C C . TYR B 1 90 ? 6.07 1.211 6.762 1 90.94 90 TYR B C 1
ATOM 2912 O O . TYR B 1 90 ? 5.57 0.159 7.168 1 90.94 90 TYR B O 1
ATOM 2920 N N . ASP B 1 91 ? 5.523 2.104 5.922 1 92.62 91 ASP B N 1
ATOM 2921 C CA . ASP B 1 91 ? 4.219 1.797 5.34 1 92.62 91 ASP B CA 1
ATOM 2922 C C . ASP B 1 91 ? 4.355 1.372 3.879 1 92.62 91 ASP B C 1
ATOM 2924 O O . ASP B 1 91 ? 5.191 1.907 3.146 1 92.62 91 ASP B O 1
ATOM 2928 N N . SER B 1 92 ? 3.467 0.474 3.439 1 89.38 92 SER B N 1
ATOM 2929 C CA . SER B 1 92 ? 3.488 -0.017 2.066 1 89.38 92 SER B CA 1
ATOM 2930 C C . SER B 1 92 ? 3.137 1.09 1.077 1 89.38 92 SER B C 1
ATOM 2932 O O . SER B 1 92 ? 3.549 1.048 -0.084 1 89.38 92 SER B O 1
ATOM 2934 N N . PHE B 1 93 ? 2.49 2.166 1.489 1 91.19 93 PHE B N 1
ATOM 2935 C CA . PHE B 1 93 ? 1.99 3.188 0.578 1 91.19 93 PHE B CA 1
ATOM 2936 C C . PHE B 1 93 ? 2.895 4.414 0.594 1 91.19 93 PHE B C 1
ATOM 2938 O O . PHE B 1 93 ? 2.656 5.375 -0.14 1 91.19 93 PHE B O 1
ATOM 2945 N N . THR B 1 94 ? 3.9 4.418 1.392 1 95.38 94 THR B N 1
ATOM 2946 C CA . THR B 1 94 ? 4.77 5.586 1.499 1 95.38 94 THR B CA 1
ATOM 2947 C C . THR B 1 94 ? 5.277 6.008 0.124 1 95.38 94 THR B C 1
ATOM 2949 O O . THR B 1 94 ? 5.258 7.191 -0.214 1 95.38 94 THR B O 1
ATOM 2952 N N . TYR B 1 95 ? 5.621 5.105 -0.68 1 92.88 95 TYR B N 1
ATOM 2953 C CA . TYR B 1 95 ? 6.285 5.449 -1.93 1 92.88 95 TYR B CA 1
ATOM 2954 C C . TYR B 1 95 ? 5.277 5.871 -2.99 1 92.88 95 TYR B C 1
ATOM 2956 O O . TYR B 1 95 ? 5.645 6.461 -4.008 1 92.88 95 TYR B O 1
ATOM 2964 N N . ASN B 1 96 ? 3.982 5.566 -2.719 1 93.88 96 ASN B N 1
ATOM 2965 C CA . ASN B 1 96 ? 2.971 6.203 -3.557 1 93.88 96 ASN B CA 1
ATOM 2966 C C . ASN B 1 96 ? 2.941 7.715 -3.348 1 93.88 96 ASN B C 1
ATOM 2968 O O . ASN B 1 96 ? 2.756 8.477 -4.301 1 93.88 96 ASN B O 1
ATOM 2972 N N . LEU B 1 97 ? 3.105 8.117 -2.135 1 97.31 97 LEU B N 1
ATOM 2973 C CA . LEU B 1 97 ? 3.223 9.539 -1.846 1 97.31 97 LEU B CA 1
ATOM 2974 C C . LEU B 1 97 ? 4.449 10.133 -2.529 1 97.31 97 LEU B C 1
ATOM 2976 O O . LEU B 1 97 ? 4.371 11.211 -3.123 1 97.31 97 LEU B O 1
ATOM 2980 N N . CYS B 1 98 ? 5.512 9.422 -2.465 1 96.12 98 CYS B N 1
ATOM 2981 C CA . CYS B 1 98 ? 6.758 9.859 -3.086 1 96.12 98 CYS B CA 1
ATOM 2982 C C . CYS B 1 98 ? 6.598 9.977 -4.598 1 96.12 98 CYS B C 1
ATOM 2984 O O . CYS B 1 98 ? 7.121 10.914 -5.207 1 96.12 98 CYS B O 1
ATOM 2986 N N . GLN B 1 99 ? 5.895 9.078 -5.109 1 93.44 99 GLN B N 1
ATOM 2987 C CA . GLN B 1 99 ? 5.641 9.133 -6.547 1 93.44 99 GLN B CA 1
ATOM 2988 C C . GLN B 1 99 ? 4.867 10.391 -6.922 1 93.44 99 GLN B C 1
ATOM 2990 O O . GLN B 1 99 ? 5.199 11.062 -7.898 1 93.44 99 GLN B O 1
ATOM 2995 N N . TYR B 1 100 ? 3.807 10.695 -6.156 1 96.69 100 TYR B N 1
ATOM 2996 C CA . TYR B 1 100 ? 3.062 11.922 -6.41 1 96.69 100 TYR B CA 1
ATOM 2997 C C . TYR B 1 100 ? 3.98 13.133 -6.355 1 96.69 100 TYR B C 1
ATOM 2999 O O . TYR B 1 100 ? 3.943 13.992 -7.242 1 96.69 100 TYR B O 1
ATOM 3007 N N . MET B 1 101 ? 4.836 13.148 -5.328 1 97 101 MET B N 1
ATOM 3008 C CA . MET B 1 101 ? 5.754 14.273 -5.168 1 97 101 MET B CA 1
ATOM 3009 C C . MET B 1 101 ? 6.715 14.359 -6.348 1 97 101 MET B C 1
ATOM 3011 O O . MET B 1 101 ? 6.973 15.453 -6.867 1 97 101 MET B O 1
ATOM 3015 N N . GLY B 1 102 ? 7.184 13.242 -6.793 1 95.69 102 GLY B N 1
ATOM 3016 C CA . GLY B 1 102 ? 8.055 13.211 -7.961 1 95.69 102 GLY B CA 1
ATOM 3017 C C . GLY B 1 102 ? 7.375 13.695 -9.227 1 95.69 102 GLY B C 1
ATOM 3018 O O . GLY B 1 102 ? 7.941 14.492 -9.977 1 95.69 102 GLY B O 1
ATOM 3019 N N . GLU B 1 103 ? 6.219 13.266 -9.398 1 96.06 103 GLU B N 1
ATOM 3020 C CA . GLU B 1 103 ? 5.453 13.656 -10.586 1 96.06 103 GLU B CA 1
ATOM 3021 C C . GLU B 1 103 ? 5.168 15.156 -10.586 1 96.06 103 GLU B C 1
ATOM 3023 O O . GLU B 1 103 ? 5.047 15.766 -11.648 1 96.06 103 GLU B O 1
ATOM 3028 N N . LEU B 1 104 ? 5.113 15.656 -9.453 1 96.94 104 LEU B N 1
ATOM 3029 C CA . LEU B 1 104 ? 4.816 17.078 -9.312 1 96.94 104 LEU B CA 1
ATOM 3030 C C . LEU B 1 104 ? 6.094 17.906 -9.367 1 96.94 104 LEU B C 1
ATOM 3032 O O . LEU B 1 104 ? 6.055 19.141 -9.219 1 96.94 104 LEU B O 1
ATOM 3036 N N . GLY B 1 105 ? 7.227 17.297 -9.492 1 94.62 105 GLY B N 1
ATOM 3037 C CA . GLY B 1 105 ? 8.492 17.984 -9.703 1 94.62 105 GLY B CA 1
ATOM 3038 C C . GLY B 1 105 ? 9.141 18.453 -8.414 1 94.62 105 GLY B C 1
ATOM 3039 O O . GLY B 1 105 ? 10 19.344 -8.438 1 94.62 105 GLY B O 1
ATOM 3040 N N . CYS B 1 106 ? 8.758 17.875 -7.395 1 93.38 106 CYS B N 1
ATOM 3041 C CA . CYS B 1 106 ? 9.273 18.281 -6.09 1 93.38 106 CYS B CA 1
ATOM 3042 C C . CYS B 1 106 ? 10.586 17.578 -5.773 1 93.38 106 CYS B C 1
ATOM 3044 O O . CYS B 1 106 ? 10.742 16.391 -6.047 1 93.38 106 CYS B O 1
ATOM 3046 N N . ASN B 1 107 ? 11.508 18.406 -5.27 1 96.06 107 ASN B N 1
ATOM 3047 C CA . ASN B 1 107 ? 12.695 17.812 -4.656 1 96.06 107 ASN B CA 1
ATOM 3048 C C . ASN B 1 107 ? 12.406 17.281 -3.256 1 96.06 107 ASN B C 1
ATOM 3050 O O . ASN B 1 107 ? 11.992 18.047 -2.375 1 96.06 107 ASN B O 1
ATOM 3054 N N . PHE B 1 108 ? 12.617 15.969 -3.102 1 97.81 108 PHE B N 1
ATOM 3055 C CA . PHE B 1 108 ? 12.32 15.398 -1.79 1 97.81 108 PHE B CA 1
ATOM 3056 C C . PHE B 1 108 ? 13.336 14.328 -1.42 1 97.81 108 PHE B C 1
ATOM 3058 O O . PHE B 1 108 ? 14.055 13.82 -2.285 1 97.81 108 PHE B O 1
ATOM 3065 N N . GLU B 1 109 ? 13.461 14.078 -0.093 1 98.06 109 GLU B N 1
ATOM 3066 C CA . GLU B 1 109 ? 14.25 13 0.496 1 98.06 109 GLU B CA 1
ATOM 3067 C C . GLU B 1 109 ? 13.406 12.156 1.447 1 98.06 109 GLU B C 1
ATOM 3069 O O . GLU B 1 109 ? 12.508 12.672 2.113 1 98.06 109 GLU B O 1
ATOM 3074 N N . VAL B 1 110 ? 13.695 10.883 1.431 1 97.62 110 VAL B N 1
ATOM 3075 C CA . VAL B 1 110 ? 12.953 9.969 2.293 1 97.62 110 VAL B CA 1
ATOM 3076 C C . VAL B 1 110 ? 13.891 9.383 3.348 1 97.62 110 VAL B C 1
ATOM 3078 O O . VAL B 1 110 ? 14.992 8.938 3.029 1 97.62 110 VAL B O 1
ATOM 3081 N N . TYR B 1 111 ? 13.445 9.422 4.625 1 97.94 111 TYR B N 1
ATOM 3082 C CA . TYR B 1 111 ? 14.156 8.789 5.734 1 97.94 111 TYR B CA 1
ATOM 3083 C C . TYR B 1 111 ? 13.203 7.941 6.57 1 97.94 111 TYR B C 1
ATOM 3085 O O . TYR B 1 111 ? 12.07 8.344 6.832 1 97.94 111 TYR B O 1
ATOM 3093 N N . ARG B 1 112 ? 13.68 6.797 7.004 1 96.12 112 ARG B N 1
ATOM 3094 C CA . ARG B 1 112 ? 12.914 6.016 7.973 1 96.12 112 ARG B CA 1
ATOM 3095 C C . ARG B 1 112 ? 12.805 6.75 9.305 1 96.12 112 ARG B C 1
ATOM 3097 O O . ARG B 1 112 ? 13.672 7.559 9.648 1 96.12 112 ARG B O 1
ATOM 3104 N N . ASN B 1 113 ? 11.766 6.371 10.031 1 98.06 113 ASN B N 1
ATOM 3105 C CA . ASN B 1 113 ? 11.438 7.121 11.234 1 98.06 113 ASN B CA 1
ATOM 3106 C C . ASN B 1 113 ? 12.469 6.879 12.344 1 98.06 113 ASN B C 1
ATOM 3108 O O . ASN B 1 113 ? 12.422 7.527 13.391 1 98.06 113 ASN B O 1
ATOM 3112 N N . ASP B 1 114 ? 13.375 5.953 12.07 1 97.25 114 ASP B N 1
ATOM 3113 C CA . ASP B 1 114 ? 14.383 5.625 13.07 1 97.25 114 ASP B CA 1
ATOM 3114 C C . ASP B 1 114 ? 15.789 5.797 12.5 1 97.25 114 ASP B C 1
ATOM 3116 O O . ASP B 1 114 ? 16.766 5.312 13.086 1 97.25 114 ASP B O 1
ATOM 3120 N N . GLU B 1 115 ? 15.898 6.453 11.398 1 96.88 115 GLU B N 1
ATOM 3121 C CA . GLU B 1 115 ? 17.188 6.59 10.711 1 96.88 115 GLU B CA 1
ATOM 3122 C C . GLU B 1 115 ? 17.891 7.875 11.125 1 96.88 115 GLU B C 1
ATOM 3124 O O . GLU B 1 115 ? 19.125 7.953 11.062 1 96.88 115 GLU B O 1
ATOM 3129 N N . LEU B 1 116 ? 17.188 8.938 11.469 1 96.81 116 LEU B N 1
ATOM 3130 C CA . LEU B 1 116 ? 17.734 10.219 11.898 1 96.81 116 LEU B CA 1
ATOM 3131 C C . LEU B 1 116 ? 17.062 10.703 13.172 1 96.81 116 LEU B C 1
ATOM 3133 O O . LEU B 1 116 ? 15.93 10.297 13.477 1 96.81 116 LEU B O 1
ATOM 3137 N N . THR B 1 117 ? 17.812 11.516 13.922 1 98 117 THR B N 1
ATOM 3138 C CA . THR B 1 117 ? 17.188 12.25 15.016 1 98 117 THR B CA 1
ATOM 3139 C C . THR B 1 117 ? 16.5 13.508 14.492 1 98 117 THR B C 1
ATOM 3141 O O . THR B 1 117 ? 16.719 13.922 13.352 1 98 117 THR B O 1
ATOM 3144 N N . VAL B 1 118 ? 15.648 14.031 15.312 1 98.5 118 VAL B N 1
ATOM 3145 C CA . VAL B 1 118 ? 14.977 15.273 14.922 1 98.5 118 VAL B CA 1
ATOM 3146 C C . VAL B 1 118 ? 16.016 16.375 14.711 1 98.5 118 VAL B C 1
ATOM 3148 O O . VAL B 1 118 ? 15.852 17.219 13.82 1 98.5 118 VAL B O 1
ATOM 3151 N N . GLU B 1 119 ? 17.094 16.359 15.508 1 98.25 119 GLU B N 1
ATOM 3152 C CA . GLU B 1 119 ? 18.156 17.344 15.336 1 98.25 119 GLU B CA 1
ATOM 3153 C C . GLU B 1 119 ? 18.828 17.188 13.977 1 98.25 119 GLU B C 1
ATOM 3155 O O . GLU B 1 119 ? 19.109 18.188 13.305 1 98.25 119 GLU B O 1
ATOM 3160 N N . GLU B 1 120 ? 19.062 16.031 13.594 1 98.38 120 GLU B N 1
ATOM 3161 C CA . GLU B 1 120 ? 19.625 15.773 12.281 1 98.38 120 GLU B CA 1
ATOM 3162 C C . GLU B 1 120 ? 18.672 16.203 11.172 1 98.38 120 GLU B C 1
ATOM 3164 O O . GLU B 1 120 ? 19.109 16.719 10.141 1 98.38 120 GLU B O 1
ATOM 3169 N N . LEU B 1 121 ? 17.422 16.016 11.414 1 98.25 121 LEU B N 1
ATOM 3170 C CA . LEU B 1 121 ? 16.406 16.438 10.461 1 98.25 121 LEU B CA 1
ATOM 3171 C C . LEU B 1 121 ? 16.406 17.953 10.305 1 98.25 121 LEU B C 1
ATOM 3173 O O . LEU B 1 121 ? 16.344 18.469 9.18 1 98.25 121 LEU B O 1
ATOM 3177 N N . LYS B 1 122 ? 16.5 18.625 11.383 1 97.75 122 LYS B N 1
ATOM 3178 C CA . LYS B 1 122 ? 16.547 20.078 11.352 1 97.75 122 LYS B CA 1
ATOM 3179 C C . LYS B 1 122 ? 17.75 20.578 10.562 1 97.75 122 LYS B C 1
ATOM 3181 O O . LYS B 1 122 ? 17.656 21.547 9.82 1 97.75 122 LYS B O 1
ATOM 3186 N N . ARG B 1 123 ? 18.797 19.844 10.664 1 96.81 123 ARG B N 1
ATOM 3187 C CA . ARG B 1 123 ? 20.031 20.25 10 1 96.81 123 ARG B CA 1
ATOM 3188 C C . ARG B 1 123 ? 19.922 20.109 8.492 1 96.81 123 ARG B C 1
ATOM 3190 O O . ARG B 1 123 ? 20.672 20.734 7.742 1 96.81 123 ARG B O 1
ATOM 3197 N N . LYS B 1 124 ? 18.984 19.344 8.055 1 96.56 124 LYS B N 1
ATOM 3198 C CA . LYS B 1 124 ? 18.766 19.203 6.617 1 96.56 124 LYS B CA 1
ATOM 3199 C C . LYS B 1 124 ? 18.047 20.438 6.055 1 96.56 124 LYS B C 1
ATOM 3201 O O . LYS B 1 124 ? 17.953 20.594 4.836 1 96.56 124 LYS B O 1
ATOM 3206 N N . ASN B 1 125 ? 17.547 21.266 6.953 1 96.94 125 ASN B N 1
ATOM 3207 C CA . ASN B 1 125 ? 16.828 22.5 6.586 1 96.94 125 ASN B CA 1
ATOM 3208 C C . ASN B 1 125 ? 15.711 22.219 5.59 1 96.94 125 ASN B C 1
ATOM 3210 O O . ASN B 1 125 ? 15.664 22.812 4.516 1 96.94 125 ASN B O 1
ATOM 3214 N N . PRO B 1 126 ? 14.812 21.344 5.988 1 98.25 126 PRO B N 1
ATOM 3215 C CA . PRO B 1 126 ? 13.742 21.016 5.043 1 98.25 126 PRO B CA 1
ATOM 3216 C C . PRO B 1 126 ? 12.781 22.172 4.797 1 98.25 126 PRO B C 1
ATOM 3218 O O . PRO B 1 126 ? 12.516 22.953 5.711 1 98.25 126 PRO B O 1
ATOM 3221 N N . ARG B 1 127 ? 12.219 22.219 3.535 1 97.44 127 ARG B N 1
ATOM 3222 C CA . ARG B 1 127 ? 11.195 23.203 3.195 1 97.44 127 ARG B CA 1
ATOM 3223 C C . ARG B 1 127 ? 9.844 22.812 3.791 1 97.44 127 ARG B C 1
ATOM 3225 O O . ARG B 1 127 ? 8.984 23.672 3.998 1 97.44 127 ARG B O 1
ATOM 3232 N N . GLY B 1 128 ? 9.617 21.578 4 1 98.5 128 GLY B N 1
ATOM 3233 C CA . GLY B 1 128 ? 8.438 20.938 4.559 1 98.5 128 GLY B CA 1
ATOM 3234 C C . GLY B 1 128 ? 8.664 19.484 4.938 1 98.5 128 GLY B C 1
ATOM 3235 O O . GLY B 1 128 ? 9.688 18.906 4.578 1 98.5 128 GLY B O 1
ATOM 3236 N N . VAL B 1 129 ? 7.766 18.969 5.719 1 98.88 129 VAL B N 1
ATOM 3237 C CA . VAL B 1 129 ? 7.867 17.578 6.145 1 98.88 129 VAL B CA 1
ATOM 3238 C C . VAL B 1 129 ? 6.555 16.844 5.867 1 98.88 129 VAL B C 1
ATOM 3240 O O . VAL B 1 129 ? 5.477 17.391 6.129 1 98.88 129 VAL B O 1
ATOM 3243 N N . LEU B 1 130 ? 6.672 15.742 5.262 1 98.88 130 LEU B N 1
ATOM 3244 C CA . LEU B 1 130 ? 5.551 14.812 5.121 1 98.88 130 LEU B CA 1
ATOM 3245 C C . LEU B 1 130 ? 5.758 13.578 5.984 1 98.88 130 LEU B C 1
ATOM 3247 O O . LEU B 1 130 ? 6.773 12.883 5.852 1 98.88 130 LEU B O 1
ATOM 3251 N N . ILE B 1 131 ? 4.852 13.336 6.898 1 98.94 131 ILE B N 1
ATOM 3252 C CA . ILE B 1 131 ? 4.891 12.141 7.73 1 98.94 131 ILE B CA 1
ATOM 3253 C C . ILE B 1 131 ? 3.957 11.078 7.148 1 98.94 131 ILE B C 1
ATOM 3255 O O . ILE B 1 131 ? 2.746 11.297 7.055 1 98.94 131 ILE B O 1
ATOM 3259 N N . SER B 1 132 ? 4.473 9.93 6.832 1 98.69 132 SER B N 1
ATOM 3260 C CA . SER B 1 132 ? 3.762 8.883 6.105 1 98.69 132 SER B CA 1
ATOM 3261 C C . SER B 1 132 ? 2.803 8.125 7.016 1 98.69 132 SER B C 1
ATOM 3263 O O . SER B 1 132 ? 2.848 8.281 8.242 1 98.69 132 SER B O 1
ATOM 3265 N N . PRO B 1 133 ? 1.923 7.297 6.375 1 98.06 133 PRO B N 1
ATOM 3266 C CA . PRO B 1 133 ? 1.235 6.285 7.18 1 98.06 133 PRO B CA 1
ATOM 3267 C C . PRO B 1 133 ? 2.197 5.277 7.809 1 98.06 133 PRO B C 1
ATOM 3269 O O . PRO B 1 133 ? 3.406 5.344 7.57 1 98.06 133 PRO B O 1
ATOM 3272 N N . GLY B 1 134 ? 1.645 4.461 8.641 1 95.69 134 GLY B N 1
ATOM 3273 C CA . GLY B 1 134 ? 2.455 3.42 9.25 1 95.69 134 GLY B CA 1
ATOM 3274 C C . GLY B 1 134 ? 1.659 2.498 10.156 1 95.69 134 GLY B C 1
ATOM 3275 O O . GLY B 1 134 ? 0.54 2.826 10.555 1 95.69 134 GLY B O 1
ATOM 3276 N N . PRO B 1 135 ? 2.268 1.347 10.391 1 92 135 PRO B N 1
ATOM 3277 C CA . PRO B 1 135 ? 1.623 0.42 11.328 1 92 135 PRO B CA 1
ATOM 3278 C C . PRO B 1 135 ? 1.714 0.888 12.781 1 92 135 PRO B C 1
ATOM 3280 O O . PRO B 1 135 ? 2.535 1.75 13.102 1 92 135 PRO B O 1
ATOM 3283 N N . GLY B 1 136 ? 0.83 0.368 13.555 1 93.81 136 GLY B N 1
ATOM 3284 C CA . GLY B 1 136 ? 0.906 0.628 14.984 1 93.81 136 GLY B CA 1
ATOM 3285 C C . GLY B 1 136 ? 0.312 1.967 15.383 1 93.81 136 GLY B C 1
ATOM 3286 O O . GLY B 1 136 ? -0.67 2.416 14.789 1 93.81 136 GLY B O 1
ATOM 3287 N N . ALA B 1 137 ? 0.809 2.439 16.578 1 96.75 137 ALA B N 1
ATOM 3288 C CA . ALA B 1 137 ? 0.347 3.691 17.172 1 96.75 137 ALA B CA 1
ATOM 3289 C C . ALA B 1 137 ? 1.433 4.762 17.094 1 96.75 137 ALA B C 1
ATOM 3291 O O . ALA B 1 137 ? 2.596 4.461 16.828 1 96.75 137 ALA B O 1
ATOM 3292 N N . PRO B 1 138 ? 1.07 5.961 17.312 1 97.94 138 PRO B N 1
ATOM 3293 C CA . PRO B 1 138 ? 2.035 7.062 17.219 1 97.94 138 PRO B CA 1
ATOM 3294 C C . PRO B 1 138 ? 3.307 6.793 18.031 1 97.94 138 PRO B C 1
ATOM 3296 O O . PRO B 1 138 ? 4.398 7.18 17.609 1 97.94 138 PRO B O 1
ATOM 3299 N N . GLN B 1 139 ? 3.195 6.062 19.109 1 96.56 139 GLN B N 1
ATOM 3300 C CA . GLN B 1 139 ? 4.355 5.77 19.938 1 96.56 139 GLN B CA 1
ATOM 3301 C C . GLN B 1 139 ? 5.344 4.859 19.203 1 96.56 139 GLN B C 1
ATOM 3303 O O . GLN B 1 139 ? 6.508 4.758 19.594 1 96.56 139 GLN B O 1
ATOM 3308 N N . ASP B 1 140 ? 4.867 4.246 18.156 1 95 140 ASP B N 1
ATOM 3309 C CA . ASP B 1 140 ? 5.691 3.328 17.375 1 95 140 ASP B CA 1
ATOM 3310 C C . ASP B 1 140 ? 6.309 4.031 16.172 1 95 140 ASP B C 1
ATOM 3312 O O . ASP B 1 140 ? 6.895 3.383 15.297 1 95 140 ASP B O 1
ATOM 3316 N N . SER B 1 141 ? 6.273 5.336 16.078 1 97.56 141 SER B N 1
ATOM 3317 C CA . SER B 1 141 ? 6.578 6.043 14.836 1 97.56 141 SER B CA 1
ATOM 3318 C C . SER B 1 141 ? 7.895 6.805 14.945 1 97.56 141 SER B C 1
ATOM 3320 O O . SER B 1 141 ? 8.078 7.836 14.297 1 97.56 141 SER B O 1
ATOM 3322 N N . GLY B 1 142 ? 8.844 6.387 15.781 1 97.69 142 GLY B N 1
ATOM 3323 C CA . GLY B 1 142 ? 10.172 6.977 15.875 1 97.69 142 GLY B CA 1
ATOM 3324 C C . GLY B 1 142 ? 10.141 8.469 16.141 1 97.69 142 GLY B C 1
ATOM 3325 O O . GLY B 1 142 ? 9.531 8.922 17.109 1 97.69 142 GLY B O 1
ATOM 3326 N N . ILE B 1 143 ? 10.648 9.258 15.211 1 98.62 143 ILE B N 1
ATOM 3327 C CA . ILE B 1 143 ? 10.836 10.688 15.438 1 98.62 143 ILE B CA 1
ATOM 3328 C C . ILE B 1 143 ? 9.57 11.445 15.031 1 98.62 143 ILE B C 1
ATOM 3330 O O . ILE B 1 143 ? 9.516 12.672 15.141 1 98.62 143 ILE B O 1
ATOM 3334 N N . SER B 1 144 ? 8.539 10.805 14.578 1 98.75 144 SER B N 1
ATOM 3335 C CA . SER B 1 144 ? 7.383 11.477 13.984 1 98.75 144 SER B CA 1
ATOM 3336 C C . SER B 1 144 ? 6.707 12.406 14.984 1 98.75 144 SER B C 1
ATOM 3338 O O . SER B 1 144 ? 6.434 13.57 14.672 1 98.75 144 SER B O 1
ATOM 3340 N N . LEU B 1 145 ? 6.461 11.938 16.188 1 98.31 145 LEU B N 1
ATOM 3341 C CA . LEU B 1 145 ? 5.797 12.75 17.203 1 98.31 145 LEU B CA 1
ATOM 3342 C C . LEU B 1 145 ? 6.625 13.984 17.531 1 98.31 145 LEU B C 1
ATOM 3344 O O . LEU B 1 145 ? 6.102 15.102 17.547 1 98.31 145 LEU B O 1
ATOM 3348 N N . GLN B 1 146 ? 7.867 13.75 17.781 1 98.38 146 GLN B N 1
ATOM 3349 C CA . GLN B 1 146 ? 8.766 14.852 18.125 1 98.38 146 GLN B CA 1
ATOM 3350 C C . GLN B 1 146 ? 8.859 15.844 16.969 1 98.38 146 GLN B C 1
ATOM 3352 O O . GLN B 1 146 ? 8.977 17.047 17.188 1 98.38 146 GLN B O 1
ATOM 3357 N N . THR B 1 147 ? 8.875 15.367 15.75 1 98.88 147 THR B N 1
ATOM 3358 C CA . THR B 1 147 ? 8.93 16.219 14.57 1 98.88 147 THR B CA 1
ATOM 3359 C C . THR B 1 147 ? 7.711 17.141 14.5 1 98.88 147 THR B C 1
ATOM 3361 O O . THR B 1 147 ? 7.828 18.312 14.18 1 98.88 147 THR B O 1
ATOM 3364 N N . VAL B 1 148 ? 6.566 16.578 14.82 1 98.88 148 VAL B N 1
ATOM 3365 C CA . VAL B 1 148 ? 5.344 17.375 14.852 1 98.88 148 VAL B CA 1
ATOM 3366 C C . VAL B 1 148 ? 5.512 18.547 15.812 1 98.88 148 VAL B C 1
ATOM 3368 O O . VAL B 1 148 ? 5.188 19.688 15.469 1 98.88 148 VAL B O 1
ATOM 3371 N N . LEU B 1 149 ? 6.062 18.281 16.922 1 98.56 149 LEU B N 1
ATOM 3372 C CA . LEU B 1 149 ? 6.16 19.297 17.969 1 98.56 149 LEU B CA 1
ATOM 3373 C C . LEU B 1 149 ? 7.25 20.312 17.641 1 98.56 149 LEU B C 1
ATOM 3375 O O . LEU B 1 149 ? 7.066 21.5 17.875 1 98.56 149 LEU B O 1
ATOM 3379 N N . GLU B 1 150 ? 8.328 19.906 17.094 1 98.56 150 GLU B N 1
ATOM 3380 C CA . GLU B 1 150 ? 9.484 20.781 16.984 1 98.56 150 GLU B CA 1
ATOM 3381 C C . GLU B 1 150 ? 9.516 21.484 15.625 1 98.56 150 GLU B C 1
ATOM 3383 O O . GLU B 1 150 ? 9.961 22.641 15.523 1 98.56 150 GLU B O 1
ATOM 3388 N N . LEU B 1 151 ? 9.055 20.828 14.609 1 98.62 151 LEU B N 1
ATOM 3389 C CA . LEU B 1 151 ? 9.156 21.422 13.273 1 98.62 151 LEU B CA 1
ATOM 3390 C C . LEU B 1 151 ? 7.793 21.906 12.789 1 98.62 151 LEU B C 1
ATOM 3392 O O . LEU B 1 151 ? 7.715 22.844 11.977 1 98.62 151 LEU B O 1
ATOM 3396 N N . GLY B 1 152 ? 6.723 21.359 13.297 1 98.06 152 GLY B N 1
ATOM 3397 C CA . GLY B 1 152 ? 5.371 21.688 12.883 1 98.06 152 GLY B CA 1
ATOM 3398 C C . GLY B 1 152 ? 5.07 23.172 12.984 1 98.06 152 GLY B C 1
ATOM 3399 O O . GLY B 1 152 ? 4.414 23.75 12.109 1 98.06 152 GLY B O 1
ATOM 3400 N N . PRO B 1 153 ? 5.555 23.844 14.008 1 97.81 153 PRO B N 1
ATOM 3401 C CA . PRO B 1 153 ? 5.305 25.281 14.164 1 97.81 153 PRO B CA 1
ATOM 3402 C C . PRO B 1 153 ? 6.176 26.141 13.25 1 97.81 153 PRO B C 1
ATOM 3404 O O . PRO B 1 153 ? 5.934 27.344 13.109 1 97.81 153 PRO B O 1
ATOM 3407 N N . VAL B 1 154 ? 7.16 25.578 12.625 1 96.62 154 VAL B N 1
ATOM 3408 C CA . VAL B 1 154 ? 8.172 26.375 11.945 1 96.62 154 VAL B CA 1
ATOM 3409 C C . VAL B 1 154 ? 8.023 26.219 10.438 1 96.62 154 VAL B C 1
ATOM 3411 O O . VAL B 1 154 ? 8.141 27.203 9.688 1 96.62 154 VAL B O 1
ATOM 3414 N N . ILE B 1 155 ? 7.816 25.062 9.969 1 97.19 155 ILE B N 1
ATOM 3415 C CA . ILE B 1 155 ? 7.695 24.797 8.539 1 97.19 155 ILE B CA 1
ATOM 3416 C C . ILE B 1 155 ? 6.418 24.016 8.266 1 97.19 155 ILE B C 1
ATOM 3418 O O . ILE B 1 155 ? 5.883 23.359 9.164 1 97.19 155 ILE B O 1
ATOM 3422 N N . PRO B 1 156 ? 5.91 24.031 6.984 1 98.5 156 PRO B N 1
ATOM 3423 C CA . PRO B 1 156 ? 4.723 23.234 6.652 1 98.5 156 PRO B CA 1
ATOM 3424 C C . PRO B 1 156 ? 4.914 21.75 6.902 1 98.5 156 PRO B C 1
ATOM 3426 O O . PRO B 1 156 ? 5.969 21.188 6.574 1 98.5 156 PRO B O 1
ATOM 3429 N N . LEU B 1 157 ? 3.945 21.141 7.555 1 98.88 157 LEU B N 1
ATOM 3430 C CA . LEU B 1 157 ? 3.973 19.719 7.883 1 98.88 157 LEU B CA 1
ATOM 3431 C C . LEU B 1 157 ? 2.652 19.047 7.523 1 98.88 157 LEU B C 1
ATOM 3433 O O . LEU B 1 157 ? 1.582 19.531 7.887 1 98.88 157 LEU B O 1
ATOM 3437 N N . PHE B 1 158 ? 2.754 17.984 6.746 1 98.94 158 PHE B N 1
ATOM 3438 C CA . PHE B 1 158 ? 1.603 17.219 6.297 1 98.94 158 PHE B CA 1
ATOM 3439 C C . PHE B 1 158 ? 1.666 15.789 6.832 1 98.94 158 PHE B C 1
ATOM 3441 O O . PHE B 1 158 ? 2.566 15.023 6.473 1 98.94 158 PHE B O 1
ATOM 3448 N N . GLY B 1 159 ? 0.687 15.414 7.672 1 98.94 159 GLY B N 1
ATOM 3449 C CA . GLY B 1 159 ? 0.601 14.062 8.203 1 98.94 159 GLY B CA 1
ATOM 3450 C C . GLY B 1 159 ? -0.458 13.219 7.516 1 98.94 159 GLY B C 1
ATOM 3451 O O . GLY B 1 159 ? -1.589 13.672 7.324 1 98.94 159 GLY B O 1
ATOM 3452 N N . VAL B 1 160 ? -0.129 11.945 7.199 1 98.94 160 VAL B N 1
ATOM 3453 C CA . VAL B 1 160 ? -1.071 11.039 6.555 1 98.94 160 VAL B CA 1
ATOM 3454 C C . VAL B 1 160 ? -1.311 9.828 7.445 1 98.94 160 VAL B C 1
ATOM 3456 O O . VAL B 1 160 ? -0.364 9.141 7.836 1 98.94 160 VAL B O 1
ATOM 3459 N N . CYS B 1 161 ? -2.541 9.562 7.789 1 98.5 161 CYS B N 1
ATOM 3460 C CA . CYS B 1 161 ? -2.973 8.461 8.641 1 98.5 161 CYS B CA 1
ATOM 3461 C C . CYS B 1 161 ? -2.227 8.477 9.969 1 98.5 161 CYS B C 1
ATOM 3463 O O . CYS B 1 161 ? -2.51 9.305 10.836 1 98.5 161 CYS B O 1
ATOM 3465 N N . MET B 1 162 ? -1.148 7.652 10.086 1 98.5 162 MET B N 1
ATOM 3466 C CA . MET B 1 162 ? -0.277 7.734 11.25 1 98.5 162 MET B CA 1
ATOM 3467 C C . MET B 1 162 ? 0.217 9.164 11.461 1 98.5 162 MET B C 1
ATOM 3469 O O . MET B 1 162 ? 0.35 9.617 12.602 1 98.5 162 MET B O 1
ATOM 3473 N N . GLY B 1 163 ? 0.456 9.867 10.438 1 98.88 163 GLY B N 1
ATOM 3474 C CA . GLY B 1 163 ? 0.883 11.25 10.539 1 98.88 163 GLY B CA 1
ATOM 3475 C C . GLY B 1 163 ? -0.135 12.141 11.219 1 98.88 163 GLY B C 1
ATOM 3476 O O . GLY B 1 163 ? 0.224 12.977 12.055 1 98.88 163 GLY B O 1
ATOM 3477 N N . LEU B 1 164 ? -1.393 12.016 10.828 1 98.94 164 LEU B N 1
ATOM 3478 C CA . LEU B 1 164 ? -2.436 12.781 11.508 1 98.94 164 LEU B CA 1
ATOM 3479 C C . LEU B 1 164 ? -2.557 12.352 12.969 1 98.94 164 LEU B C 1
ATOM 3481 O O . LEU B 1 164 ? -2.768 13.188 13.852 1 98.94 164 LEU B O 1
ATOM 3485 N N . GLN B 1 165 ? -2.471 11.07 13.188 1 98.94 165 GLN B N 1
ATOM 3486 C CA . GLN B 1 165 ? -2.562 10.555 14.547 1 98.94 165 GLN B CA 1
ATOM 3487 C C . GLN B 1 165 ? -1.441 11.117 15.422 1 98.94 165 GLN B C 1
ATOM 3489 O O . GLN B 1 165 ? -1.663 11.453 16.594 1 98.94 165 GLN B O 1
ATOM 3494 N N . CYS B 1 166 ? -0.263 11.227 14.859 1 98.94 166 CYS B N 1
ATOM 3495 C CA . CYS B 1 166 ? 0.839 11.867 15.57 1 98.94 166 CYS B CA 1
ATOM 3496 C C . CYS B 1 166 ? 0.5 13.312 15.914 1 98.94 166 CYS B C 1
ATOM 3498 O O . CYS B 1 166 ? 0.775 13.766 17.016 1 98.94 166 CYS B O 1
ATOM 3500 N N . ILE B 1 167 ? -0.081 14 14.984 1 98.94 167 ILE B N 1
ATOM 3501 C CA . ILE B 1 167 ? -0.482 15.375 15.234 1 98.94 167 ILE B CA 1
ATOM 3502 C C . ILE B 1 167 ? -1.504 15.422 16.375 1 98.94 167 ILE B C 1
ATOM 3504 O O . ILE B 1 167 ? -1.372 16.219 17.297 1 98.94 167 ILE B O 1
ATOM 3508 N N . GLY B 1 168 ? -2.514 14.555 16.281 1 98.88 168 GLY B N 1
ATOM 3509 C CA . GLY B 1 168 ? -3.51 14.492 17.344 1 98.88 168 GLY B CA 1
ATOM 3510 C C . GLY B 1 168 ? -2.91 14.242 18.703 1 98.88 168 GLY B C 1
ATOM 3511 O O . GLY B 1 168 ? -3.195 14.969 19.656 1 98.88 168 GLY B O 1
ATOM 3512 N N . GLU B 1 169 ? -2.09 13.281 18.781 1 98.81 169 GLU B N 1
ATOM 3513 C CA . GLU B 1 169 ? -1.492 12.898 20.062 1 98.81 169 GLU B CA 1
ATOM 3514 C C . GLU B 1 169 ? -0.54 13.977 20.562 1 98.81 169 GLU B C 1
ATOM 3516 O O . GLU B 1 169 ? -0.515 14.281 21.766 1 98.81 169 GLU B O 1
ATOM 3521 N N . ALA B 1 170 ? 0.24 14.555 19.75 1 98.62 170 ALA B N 1
ATOM 3522 C CA . ALA B 1 170 ? 1.22 15.57 20.125 1 98.62 170 ALA B CA 1
ATOM 3523 C C . ALA B 1 170 ? 0.554 16.734 20.844 1 98.62 170 ALA B C 1
ATOM 3525 O O . ALA B 1 170 ? 1.164 17.359 21.719 1 98.62 170 ALA B O 1
ATOM 3526 N N . PHE B 1 171 ? -0.683 16.953 20.562 1 98.62 171 PHE B N 1
ATOM 3527 C CA . PHE B 1 171 ? -1.32 18.141 21.125 1 98.62 171 PHE B CA 1
ATOM 3528 C C . PHE B 1 171 ? -2.4 17.75 22.125 1 98.62 171 PHE B C 1
ATOM 3530 O O . PHE B 1 171 ? -3.244 18.578 22.5 1 98.62 171 PHE B O 1
ATOM 3537 N N . GLY B 1 172 ? -2.412 16.484 22.484 1 98.19 172 GLY B N 1
ATOM 3538 C CA . GLY B 1 172 ? -3.158 16.125 23.688 1 98.19 172 GLY B CA 1
ATOM 3539 C C . GLY B 1 172 ? -4.348 15.227 23.391 1 98.19 172 GLY B C 1
ATOM 3540 O O . GLY B 1 172 ? -5.047 14.789 24.297 1 98.19 172 GLY B O 1
ATOM 3541 N N . GLY B 1 173 ? -4.609 14.945 22.141 1 98.69 173 GLY B N 1
ATOM 3542 C CA . GLY B 1 173 ? -5.684 14.023 21.812 1 98.69 173 GLY B CA 1
ATOM 3543 C C . GLY B 1 173 ? -5.328 12.578 22.094 1 98.69 173 GLY B C 1
ATOM 3544 O O . GLY B 1 173 ? -4.152 12.203 22.062 1 98.69 173 GLY B O 1
ATOM 3545 N N . LYS B 1 174 ? -6.391 11.781 22.281 1 98.62 174 LYS B N 1
ATOM 3546 C CA . LYS B 1 174 ? -6.195 10.344 22.422 1 98.62 174 LYS B CA 1
ATOM 3547 C C . LYS B 1 174 ? -6.379 9.633 21.078 1 98.62 174 LYS B C 1
ATOM 3549 O O . LYS B 1 174 ? -7.273 9.984 20.297 1 98.62 174 LYS B O 1
ATOM 3554 N N . ILE B 1 175 ? -5.512 8.695 20.828 1 98.75 175 ILE B N 1
ATOM 3555 C CA . ILE B 1 175 ? -5.641 7.812 19.672 1 98.75 175 ILE B CA 1
ATOM 3556 C C . ILE B 1 175 ? -6.258 6.488 20.109 1 98.75 175 ILE B C 1
ATOM 3558 O O . ILE B 1 175 ? -5.707 5.785 20.953 1 98.75 175 ILE B O 1
ATOM 3562 N N . VAL B 1 176 ? -7.387 6.188 19.5 1 98.25 176 VAL B N 1
ATOM 3563 C CA . VAL B 1 176 ? -8.156 5.031 19.953 1 98.25 176 VAL B CA 1
ATOM 3564 C C . VAL B 1 176 ? -8.531 4.168 18.75 1 98.25 176 VAL B C 1
ATOM 3566 O O . VAL B 1 176 ? -8.406 4.598 17.594 1 98.25 176 VAL B O 1
ATOM 3569 N N . ARG B 1 177 ? -8.922 2.959 19.078 1 97.44 177 ARG B N 1
ATOM 3570 C CA . ARG B 1 177 ? -9.477 2.119 18.031 1 97.44 177 ARG B CA 1
ATOM 3571 C C . ARG B 1 177 ? -10.719 2.758 17.406 1 97.44 177 ARG B C 1
ATOM 3573 O O . ARG B 1 177 ? -11.539 3.34 18.109 1 97.44 177 ARG B O 1
ATOM 3580 N N . SER B 1 178 ? -10.781 2.672 16.109 1 95.88 178 SER B N 1
ATOM 3581 C CA . SER B 1 178 ? -11.953 3.201 15.43 1 95.88 178 SER B CA 1
ATOM 3582 C C . SER B 1 178 ? -13.234 2.582 15.969 1 95.88 178 SER B C 1
ATOM 3584 O O . SER B 1 178 ? -13.336 1.36 16.094 1 95.88 178 SER B O 1
ATOM 3586 N N . PRO B 1 179 ? -14.234 3.422 16.234 1 92.62 179 PRO B N 1
ATOM 3587 C CA . PRO B 1 179 ? -15.5 2.885 16.734 1 92.62 179 PRO B CA 1
ATOM 3588 C C . PRO B 1 179 ? -16.25 2.043 15.703 1 92.62 179 PRO B C 1
ATOM 3590 O O . PRO B 1 179 ? -17.156 1.296 16.047 1 92.62 179 PRO B O 1
ATOM 3593 N N . PHE B 1 180 ? -15.852 2.156 14.508 1 89.69 180 PHE B N 1
ATOM 3594 C CA . PHE B 1 180 ? -16.562 1.447 13.445 1 89.69 180 PHE B CA 1
ATOM 3595 C C . PHE B 1 180 ? -15.742 0.258 12.953 1 89.69 180 PHE B C 1
ATOM 3597 O O . PHE B 1 180 ? -16.047 -0.323 11.914 1 89.69 180 PHE B O 1
ATOM 3604 N N . GLY B 1 181 ? -14.703 -0.042 13.664 1 87.06 181 GLY B N 1
ATOM 3605 C CA . GLY B 1 181 ? -13.883 -1.201 13.336 1 87.06 181 GLY B CA 1
ATOM 3606 C C . GLY B 1 181 ? -12.758 -0.882 12.375 1 87.06 181 GLY B C 1
ATOM 3607 O O . GLY B 1 181 ? -12.555 0.278 12.008 1 87.06 181 GLY B O 1
ATOM 3608 N N . VAL B 1 182 ? -12.008 -1.933 12 1 85 182 VAL B N 1
ATOM 3609 C CA . VAL B 1 182 ? -10.844 -1.832 11.125 1 85 182 VAL B CA 1
ATOM 3610 C C . VAL B 1 182 ? -11.297 -1.554 9.695 1 85 182 VAL B C 1
ATOM 3612 O O . VAL B 1 182 ? -12.234 -2.182 9.203 1 85 182 VAL B O 1
ATOM 3615 N N . MET B 1 183 ? -10.68 -0.575 9.141 1 88.56 183 MET B N 1
ATOM 3616 C CA . MET B 1 183 ? -10.891 -0.267 7.73 1 88.56 183 MET B CA 1
ATOM 3617 C C . MET B 1 183 ? -9.672 -0.676 6.902 1 88.56 183 MET B C 1
ATOM 3619 O O . MET B 1 183 ? -8.539 -0.34 7.246 1 88.56 183 MET B O 1
ATOM 3623 N N . HIS B 1 184 ? -9.953 -1.431 5.863 1 89.06 184 HIS B N 1
ATOM 3624 C CA . HIS B 1 184 ? -8.906 -1.823 4.93 1 89.06 184 HIS B CA 1
ATOM 3625 C C . HIS B 1 184 ? -9.414 -1.81 3.492 1 89.06 184 HIS B C 1
ATOM 3627 O O . HIS B 1 184 ? -10.172 -2.695 3.088 1 89.06 184 HIS B O 1
ATOM 3633 N N . GLY B 1 185 ? -8.891 -0.763 2.803 1 91.25 185 GLY B N 1
ATOM 3634 C CA . GLY B 1 185 ? -9.328 -0.674 1.421 1 91.25 185 GLY B CA 1
ATOM 3635 C C . GLY B 1 185 ? -10.789 -0.283 1.285 1 91.25 185 GLY B C 1
ATOM 3636 O O . GLY B 1 185 ? -11.5 -0.806 0.425 1 91.25 185 GLY B O 1
ATOM 3637 N N . LYS B 1 186 ? -11.242 0.583 2.113 1 91.81 186 LYS B N 1
ATOM 3638 C CA . LYS B 1 186 ? -12.641 0.995 2.1 1 91.81 186 LYS B CA 1
ATOM 3639 C C . LYS B 1 186 ? -12.789 2.43 1.603 1 91.81 186 LYS B C 1
ATOM 3641 O O . LYS B 1 186 ? -11.977 3.297 1.943 1 91.81 186 LYS B O 1
ATOM 3646 N N . SER B 1 187 ? -13.75 2.605 0.801 1 95.19 187 SER B N 1
ATOM 3647 C CA . SER B 1 187 ? -14.062 3.945 0.316 1 95.19 187 SER B CA 1
ATOM 3648 C C . SER B 1 187 ? -15.086 4.633 1.216 1 95.19 187 SER B C 1
ATOM 3650 O O . SER B 1 187 ? -16.016 3.992 1.702 1 95.19 187 SER B O 1
ATOM 3652 N N . SER B 1 188 ? -14.875 5.961 1.445 1 97.12 188 SER B N 1
ATOM 3653 C CA . SER B 1 188 ? -15.828 6.777 2.193 1 97.12 188 SER B CA 1
ATOM 3654 C C . SER B 1 188 ? -15.953 8.172 1.591 1 97.12 188 SER B C 1
ATOM 3656 O O . SER B 1 188 ? -14.992 8.688 1.005 1 97.12 188 SER B O 1
ATOM 3658 N N . LEU B 1 189 ? -17.172 8.703 1.741 1 98.31 189 LEU B N 1
ATOM 3659 C CA . LEU B 1 189 ? -17.328 10.125 1.443 1 98.31 189 LEU B CA 1
ATOM 3660 C C . LEU B 1 189 ? -16.781 10.984 2.578 1 98.31 189 LEU B C 1
ATOM 3662 O O . LEU B 1 189 ? -17.078 10.734 3.75 1 98.31 189 LEU B O 1
ATOM 3666 N N . VAL B 1 190 ? -15.984 11.93 2.203 1 98.75 190 VAL B N 1
ATOM 3667 C CA . VAL B 1 190 ? -15.375 12.844 3.166 1 98.75 190 VAL B CA 1
ATOM 3668 C C . VAL B 1 190 ? -15.812 14.273 2.871 1 98.75 190 VAL B C 1
ATOM 3670 O O . VAL B 1 190 ? -15.711 14.742 1.734 1 98.75 190 VAL B O 1
ATOM 3673 N N . TYR B 1 191 ? -16.297 14.93 3.918 1 98.81 191 TYR B N 1
ATOM 3674 C CA . TYR B 1 191 ? -16.672 16.344 3.877 1 98.81 191 TYR B CA 1
ATOM 3675 C C . TYR B 1 191 ? -15.57 17.219 4.461 1 98.81 191 TYR B C 1
ATOM 3677 O O . TYR B 1 191 ? -14.766 16.75 5.277 1 98.81 191 TYR B O 1
ATOM 3685 N N . TYR B 1 192 ? -15.516 18.484 3.99 1 98.75 192 TYR B N 1
ATOM 3686 C CA . TYR B 1 192 ? -14.461 19.328 4.547 1 98.75 192 TYR B CA 1
ATOM 3687 C C . TYR B 1 192 ? -14.898 20.781 4.602 1 98.75 192 TYR B C 1
ATOM 3689 O O . TYR B 1 192 ? -15.828 21.188 3.904 1 98.75 192 TYR B O 1
ATOM 3697 N N . ASP B 1 193 ? -14.305 21.547 5.492 1 97.94 193 ASP B N 1
ATOM 3698 C CA . ASP B 1 193 ? -14.453 22.984 5.652 1 97.94 193 ASP B CA 1
ATOM 3699 C C . ASP B 1 193 ? -13.141 23.625 6.113 1 97.94 193 ASP B C 1
ATOM 3701 O O . ASP B 1 193 ? -12.773 23.516 7.285 1 97.94 193 ASP B O 1
ATOM 3705 N N . GLU B 1 194 ? -12.484 24.266 5.203 1 96 194 GLU B N 1
ATOM 3706 C CA . GLU B 1 194 ? -11.227 24.938 5.512 1 96 194 GLU B CA 1
ATOM 3707 C C . GLU B 1 194 ? -11.43 26.438 5.695 1 96 194 GLU B C 1
ATOM 3709 O O . GLU B 1 194 ? -10.484 27.219 5.586 1 96 194 GLU B O 1
ATOM 3714 N N . LYS B 1 195 ? -12.719 26.891 5.867 1 93.5 195 LYS B N 1
ATOM 3715 C CA . LYS B 1 195 ? -13.133 28.25 6.215 1 93.5 195 LYS B CA 1
ATOM 3716 C C . LYS B 1 195 ? -12.664 29.25 5.164 1 93.5 195 LYS B C 1
ATOM 3718 O O . LYS B 1 195 ? -12.164 30.328 5.5 1 93.5 195 LYS B O 1
ATOM 3723 N N . GLY B 1 196 ? -12.602 28.812 3.951 1 89.25 196 GLY B N 1
ATOM 3724 C CA . GLY B 1 196 ? -12.297 29.703 2.846 1 89.25 196 GLY B CA 1
ATOM 3725 C C . GLY B 1 196 ? -10.805 29.891 2.623 1 89.25 196 GLY B C 1
ATOM 3726 O O . GLY B 1 196 ? -10.391 30.625 1.718 1 89.25 196 GLY B O 1
ATOM 3727 N N . GLU B 1 197 ? -10.008 29.219 3.443 1 92.38 197 GLU B N 1
ATOM 3728 C CA . GLU B 1 197 ? -8.555 29.297 3.273 1 92.38 197 GLU B CA 1
ATOM 3729 C C . GLU B 1 197 ? -8.062 28.25 2.27 1 92.38 197 GLU B C 1
ATOM 3731 O O . GLU B 1 197 ? -8.695 27.203 2.09 1 92.38 197 GLU B O 1
ATOM 3736 N N . ASP B 1 198 ? -6.996 28.656 1.641 1 92.19 198 ASP B N 1
ATOM 3737 C CA . ASP B 1 198 ? -6.363 27.688 0.758 1 92.19 198 ASP B CA 1
ATOM 3738 C C . ASP B 1 198 ? -5.598 26.641 1.559 1 92.19 198 ASP B C 1
ATOM 3740 O O . ASP B 1 198 ? -4.562 26.938 2.154 1 92.19 198 ASP B O 1
ATOM 3744 N N . GLY B 1 199 ? -6.211 25.438 1.553 1 96.06 199 GLY B N 1
ATOM 3745 C CA . GLY B 1 199 ? -5.602 24.359 2.301 1 96.06 199 GLY B CA 1
ATOM 3746 C C . GLY B 1 199 ? -5.441 23.078 1.486 1 96.06 199 GLY B C 1
ATOM 3747 O O . GLY B 1 199 ? -5.312 23.141 0.261 1 96.06 199 GLY B O 1
ATOM 3748 N N . LEU B 1 200 ? -5.367 21.938 2.176 1 98.56 200 LEU B N 1
ATOM 3749 C CA . LEU B 1 200 ? -5.129 20.641 1.545 1 98.56 200 LEU B CA 1
ATOM 3750 C C . LEU B 1 200 ? -6.246 20.297 0.566 1 98.56 200 LEU B C 1
ATOM 3752 O O . LEU B 1 200 ? -6.031 19.562 -0.398 1 98.56 200 LEU B O 1
ATOM 3756 N N . PHE B 1 201 ? -7.406 20.938 0.769 1 98.69 201 PHE B N 1
ATOM 3757 C CA . PHE B 1 201 ? -8.57 20.469 0.031 1 98.69 201 PHE B CA 1
ATOM 3758 C C . PHE B 1 201 ? -9.023 21.5 -0.994 1 98.69 201 PHE B C 1
ATOM 3760 O O . PHE B 1 201 ? -10.117 21.406 -1.546 1 98.69 201 PHE B O 1
ATOM 3767 N N . SER B 1 202 ? -8.188 22.469 -1.245 1 97.88 202 SER B N 1
ATOM 3768 C CA . SER B 1 202 ? -8.5 23.5 -2.227 1 97.88 202 SER B CA 1
ATOM 3769 C C . SER B 1 202 ? -8.789 22.891 -3.596 1 97.88 202 SER B C 1
ATOM 3771 O O . SER B 1 202 ? -7.984 22.109 -4.117 1 97.88 202 SER B O 1
ATOM 3773 N N . GLY B 1 203 ? -9.977 23.219 -4.121 1 97.69 203 GLY B N 1
ATOM 3774 C CA . GLY B 1 203 ? -10.312 22.828 -5.48 1 97.69 203 GLY B CA 1
ATOM 3775 C C . GLY B 1 203 ? -10.945 21.453 -5.559 1 97.69 203 GLY B C 1
ATOM 3776 O O . GLY B 1 203 ? -11.281 20.984 -6.648 1 97.69 203 GLY B O 1
ATOM 3777 N N . LEU B 1 204 ? -11.156 20.828 -4.422 1 98.38 204 LEU B N 1
ATOM 3778 C CA . LEU B 1 204 ? -11.742 19.5 -4.449 1 98.38 204 LEU B CA 1
ATOM 3779 C C . LEU B 1 204 ? -13.266 19.562 -4.434 1 98.38 204 LEU B C 1
ATOM 3781 O O . LEU B 1 204 ? -13.836 20.531 -3.926 1 98.38 204 LEU B O 1
ATOM 3785 N N . PRO B 1 205 ? -13.898 18.469 -4.98 1 98.31 205 PRO B N 1
ATOM 3786 C CA . PRO B 1 205 ? -15.328 18.328 -4.695 1 98.31 205 PRO B CA 1
ATOM 3787 C C . PRO B 1 205 ? -15.617 18.156 -3.209 1 98.31 205 PRO B C 1
ATOM 3789 O O . PRO B 1 205 ? -14.75 17.703 -2.457 1 98.31 205 PRO B O 1
ATOM 3792 N N . ASN B 1 206 ? -16.938 18.562 -2.873 1 98.25 206 ASN B N 1
ATOM 3793 C CA . ASN B 1 206 ? -17.391 18.406 -1.493 1 98.25 206 ASN B CA 1
ATOM 3794 C C . ASN B 1 206 ? -18.797 17.828 -1.422 1 98.25 206 ASN B C 1
ATOM 3796 O O . ASN B 1 206 ? -19.781 18.516 -1.701 1 98.25 206 ASN B O 1
ATOM 3800 N N . PRO B 1 207 ? -18.875 16.547 -1.058 1 98.31 207 PRO B N 1
ATOM 3801 C CA . PRO B 1 207 ? -17.812 15.672 -0.562 1 98.31 207 PRO B CA 1
ATOM 3802 C C . PRO B 1 207 ? -16.969 15.07 -1.688 1 98.31 207 PRO B C 1
ATOM 3804 O O . PRO B 1 207 ? -17.312 15.219 -2.863 1 98.31 207 PRO B O 1
ATOM 3807 N N . PHE B 1 208 ? -15.82 14.516 -1.311 1 98.69 208 PHE B N 1
ATOM 3808 C CA . PHE B 1 208 ? -15.016 13.688 -2.201 1 98.69 208 PHE B CA 1
ATOM 3809 C C . PHE B 1 208 ? -14.875 12.281 -1.64 1 98.69 208 PHE B C 1
ATOM 3811 O O . PHE B 1 208 ? -15.203 12.031 -0.477 1 98.69 208 PHE B O 1
ATOM 3818 N N . THR B 1 209 ? -14.398 11.336 -2.477 1 98.19 209 THR B N 1
ATOM 3819 C CA . THR B 1 209 ? -14.211 9.945 -2.08 1 98.19 209 THR B CA 1
ATOM 3820 C C . THR B 1 209 ? -12.773 9.703 -1.615 1 98.19 209 THR B C 1
ATOM 3822 O O . THR B 1 209 ? -11.82 10.094 -2.295 1 98.19 209 THR B O 1
ATOM 3825 N N . ALA B 1 210 ? -12.672 9.047 -0.447 1 98.25 210 ALA B N 1
ATOM 3826 C CA . ALA B 1 210 ? -11.352 8.773 0.113 1 98.25 210 ALA B CA 1
ATOM 3827 C C . ALA B 1 210 ? -11.211 7.305 0.494 1 98.25 210 ALA B C 1
ATOM 3829 O O . ALA B 1 210 ? -12.18 6.668 0.911 1 98.25 210 ALA B O 1
ATOM 3830 N N . GLY B 1 211 ? -9.922 6.84 0.301 1 97.06 211 GLY B N 1
ATOM 3831 C CA . GLY B 1 211 ? -9.602 5.484 0.715 1 97.06 211 GLY B CA 1
ATOM 3832 C C . GLY B 1 211 ? -9.102 5.398 2.145 1 97.06 211 GLY B C 1
ATOM 3833 O O . GLY B 1 211 ? -8.195 6.141 2.535 1 97.06 211 GLY B O 1
ATOM 3834 N N . ARG B 1 212 ? -9.727 4.48 2.934 1 96.62 212 ARG B N 1
ATOM 3835 C CA . ARG B 1 212 ? -9.367 4.297 4.336 1 96.62 212 ARG B CA 1
ATOM 3836 C C . ARG B 1 212 ? -8.711 2.939 4.562 1 96.62 212 ARG B C 1
ATOM 3838 O O . ARG B 1 212 ? -9.148 1.934 3.996 1 96.62 212 ARG B O 1
ATOM 3845 N N . TYR B 1 213 ? -7.598 2.943 5.328 1 94.5 213 TYR B N 1
ATOM 3846 C CA . TYR B 1 213 ? -6.824 1.754 5.668 1 94.5 213 TYR B CA 1
ATOM 3847 C C . TYR B 1 213 ? -6.387 1.784 7.125 1 94.5 213 TYR B C 1
ATOM 3849 O O . TYR B 1 213 ? -5.25 1.424 7.445 1 94.5 213 TYR B O 1
ATOM 3857 N N . HIS B 1 214 ? -7.191 2.156 8.055 1 94.56 214 HIS B N 1
ATOM 3858 C CA . HIS B 1 214 ? -6.75 2.398 9.422 1 94.56 214 HIS B CA 1
ATOM 3859 C C . HIS B 1 214 ? -7.637 1.671 10.422 1 94.56 214 HIS B C 1
ATOM 3861 O O . HIS B 1 214 ? -8.828 1.456 10.172 1 94.56 214 HIS B O 1
ATOM 3867 N N . SER B 1 215 ? -7.004 1.42 11.586 1 94.94 215 SER B N 1
ATOM 3868 C CA . SER B 1 215 ? -7.742 0.873 12.719 1 94.94 215 SER B CA 1
ATOM 3869 C C . SER B 1 215 ? -7.836 1.885 13.859 1 94.94 215 SER B C 1
ATOM 3871 O O . SER B 1 215 ? -8.711 1.773 14.719 1 94.94 215 SER B O 1
ATOM 3873 N N . LEU B 1 216 ? -6.934 2.875 13.883 1 97.81 216 LEU B N 1
ATOM 3874 C CA . LEU B 1 216 ? -6.902 3.883 14.938 1 97.81 216 LEU B CA 1
ATOM 3875 C C . LEU B 1 216 ? -7.336 5.242 14.398 1 97.81 216 LEU B C 1
ATOM 3877 O O . LEU B 1 216 ? -7.215 5.512 13.203 1 97.81 216 LEU B O 1
ATOM 3881 N N . VAL B 1 217 ? -7.918 5.996 15.242 1 98.5 217 VAL B N 1
ATOM 3882 C CA . VAL B 1 217 ? -8.359 7.344 14.906 1 98.5 217 VAL B CA 1
ATOM 3883 C C . VAL B 1 217 ? -8.148 8.273 16.094 1 98.5 217 VAL B C 1
ATOM 3885 O O . VAL B 1 217 ? -7.98 7.812 17.234 1 98.5 217 VAL B O 1
ATOM 3888 N N . ILE B 1 218 ? -8.109 9.617 15.766 1 98.75 218 ILE B N 1
ATOM 3889 C CA . ILE B 1 218 ? -8.219 10.578 16.859 1 98.75 218 ILE B CA 1
ATOM 3890 C C . ILE B 1 218 ? -9.602 10.492 17.484 1 98.75 218 ILE B C 1
ATOM 3892 O O . ILE B 1 218 ? -10.617 10.547 16.797 1 98.75 218 ILE B O 1
ATOM 3896 N N . GLU B 1 219 ? -9.578 10.359 18.766 1 98.44 219 GLU B N 1
ATOM 3897 C CA . GLU B 1 219 ? -10.844 10.281 19.484 1 98.44 219 GLU B CA 1
ATOM 3898 C C . GLU B 1 219 ? -11.578 11.617 19.453 1 98.44 219 GLU B C 1
ATOM 3900 O O . GLU B 1 219 ? -10.992 12.664 19.766 1 98.44 219 GLU B O 1
ATOM 3905 N N . ASN B 1 220 ? -12.898 11.547 19.172 1 97.94 220 ASN B N 1
ATOM 3906 C CA . ASN B 1 220 ? -13.711 12.758 19.125 1 97.94 220 ASN B CA 1
ATOM 3907 C C . ASN B 1 220 ? -13.781 13.438 20.5 1 97.94 220 ASN B C 1
ATOM 3909 O O . ASN B 1 220 ? -13.609 14.656 20.594 1 97.94 220 ASN B O 1
ATOM 3913 N N . GLU B 1 221 ? -13.984 12.68 21.547 1 97.44 221 GLU B N 1
ATOM 3914 C CA . GLU B 1 221 ? -14.234 13.203 22.891 1 97.44 221 GLU B CA 1
ATOM 3915 C C . GLU B 1 221 ? -13.016 13.93 23.438 1 97.44 221 GLU B C 1
ATOM 3917 O O . GLU B 1 221 ? -13.148 14.914 24.172 1 97.44 221 GLU B O 1
ATOM 3922 N N . SER B 1 222 ? -11.891 13.484 23.125 1 98.38 222 SER B N 1
ATOM 3923 C CA . SER B 1 222 ? -10.672 14.062 23.672 1 98.38 222 SER B CA 1
ATOM 3924 C C . SER B 1 222 ? -9.992 14.984 22.672 1 98.38 222 SER B C 1
ATOM 3926 O O . SER B 1 222 ? -8.844 15.383 22.859 1 98.38 222 SER B O 1
ATOM 3928 N N . PHE B 1 223 ? -10.656 15.227 21.578 1 98.75 223 PHE B N 1
ATOM 3929 C CA . PHE B 1 223 ? -10.031 16.062 20.547 1 98.75 223 PHE B CA 1
ATOM 3930 C C . PHE B 1 223 ? -9.523 17.359 21.156 1 98.75 223 PHE B C 1
ATOM 3932 O O . PHE B 1 223 ? -10.258 18.047 21.859 1 98.75 223 PHE B O 1
ATOM 3939 N N . PRO B 1 224 ? -8.242 17.734 20.859 1 98.62 224 PRO B N 1
ATOM 3940 C CA . PRO B 1 224 ? -7.656 18.938 21.469 1 98.62 224 PRO B CA 1
ATOM 3941 C C . PRO B 1 224 ? -8.07 20.219 20.734 1 98.62 224 PRO B C 1
ATOM 3943 O O . PRO B 1 224 ? -7.242 20.859 20.109 1 98.62 224 PRO B O 1
ATOM 3946 N N . SER B 1 225 ? -9.25 20.672 21.047 1 98.38 225 SER B N 1
ATOM 3947 C CA . SER B 1 225 ? -9.883 21.781 20.328 1 98.38 225 SER B CA 1
ATOM 3948 C C . SER B 1 225 ? -9.219 23.109 20.672 1 98.38 225 SER B C 1
ATOM 3950 O O . SER B 1 225 ? -9.43 24.109 19.984 1 98.38 225 SER B O 1
ATOM 3952 N N . ASP B 1 226 ? -8.43 23.172 21.75 1 98.25 226 ASP B N 1
ATOM 3953 C CA . ASP B 1 226 ? -7.703 24.391 22.094 1 98.25 226 ASP B CA 1
ATOM 3954 C C . ASP B 1 226 ? -6.547 24.625 21.125 1 98.25 226 ASP B C 1
ATOM 3956 O O . ASP B 1 226 ? -6.16 25.781 20.875 1 98.25 226 ASP B O 1
ATOM 3960 N N . GLU B 1 227 ? -6.035 23.516 20.578 1 98.62 227 GLU B N 1
ATOM 3961 C CA . GLU B 1 227 ? -4.844 23.609 19.734 1 98.62 227 GLU B CA 1
ATOM 3962 C C . GLU B 1 227 ? -5.164 23.297 18.281 1 98.62 227 GLU B C 1
ATOM 3964 O O . GLU B 1 227 ? -4.59 23.906 17.375 1 98.62 227 GLU B O 1
ATOM 3969 N N . LEU B 1 228 ? -6.066 22.344 18.094 1 98.81 228 LEU B N 1
ATOM 3970 C CA . LEU B 1 228 ? -6.367 21.859 16.75 1 98.81 228 LEU B CA 1
ATOM 3971 C C . LEU B 1 228 ? -7.812 22.172 16.359 1 98.81 228 LEU B C 1
ATOM 3973 O O . LEU B 1 228 ? -8.641 22.438 17.234 1 98.81 228 LEU B O 1
ATOM 3977 N N . GLU B 1 229 ? -8.094 22.203 15.047 1 98.69 229 GLU B N 1
ATOM 3978 C CA . GLU B 1 229 ? -9.453 22.234 14.523 1 98.69 229 GLU B CA 1
ATOM 3979 C C . GLU B 1 229 ? -9.656 21.156 13.461 1 98.69 229 GLU B C 1
ATOM 3981 O O . GLU B 1 229 ? -8.742 20.859 12.688 1 98.69 229 GLU B O 1
ATOM 3986 N N . VAL B 1 230 ? -10.844 20.594 13.477 1 98.81 230 VAL B N 1
ATOM 3987 C CA . VAL B 1 230 ? -11.203 19.594 12.484 1 98.81 230 VAL B CA 1
ATOM 3988 C C . VAL B 1 230 ? -11.523 20.266 11.156 1 98.81 230 VAL B C 1
ATOM 3990 O O . VAL B 1 230 ? -12.281 21.234 11.109 1 98.81 230 VAL B O 1
ATOM 3993 N N . THR B 1 231 ? -10.914 19.75 10.07 1 98.81 231 THR B N 1
ATOM 3994 C CA . THR B 1 231 ? -11.156 20.375 8.773 1 98.81 231 THR B CA 1
ATOM 3995 C C . THR B 1 231 ? -11.875 19.406 7.836 1 98.81 231 THR B C 1
ATOM 3997 O O . THR B 1 231 ? -12.375 19.812 6.785 1 98.81 231 THR B O 1
ATOM 4000 N N . ALA B 1 232 ? -11.984 18.125 8.141 1 98.88 232 ALA B N 1
ATOM 4001 C CA . ALA B 1 232 ? -12.734 17.156 7.332 1 98.88 232 ALA B CA 1
ATOM 4002 C C . ALA B 1 232 ? -13.273 16.031 8.195 1 98.88 232 ALA B C 1
ATOM 4004 O O . ALA B 1 232 ? -12.688 15.688 9.227 1 98.88 232 ALA B O 1
ATOM 4005 N N . TRP B 1 233 ? -14.328 15.398 7.766 1 98.75 233 TRP B N 1
ATOM 4006 C CA . TRP B 1 233 ? -15.008 14.359 8.531 1 98.75 233 TRP B CA 1
ATOM 4007 C C . TRP B 1 233 ? -15.875 13.492 7.621 1 98.75 233 TRP B C 1
ATOM 4009 O O . TRP B 1 233 ? -16.188 13.891 6.496 1 98.75 233 TRP B O 1
ATOM 4019 N N . THR B 1 234 ? -16.156 12.305 8.125 1 97.88 234 THR B N 1
ATOM 4020 C CA . THR B 1 234 ? -17.141 11.469 7.445 1 97.88 234 THR B CA 1
ATOM 4021 C C . THR B 1 234 ? -18.547 11.828 7.898 1 97.88 234 THR B C 1
ATOM 4023 O O . THR B 1 234 ? -18.734 12.625 8.82 1 97.88 234 THR B O 1
ATOM 4026 N N . GLU B 1 235 ? -19.516 11.172 7.195 1 95.31 235 GLU B N 1
ATOM 4027 C CA . GLU B 1 235 ? -20.906 11.414 7.527 1 95.31 235 GLU B CA 1
ATOM 4028 C C . GLU B 1 235 ? -21.203 11.039 8.977 1 95.31 235 GLU B C 1
ATOM 4030 O O . GLU B 1 235 ? -22 11.703 9.648 1 95.31 235 GLU B O 1
ATOM 4035 N N . ASP B 1 236 ? -20.5 10 9.422 1 91.44 236 ASP B N 1
ATOM 4036 C CA . ASP B 1 236 ? -20.734 9.523 10.781 1 91.44 236 ASP B CA 1
ATOM 4037 C C . ASP B 1 236 ? -19.891 10.297 11.789 1 91.44 236 ASP B C 1
ATOM 4039 O O . ASP B 1 236 ? -19.828 9.938 12.969 1 91.44 236 ASP B O 1
ATOM 4043 N N . GLY B 1 237 ? -19.156 11.234 11.383 1 94.75 237 GLY B N 1
ATOM 4044 C CA . GLY B 1 237 ? -18.5 12.164 12.289 1 94.75 237 GLY B CA 1
ATOM 4045 C C . GLY B 1 237 ? -17.062 11.781 12.594 1 94.75 237 GLY B C 1
ATOM 4046 O O . GLY B 1 237 ? -16.422 12.391 13.461 1 94.75 237 GLY B O 1
ATOM 4047 N N . LEU B 1 238 ? -16.531 10.82 11.953 1 97.44 238 LEU B N 1
ATOM 4048 C CA . LEU B 1 238 ? -15.141 10.461 12.172 1 97.44 238 LEU B CA 1
ATOM 4049 C C . LEU B 1 238 ? -14.203 11.539 11.633 1 97.44 238 LEU B C 1
ATOM 4051 O O . LEU B 1 238 ? -14.406 12.031 10.523 1 97.44 238 LEU B O 1
ATOM 4055 N N . ILE B 1 239 ? -13.266 11.93 12.438 1 98.75 239 ILE B N 1
ATOM 4056 C CA . ILE B 1 239 ? -12.312 12.961 12.039 1 98.75 239 ILE B CA 1
ATOM 4057 C C . ILE B 1 239 ? -11.43 12.445 10.906 1 98.75 239 ILE B C 1
ATOM 4059 O O . ILE B 1 239 ? -10.781 11.406 11.039 1 98.75 239 ILE B O 1
ATOM 4063 N N . MET B 1 240 ? -11.406 13.227 9.836 1 98.88 240 MET B N 1
ATOM 4064 C CA . MET B 1 240 ? -10.648 12.805 8.664 1 98.88 240 MET B CA 1
ATOM 4065 C C . MET B 1 240 ? -9.516 13.781 8.367 1 98.88 240 MET B C 1
ATOM 4067 O O . MET B 1 240 ? -8.609 13.477 7.586 1 98.88 240 MET B O 1
ATOM 4071 N N . ALA B 1 241 ? -9.562 14.922 8.93 1 98.94 241 ALA B N 1
ATOM 4072 C CA . ALA B 1 241 ? -8.469 15.883 8.812 1 98.94 241 ALA B CA 1
ATOM 4073 C C . ALA B 1 241 ? -8.516 16.906 9.945 1 98.94 241 ALA B C 1
ATOM 4075 O O . ALA B 1 241 ? -9.586 17.188 10.5 1 98.94 241 ALA B O 1
ATOM 4076 N N . ALA B 1 242 ? -7.379 17.422 10.25 1 98.88 242 ALA B N 1
ATOM 4077 C CA . ALA B 1 242 ? -7.238 18.484 11.25 1 98.88 242 ALA B CA 1
ATOM 4078 C C . ALA B 1 242 ? -6.035 19.375 10.945 1 98.88 242 ALA B C 1
ATOM 4080 O O . ALA B 1 242 ? -5.121 18.969 10.219 1 98.88 242 ALA B O 1
ATOM 4081 N N . ARG B 1 243 ? -6.07 20.531 11.445 1 98.38 243 ARG B N 1
ATOM 4082 C CA . ARG B 1 243 ? -4.938 21.453 11.359 1 98.38 243 ARG B CA 1
ATOM 4083 C C . ARG B 1 243 ? -4.766 22.234 12.656 1 98.38 243 ARG B C 1
ATOM 4085 O O . ARG B 1 243 ? -5.707 22.359 13.445 1 98.38 243 ARG B O 1
ATOM 4092 N N . HIS B 1 244 ? -3.578 22.703 12.852 1 98.69 244 HIS B N 1
ATOM 4093 C CA . HIS B 1 244 ? -3.309 23.547 14.016 1 98.69 244 HIS B CA 1
ATOM 4094 C C . HIS B 1 244 ? -3.945 24.922 13.859 1 98.69 244 HIS B C 1
ATOM 4096 O O . HIS B 1 244 ? -3.895 25.516 12.781 1 98.69 244 HIS B O 1
ATOM 4102 N N . LYS B 1 245 ? -4.527 25.422 14.938 1 98 245 LYS B N 1
ATOM 4103 C CA . LYS B 1 245 ? -5.242 26.688 14.883 1 98 245 LYS B CA 1
ATOM 4104 C C . LYS B 1 245 ? -4.281 27.859 14.664 1 98 245 LYS B C 1
ATOM 4106 O O . LYS B 1 245 ? -4.594 28.797 13.938 1 98 245 LYS B O 1
ATOM 4111 N N . LYS B 1 246 ? -3.125 27.828 15.289 1 97.69 246 LYS B N 1
ATOM 4112 C CA . LYS B 1 246 ? -2.125 28.891 15.188 1 97.69 246 LYS B CA 1
ATOM 4113 C C . LYS B 1 246 ? -1.161 28.641 14.039 1 97.69 246 LYS B C 1
ATOM 4115 O O . LYS B 1 246 ? -0.9 29.531 13.227 1 97.69 246 LYS B O 1
ATOM 4120 N N . TYR B 1 247 ? -0.623 27.453 14.023 1 97.56 247 TYR B N 1
ATOM 4121 C CA . TYR B 1 247 ? 0.282 27.031 12.953 1 97.56 247 TYR B CA 1
ATOM 4122 C C . TYR B 1 247 ? -0.477 26.328 11.836 1 97.56 247 TYR B C 1
ATOM 4124 O O . TYR B 1 247 ? -0.354 25.109 11.664 1 97.56 247 TYR B O 1
ATOM 4132 N N . LYS B 1 248 ? -1.06 27.031 10.961 1 96.06 248 LYS B N 1
ATOM 4133 C CA . LYS B 1 248 ? -2.096 26.562 10.047 1 96.06 248 LYS B CA 1
ATOM 4134 C C . LYS B 1 248 ? -1.51 25.625 8.992 1 96.06 248 LYS B C 1
ATOM 4136 O O . LYS B 1 248 ? -2.24 24.859 8.359 1 96.06 248 LYS B O 1
ATOM 4141 N N . ARG B 1 249 ? -0.225 25.672 8.789 1 97.5 249 ARG B N 1
ATOM 4142 C CA . ARG B 1 249 ? 0.399 24.828 7.777 1 97.5 249 ARG B CA 1
ATOM 4143 C C . ARG B 1 249 ? 0.758 23.453 8.344 1 97.5 249 ARG B C 1
ATOM 4145 O O . ARG B 1 249 ? 1.273 22.594 7.629 1 97.5 249 ARG B O 1
ATOM 4152 N N . LEU B 1 250 ? 0.54 23.281 9.664 1 98.62 250 LEU B N 1
ATOM 4153 C CA . LEU B 1 250 ? 0.609 21.984 10.328 1 98.62 250 LEU B CA 1
ATOM 4154 C C . LEU B 1 250 ? -0.737 21.266 10.273 1 98.62 250 LEU B C 1
ATOM 4156 O O . LEU B 1 250 ? -1.654 21.594 11.023 1 98.62 250 LEU B O 1
ATOM 4160 N N . GLN B 1 251 ? -0.85 20.312 9.352 1 98.44 251 GLN B N 1
ATOM 4161 C CA . GLN B 1 251 ? -2.137 19.672 9.102 1 98.44 251 GLN B CA 1
ATOM 4162 C C . GLN B 1 251 ? -1.951 18.219 8.695 1 98.44 251 GLN B C 1
ATOM 4164 O O . GLN B 1 251 ? -0.839 17.797 8.375 1 98.44 251 GLN B O 1
ATOM 4169 N N . GLY B 1 252 ? -3.031 17.438 8.742 1 98.88 252 GLY B N 1
ATOM 4170 C CA . GLY B 1 252 ? -2.961 16.031 8.391 1 98.88 252 GLY B CA 1
ATOM 4171 C C . GLY B 1 252 ? -4.305 15.445 7.996 1 98.88 252 GLY B C 1
ATOM 4172 O O . GLY B 1 252 ? -5.34 16.094 8.156 1 98.88 252 GLY B O 1
ATOM 4173 N N . VAL B 1 253 ? -4.234 14.289 7.402 1 98.94 253 VAL B N 1
ATOM 4174 C CA . VAL B 1 253 ? -5.43 13.555 7 1 98.94 253 VAL B CA 1
ATOM 4175 C C . VAL B 1 253 ? -5.371 12.133 7.555 1 98.94 253 VAL B C 1
ATOM 4177 O O . VAL B 1 253 ? -4.289 11.562 7.711 1 98.94 253 VAL B O 1
ATOM 4180 N N . GLN B 1 254 ? -6.605 11.555 7.809 1 98.88 254 GLN B N 1
ATOM 4181 C CA . GLN B 1 254 ? -6.715 10.188 8.312 1 98.88 254 GLN B CA 1
ATOM 4182 C C . GLN B 1 254 ? -6.781 9.18 7.172 1 98.88 254 GLN B C 1
ATOM 4184 O O . GLN B 1 254 ? -6.34 8.039 7.32 1 98.88 254 GLN B O 1
ATOM 4189 N N . PHE B 1 255 ? -7.41 9.633 6.098 1 98.56 255 PHE B N 1
ATOM 4190 C CA . PHE B 1 255 ? -7.488 8.781 4.918 1 98.56 255 PHE B CA 1
ATOM 4191 C C . PHE B 1 255 ? -6.172 8.789 4.148 1 98.56 255 PHE B C 1
ATOM 4193 O O . PHE B 1 255 ? -5.227 9.477 4.543 1 98.56 255 PHE B O 1
ATOM 4200 N N . HIS B 1 256 ? -6.07 7.961 3.137 1 98.44 256 HIS B N 1
ATOM 4201 C CA . HIS B 1 256 ? -4.855 7.84 2.336 1 98.44 256 HIS B CA 1
ATOM 4202 C C . HIS B 1 256 ? -5.016 8.531 0.986 1 98.44 256 HIS B C 1
ATOM 4204 O O . HIS B 1 256 ? -5.602 7.965 0.062 1 98.44 256 HIS B O 1
ATOM 4210 N N . PRO B 1 257 ? -4.461 9.734 0.872 1 98.56 257 PRO B N 1
ATOM 4211 C CA . PRO B 1 257 ? -4.539 10.383 -0.441 1 98.56 257 PRO B CA 1
ATOM 4212 C C . PRO B 1 257 ? -3.838 9.578 -1.535 1 98.56 257 PRO B C 1
ATOM 4214 O O . PRO B 1 257 ? -4.184 9.703 -2.713 1 98.56 257 PRO B O 1
ATOM 4217 N N . GLU B 1 258 ? -2.863 8.758 -1.116 1 96.62 258 GLU B N 1
ATOM 4218 C CA . GLU B 1 258 ? -2.033 8.031 -2.072 1 96.62 258 GLU B CA 1
ATOM 4219 C C . GLU B 1 258 ? -2.695 6.723 -2.494 1 96.62 258 GLU B C 1
ATOM 4221 O O . GLU B 1 258 ? -2.158 5.988 -3.328 1 96.62 258 GLU B O 1
ATOM 4226 N N . SER B 1 259 ? -3.867 6.461 -1.943 1 94.88 259 SER B N 1
ATOM 4227 C CA . SER B 1 259 ? -4.633 5.293 -2.369 1 94.88 259 SER B CA 1
ATOM 4228 C C . SER B 1 259 ? -5.293 5.531 -3.723 1 94.88 259 SER B C 1
ATOM 4230 O O . SER B 1 259 ? -5.797 6.625 -3.992 1 94.88 259 SER B O 1
ATOM 4232 N N . ILE B 1 260 ? -5.398 4.473 -4.48 1 89 260 ILE B N 1
ATOM 4233 C CA . ILE B 1 260 ? -6.074 4.551 -5.773 1 89 260 ILE B CA 1
ATOM 4234 C C . ILE B 1 260 ? -7.555 4.855 -5.562 1 89 260 ILE B C 1
ATOM 4236 O O . ILE B 1 260 ? -8.219 5.367 -6.465 1 89 260 ILE B O 1
ATOM 4240 N N . ILE B 1 261 ? -8.086 4.566 -4.426 1 93 261 ILE B N 1
ATOM 4241 C CA . ILE B 1 261 ? -9.484 4.828 -4.094 1 93 261 ILE B CA 1
ATOM 4242 C C . ILE B 1 261 ? -9.719 6.332 -3.988 1 93 261 ILE B C 1
ATOM 4244 O O . ILE B 1 261 ? -10.812 6.82 -4.285 1 93 261 ILE B O 1
ATOM 4248 N N . THR B 1 262 ? -8.672 7.047 -3.578 1 97.19 262 THR B N 1
ATOM 4249 C CA . THR B 1 262 ? -8.766 8.5 -3.436 1 97.19 262 THR B CA 1
ATOM 4250 C C . THR B 1 262 ? -8.445 9.195 -4.758 1 97.19 262 THR B C 1
ATOM 4252 O O . THR B 1 262 ? -7.297 9.539 -5.02 1 97.19 262 THR B O 1
ATOM 4255 N N . LYS B 1 263 ? -9.453 9.586 -5.445 1 94.5 263 LYS B N 1
ATOM 4256 C CA . LYS B 1 263 ? -9.273 10.094 -6.801 1 94.5 263 LYS B CA 1
ATOM 4257 C C . LYS B 1 263 ? -8.562 11.445 -6.797 1 94.5 263 LYS B C 1
ATOM 4259 O O . LYS B 1 263 ? -7.762 11.734 -7.688 1 94.5 263 LYS B O 1
ATOM 4264 N N . GLU B 1 264 ? -8.789 12.234 -5.832 1 97.81 264 GLU B N 1
ATOM 4265 C CA . GLU B 1 264 ? -8.219 13.578 -5.762 1 97.81 264 GLU B CA 1
ATOM 4266 C C . GLU B 1 264 ? -6.898 13.578 -4.996 1 97.81 264 GLU B C 1
ATOM 4268 O O . GLU B 1 264 ? -6.418 14.633 -4.574 1 97.81 264 GLU B O 1
ATOM 4273 N N . GLY B 1 265 ? -6.348 12.43 -4.805 1 98.38 265 GLY B N 1
ATOM 4274 C CA . GLY B 1 265 ? -5.184 12.258 -3.953 1 98.38 265 GLY B CA 1
ATOM 4275 C C . GLY B 1 265 ? -4 13.109 -4.375 1 98.38 265 GLY B C 1
ATOM 4276 O O . GLY B 1 265 ? -3.406 13.805 -3.549 1 98.38 265 GLY B O 1
ATOM 4277 N N . LYS B 1 266 ? -3.674 13.141 -5.645 1 97.88 266 LYS B N 1
ATOM 4278 C CA . LYS B 1 266 ? -2.533 13.906 -6.133 1 97.88 266 LYS B CA 1
ATOM 4279 C C . LYS B 1 266 ? -2.758 15.406 -5.945 1 97.88 266 LYS B C 1
ATOM 4281 O O . LYS B 1 266 ? -1.817 16.141 -5.652 1 97.88 266 LYS B O 1
ATOM 4286 N N . THR B 1 267 ? -3.986 15.836 -6.156 1 98.62 267 THR B N 1
ATOM 4287 C CA . THR B 1 267 ? -4.324 17.234 -5.934 1 98.62 267 THR B CA 1
ATOM 4288 C C . THR B 1 267 ? -4.062 17.641 -4.484 1 98.62 267 THR B C 1
ATOM 4290 O O . THR B 1 267 ? -3.584 18.734 -4.211 1 98.62 267 THR B O 1
ATOM 4293 N N . ILE B 1 268 ? -4.336 16.766 -3.596 1 98.81 268 ILE B N 1
ATOM 4294 C CA . ILE B 1 268 ? -4.113 17.031 -2.18 1 98.81 268 ILE B CA 1
ATOM 4295 C C . ILE B 1 268 ? -2.621 17.203 -1.911 1 98.81 268 ILE B C 1
ATOM 4297 O O . ILE B 1 268 ? -2.211 18.141 -1.229 1 98.81 268 ILE B O 1
ATOM 4301 N N . VAL B 1 269 ? -1.824 16.344 -2.502 1 98.75 269 VAL B N 1
ATOM 4302 C CA . VAL B 1 269 ? -0.376 16.438 -2.35 1 98.75 269 VAL B CA 1
ATOM 4303 C C . VAL B 1 269 ? 0.13 17.719 -3.016 1 98.75 269 VAL B C 1
ATOM 4305 O O . 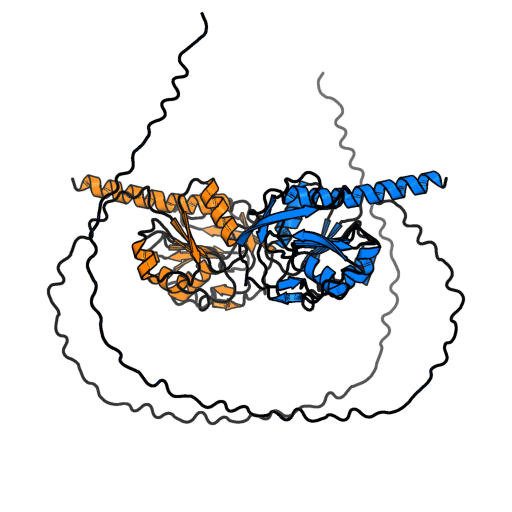VAL B 1 269 ? 0.99 18.406 -2.467 1 98.75 269 VAL B O 1
ATOM 4308 N N . ARG B 1 270 ? -0.38 18.047 -4.129 1 98.62 270 ARG B N 1
ATOM 4309 C CA . ARG B 1 270 ? -0.035 19.297 -4.809 1 98.62 270 ARG B CA 1
ATOM 4310 C C . ARG B 1 270 ? -0.338 20.5 -3.93 1 98.62 270 ARG B C 1
ATOM 4312 O O . ARG B 1 270 ? 0.453 21.438 -3.867 1 98.62 270 ARG B O 1
ATOM 4319 N N . ASN B 1 271 ? -1.465 20.484 -3.305 1 98.69 271 ASN B N 1
ATOM 4320 C CA . ASN B 1 271 ? -1.853 21.609 -2.445 1 98.69 271 ASN B CA 1
ATOM 4321 C C . ASN B 1 271 ? -0.895 21.766 -1.27 1 98.69 271 ASN B C 1
ATOM 4323 O O . ASN B 1 271 ? -0.614 22.875 -0.839 1 98.69 271 ASN B O 1
ATOM 4327 N N . PHE B 1 272 ? -0.401 20.641 -0.763 1 98.62 272 PHE B N 1
ATOM 4328 C CA . PHE B 1 272 ? 0.623 20.719 0.273 1 98.62 272 PHE B CA 1
ATOM 4329 C C . PHE B 1 272 ? 1.871 21.422 -0.25 1 98.62 272 PHE B C 1
ATOM 4331 O O . PHE B 1 272 ? 2.422 22.297 0.415 1 98.62 272 PHE B O 1
ATOM 4338 N N . ILE B 1 273 ? 2.268 21.078 -1.434 1 97.75 273 ILE B N 1
ATOM 4339 C CA . ILE B 1 273 ? 3.447 21.672 -2.047 1 97.75 273 ILE B CA 1
ATOM 4340 C C . ILE B 1 273 ? 3.207 23.156 -2.271 1 97.75 273 ILE B C 1
ATOM 4342 O O . ILE B 1 273 ? 4.078 23.984 -1.995 1 97.75 273 ILE B O 1
ATOM 4346 N N . LYS B 1 274 ? 2.053 23.5 -2.676 1 97.25 274 LYS B N 1
ATOM 4347 C CA . LYS B 1 274 ? 1.698 24.906 -2.875 1 97.25 274 LYS B CA 1
ATOM 4348 C C . LYS B 1 274 ? 1.753 25.672 -1.561 1 97.25 274 LYS B C 1
ATOM 4350 O O . LYS B 1 274 ? 2.109 26.859 -1.542 1 97.25 274 LYS B O 1
ATOM 4355 N N . MET B 1 275 ? 1.307 25.031 -0.544 1 96.75 275 MET B N 1
ATOM 4356 C CA . MET B 1 275 ? 1.369 25.656 0.772 1 96.75 275 MET B CA 1
ATOM 4357 C C . MET B 1 275 ? 2.805 26.031 1.131 1 96.75 275 MET B C 1
ATOM 4359 O O . MET B 1 275 ? 3.053 27.109 1.692 1 96.75 275 MET B O 1
ATOM 4363 N N . ILE B 1 276 ? 3.703 25.156 0.83 1 96.88 276 ILE B N 1
ATOM 4364 C CA . ILE B 1 276 ? 5.121 25.422 1.065 1 96.88 276 ILE B CA 1
ATOM 4365 C C . ILE B 1 276 ? 5.582 26.594 0.219 1 96.88 276 ILE B C 1
ATOM 4367 O O . ILE B 1 276 ? 6.219 27.531 0.729 1 96.88 276 ILE B O 1
ATOM 4371 N N . GLU B 1 277 ? 5.203 26.594 -0.986 1 95 277 GLU B N 1
ATOM 4372 C CA . GLU B 1 277 ? 5.621 27.641 -1.918 1 95 277 GLU B CA 1
ATOM 4373 C C . GLU B 1 277 ? 5.059 29 -1.511 1 95 277 GLU B C 1
ATOM 4375 O O . GLU B 1 277 ? 5.738 30.016 -1.627 1 95 277 GLU B O 1
ATOM 4380 N N . ARG B 1 278 ? 3.857 28.984 -1.084 1 94.56 278 ARG B N 1
ATOM 4381 C CA . ARG B 1 278 ? 3.229 30.219 -0.647 1 94.56 278 ARG B CA 1
ATOM 4382 C C . ARG B 1 278 ? 3.941 30.797 0.572 1 94.56 278 ARG B C 1
ATOM 4384 O O . ARG B 1 278 ? 4.129 32 0.673 1 94.56 278 ARG B O 1
ATOM 4391 N N . MET B 1 279 ? 4.277 29.953 1.45 1 92.31 279 MET B N 1
ATOM 4392 C CA . MET B 1 279 ? 5.004 30.406 2.631 1 92.31 279 MET B CA 1
ATOM 4393 C C . MET B 1 279 ? 6.344 31.016 2.244 1 92.31 279 MET B C 1
ATOM 4395 O O . MET B 1 279 ? 6.727 32.062 2.764 1 92.31 279 MET B O 1
ATOM 4399 N N . GLU B 1 280 ? 6.996 30.375 1.365 1 91.44 280 GLU B N 1
ATOM 4400 C CA . GLU B 1 280 ? 8.297 30.859 0.917 1 91.44 280 GLU B CA 1
ATOM 4401 C C . GLU B 1 280 ? 8.18 32.188 0.182 1 91.44 280 GLU B C 1
ATOM 4403 O O . GLU B 1 280 ? 9.031 33.062 0.328 1 91.44 280 GLU B O 1
ATOM 4408 N N . ALA B 1 281 ? 7.168 32.344 -0.58 1 89.38 281 ALA B N 1
ATOM 4409 C CA . ALA B 1 281 ? 6.934 33.562 -1.311 1 89.38 281 ALA B CA 1
ATOM 4410 C C . ALA B 1 281 ? 6.684 34.719 -0.352 1 89.38 281 ALA B C 1
ATOM 4412 O O . ALA B 1 281 ? 7.145 35.844 -0.59 1 89.38 281 ALA B O 1
ATOM 4413 N N . LYS B 1 282 ? 6.027 34.5 0.687 1 86.56 282 LYS B N 1
ATOM 4414 C CA . LYS B 1 282 ? 5.75 35.531 1.684 1 86.56 282 LYS B CA 1
ATOM 4415 C C . LYS B 1 282 ? 7.023 35.938 2.412 1 86.56 282 LYS B C 1
ATOM 4417 O O . LYS B 1 282 ? 7.215 37.125 2.707 1 86.56 282 LYS B O 1
ATOM 4422 N N . LEU B 1 283 ? 7.836 34.969 2.676 1 82.38 283 LEU B N 1
ATOM 4423 C CA . LEU B 1 283 ? 9.094 35.25 3.355 1 82.38 283 LEU B CA 1
ATOM 4424 C C . LEU B 1 283 ? 10.023 36.062 2.461 1 82.38 283 LEU B C 1
ATOM 4426 O O . LEU B 1 283 ? 10.719 36.969 2.936 1 82.38 283 LEU B O 1
ATOM 4430 N N . ASP B 1 284 ? 10.039 35.781 1.209 1 78.69 284 ASP B N 1
ATOM 4431 C CA . ASP B 1 284 ? 10.844 36.531 0.252 1 78.69 284 ASP B CA 1
ATOM 4432 C C . ASP B 1 284 ? 10.359 38 0.128 1 78.69 284 ASP B C 1
ATOM 4434 O O . ASP B 1 284 ? 11.164 38.906 0.035 1 78.69 284 ASP B O 1
ATOM 4438 N N . ASN B 1 285 ? 9.094 38.125 0.163 1 78.81 285 ASN B N 1
ATOM 4439 C CA . ASN B 1 285 ? 8.523 39.438 0.052 1 78.81 285 ASN B CA 1
ATOM 4440 C C . ASN B 1 285 ? 8.797 40.281 1.301 1 78.81 285 ASN B C 1
ATOM 4442 O O . ASN B 1 285 ? 9.031 41.5 1.208 1 78.81 285 ASN B O 1
ATOM 4446 N N . GLU B 1 286 ? 8.766 39.656 2.396 1 73.56 286 GLU B N 1
ATOM 4447 C CA . GLU B 1 286 ? 9.047 40.375 3.641 1 73.56 286 GLU B CA 1
ATOM 4448 C C . GLU B 1 286 ? 10.523 40.719 3.752 1 73.56 286 GLU B C 1
ATOM 4450 O O . GLU B 1 286 ? 10.875 41.781 4.273 1 73.56 286 GLU B O 1
ATOM 4455 N N . ALA B 1 287 ? 11.328 39.969 3.258 1 69.06 287 ALA B N 1
ATOM 4456 C CA . ALA B 1 287 ? 12.766 40.219 3.252 1 69.06 287 ALA B CA 1
ATOM 4457 C C . ALA B 1 287 ? 13.102 41.375 2.314 1 69.06 287 ALA B C 1
ATOM 4459 O O . ALA B 1 287 ? 13.969 42.219 2.621 1 69.06 287 ALA B O 1
ATOM 4460 N N . TYR B 1 288 ? 12.461 41.406 1.246 1 60.44 288 TYR B N 1
ATOM 4461 C CA . TYR B 1 288 ? 12.688 42.469 0.28 1 60.44 288 TYR B CA 1
ATOM 4462 C C . TYR B 1 288 ? 12.188 43.812 0.813 1 60.44 288 TYR B C 1
ATOM 4464 O O . TYR B 1 288 ? 12.758 44.875 0.509 1 60.44 288 TYR B O 1
ATOM 4472 N N . LYS B 1 289 ? 11.172 43.812 1.591 1 61.59 289 LYS B N 1
ATOM 4473 C CA . LYS B 1 289 ? 10.664 45.062 2.102 1 61.59 289 LYS B CA 1
ATOM 4474 C C . LYS B 1 289 ? 11.594 45.656 3.16 1 61.59 289 LYS B C 1
ATOM 4476 O O . LYS B 1 289 ? 11.508 46.844 3.486 1 61.59 289 LYS B O 1
ATOM 4481 N N . THR B 1 290 ? 12.297 44.875 3.684 1 53.12 290 THR B N 1
ATOM 4482 C CA . THR B 1 290 ? 13.18 45.406 4.723 1 53.12 290 THR B CA 1
ATOM 4483 C C . THR B 1 290 ? 14.438 46 4.113 1 53.12 290 THR B C 1
ATOM 4485 O O . THR B 1 290 ? 15.234 46.625 4.812 1 53.12 290 THR B O 1
ATOM 4488 N N . PHE B 1 291 ? 14.602 45.906 2.842 1 43.62 291 PHE B N 1
ATOM 4489 C CA . PHE B 1 291 ? 15.68 46.656 2.199 1 43.62 291 PHE B CA 1
ATOM 4490 C C . PHE B 1 291 ? 15.133 47.844 1.427 1 43.62 291 PHE B C 1
ATOM 4492 O O . PHE B 1 291 ? 14.078 47.75 0.801 1 43.62 291 PHE B O 1
#

Organism: Nelu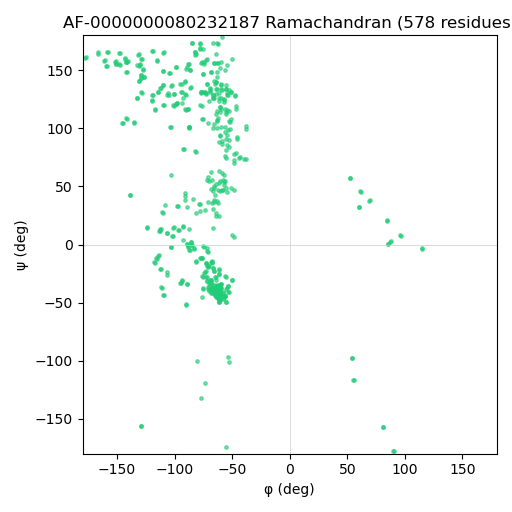mbo nucifera (NCBI:txid4432)

Nearest PDB structures (foldseek):
  6qur-assembly1_A  TM=8.859E-01  e=4.075E-20  synthetic construct
  7sbc-assembly1_B  TM=8.424E-01  e=1.559E-15  Acinetobacter baumannii
  7sbc-assembly1_C  TM=8.721E-01  e=9.148E-15  Acinetobacter baumannii
  1gpm-assembly1_D  TM=8.546E-01  e=5.367E-14  Escherichia coli K-12
  1gpm-assembly1_C  TM=8.032E-01  e=3.673E-14  Escherichia coli K-12

Solvent-accessible surface area (backbone atoms only — not comparable to full-atom values): 34199 Å² total; per-residue (Å²): 138,81,82,77,85,80,80,78,81,76,83,78,85,80,78,87,72,82,75,85,78,77,81,77,78,82,80,82,86,76,85,70,82,76,79,80,77,78,78,75,81,72,77,72,75,75,77,72,78,76,74,73,80,80,79,86,75,80,71,77,81,80,74,77,82,76,82,81,77,80,76,75,76,74,72,77,74,74,62,90,72,38,29,31,35,32,37,35,36,81,33,94,57,42,61,44,46,49,47,46,40,48,75,70,68,50,59,67,45,78,43,48,28,80,72,55,53,61,68,58,49,56,71,60,52,49,53,27,38,35,32,32,34,38,67,84,52,55,89,66,30,61,38,52,38,60,38,46,69,68,41,22,74,75,34,36,25,43,15,28,30,40,21,24,40,20,50,36,40,68,62,63,18,44,75,35,71,35,93,83,47,74,36,70,82,35,77,43,60,35,38,70,55,64,84,87,49,90,42,57,63,61,91,56,68,83,57,36,55,33,16,29,67,45,44,63,35,58,33,77,92,45,48,36,65,90,52,34,43,76,32,24,24,33,90,88,62,48,67,32,22,37,27,29,68,82,38,63,54,21,28,24,27,45,38,38,47,60,32,85,61,10,75,60,16,58,56,32,54,48,32,50,52,47,51,39,51,53,53,51,51,50,53,52,51,54,55,52,66,74,99,142,81,80,73,82,81,79,79,79,77,82,78,80,77,79,83,72,81,77,84,79,75,82,79,77,78,75,84,78,86,80,78,80,77,78,79,78,79,78,75,82,68,76,74,75,75,76,74,77,75,76,72,80,81,77,86,77,78,74,77,81,81,74,78,82,75,80,79,77,80,77,74,77,75,70,78,72,76,61,90,72,40,29,31,36,33,36,36,36,79,34,94,56,42,61,45,46,49,46,48,39,48,76,70,68,50,58,64,46,80,42,47,27,79,71,54,52,60,71,57,49,56,71,59,51,49,53,27,38,36,33,31,35,36,66,84,51,54,89,65,30,62,38,51,38,58,38,45,68,69,40,22,74,74,33,35,23,43,16,27,29,40,21,23,41,19,51,37,41,69,61,63,17,45,76,35,72,36,92,85,46,76,36,72,81,36,78,42,61,36,38,68,56,63,85,88,48,88,41,58,62,60,91,55,66,83,58,36,54,33,15,28,67,44,46,64,36,59,33,75,89,46,47,33,66,92,52,34,42,77,31,24,25,32,90,88,62,49,68,33,22,36,27,29,69,82,38,61,54,21,30,24,26,44,39,36,47,61,32,86,62,11,74,61,16,59,58,31,55,49,31,50,52,47,51,38,52,52,52,50,52,51,52,53,53,55,56,53,66,73,101

InterPro domains:
  IPR006221 Anthranilate synthase/para-aminobenzoate synthase like domain [TIGR00566] (84-274)
  IPR006221 Anthranilate synthase/para-aminobenzoate synthase like domain [cd01743] (84-273)
  IPR017926 Glutamine amidotransferase [PF00117] (85-273)
  IPR029062 Class I glutamine amidotransferase-like [G3DSA:3.40.50.880] (82-275)
  IPR029062 Class I glutamine amidotransferase-like [SSF52317] (84-279)
  IPR050472 Anthranilate Synthase/Amidotransferase [PTHR43418] (76-280)

Sequence (582 aa):
MASAAASAGTAIFSQCMGAIAQVKKPSPSSTHLAFARFPDRRTEIRYGSCMFPKDSLFTPRATVLSGVENSGFSVSVKKADNPIVVIDNYDSFTYNLCQYMGELGCNFEVYRNDELTVEELKRKNPRGVLISPGPGAPQDSGISLQTVLELGPVIPLFGVCMGLQCIGEAFGGKIVRSPFGVMHGKSSLVYYDEKGEDGLFSGLPNPFTAGRYHSLVIENESFPSDELEVTAWTEDGLIMAARHKKYKRLQGVQFHPESIITKEGKTIVRNFIKMIERMEAKLDNEAYKTFMASAAASAGTAIFSQCMGAIAQVKKPSPSSTHLAFARFPDRRTEIRYGSCMFPKDSLFTPRATVLSGVENSGFSVSVKKADNPIVVIDNYDSFTYNLCQYMGELGCNFEVYRNDELTVEELKRKNPRGVLISPGPGAPQDSGISLQTVLELGPVIPLFGVCMGLQCIGEAFGGKIVRSPFGVMHGKSSLVYYDEKGEDGLFSGLPNPFTAGRYHSLVIENESFPSDELEVTAWTEDGLIMAARHKKYKRLQGVQFHPESIITKEGKTIVRNFIKMIERMEAKLDNEAYKTF

Secondary structure (DSSP, 8-state):
------------------------------------------------------------------------------GGGSPEEEEE-S-TTHHHHHHHHHHTT--EEEEETTTS-HHHHHHT--SEEEEPP-SS-GGGSTTHHHHHHHHTTTS-EEEETHHHHHHHHHTTPPEEE-TT---SSEEEEEEE--TT---TTTT--SSEEEEE--SEEE-STT--TTTEEEEEEETT--EEEEEESSSTTEEEESSBTTSTT-TTHHHHHHHHHHHHHHHHHHHHHHHHHT-/------------------------------------------------------------------------------GGGSPEEEEE-S-TTHHHHHHHHHHTT--EEEEETTTS-HHHHHHT--SEEEEPP-SS-GGGSTTHHHHHHHHTTTS-EEEETHHHHHHHHHTTPPEEE-TT---SSEEEEEEE--TT---TTTT--SSEEEEE--SEEE-STT--TTTEEEEEEETT--EEEEEESSSTTEEEESSBTTSTT-TTHHHHHHHHHHHHHHHHHHHHHHHHHT-

Foldseek 3Di:
DPDDDPPPPPPPPDDPPDDPDDPDPDDDDDPPPPPDDPDPPVPPPVPDPPCPDDDDDPPPDPPPPDDPPPPPPPPPPPVQPQAAEEEDQPDPLSVLLVVLCVVVPGHYYYDYLARDALVVVVVSVHLEYEYEDYDDALVSRRRLLVCCVPVLLPHFYEYEQNNQRSNQVSLWWDKDFDPVAFFQFDKFWKAFAPPPDQALCPPHDGTFIFTAGGGIAGDPVGGNPVFKDQGMAGPVGGGAKMATPNSRSRMYGNTALSDPRGVCSSVSSVSNVVVSVVVSVVVVVVVVVVD/DPDDDPPPPPPPPDPDPDDPDDPDDDDDDDDDPPPDDPDPPVPCPPPDPPPPDDDDPPPDDPPPPDDPPCPPPPPPPPVQPQAAEEEDQPDPLSVLLVVLCVVVPGHYYYDYLARDALVVVVVSVHLEYEYEDYDDALVSRRRLLVCCVPVLLPHFYEYEQNNQRSNQVSLWWDKDFDPVAFFQFDKFWKAFAPPPDQALCPPHDGTFIFTAGGGIAGDPVGGNPVFKDQGMAGPVGGGAKMATPNSRSRMYGNTALSDPRGVCSSVSSVSNVVVSVVVSVVVVVVVVVVD

pLDDT: mean 74.84, std 34.25, range [15.58, 98.94]

=== Feature glossary ===
Key to the feature types in this record:

Secondary structure (8-state, DSSP). Secondary structure is the local, repeating backbone conformation. DSSP classifies it into eight states by reading the hydrogen-bond network: three helix types (H, G, I), two β types (E, B), two non-regular types (T, S), and unstructured coil (-).

Backbone torsions (φ/ψ). Backbone dihedral angles. Every residue except chain termini has a φ (preceding-C → N → Cα → C) and a ψ (N → Cα → C → next-N). They are reported in degrees following the IUPAC sign convention. Secondary structure is essentially a statement about which (φ, ψ) basin each residue occupies.

Predicted aligned error. Predicted Aligned Error (PAE) is an AlphaFold confidence matrix: entry (i, j) is the expected error in the position of residue j, in ångströms, when the prediction is superimposed on the true structure at residue i. Low PAE wi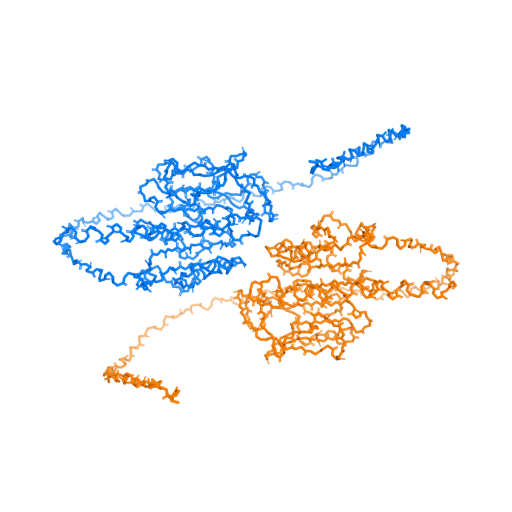thin a block of residues means that block is internally rigid and well-predicted; high PAE between two blocks means their relative placement is uncertain even if each block individually is confident.

B-factor. B-factor (Debye–Waller factor) reflects atomic displacement in the crystal lattice. It is an experimental observable (units Å²), not a prediction; low values mean the atom is pinned down, high values mean it moves or is heterogeneous across the crystal.

Secondary structure (3-state, P-SEA). Three-state secondary structure (P-SEA) collapses the eight DSSP classes into helix (a), strand (b), and coil (c). P-SEA assigns these from Cα geometry alone — distances and angles — without requiring backbone oxygens, so it works on any Cα trace.

Sequence. Primary structure: the covalent order of the twenty standard amino acids along the backbone. Two proteins with the same sequence will (almost always) fold to the same structure; two with 30% identity often share a fold but not the details.

pLDDT. pLDDT is the predicted lDDT-Cα score: AlphaFold's confidence that the local environment of each residue (all inter-atomic distances within 15 Å) is correctly placed. It is a per-residue number between 0 and 100, with higher meaning more reliable.

InterPro / GO / CATH / organism. Functional annotations link the protein to curated databases. InterPro entries identify conserved domains and families by matching the sequence against member-database signatures (Pfam, PROSITE, CDD, …). Gene Ontology (GO) terms describe molecular function, biological process, and cellular component in a controlled vocabulary. CATH places the structure in a hierarchical fold classification (Class/Architecture/Topology/Homologous-superfamily). The organism is the source species.

Contact-map, Ramachandran, and PAE plots. Three diagnostic plots accompany the record. The Cα contact map visualizes the tertiary structure as a 2D adjacency matrix (8 Å cutoff, sequence-local contacts suppressed). The Ramachandran plot shows the distribution of backbone (φ, ψ) torsions, with points in the α and β basins reflecting secondary structure content. The PAE plot shows AlphaFold's inter-residue confidence as a color matrix.

mmCIF coordinates. The mmCIF table is the protein's shape written out atom by atom. For each backbone N, Cα, C, and carbonyl O, it records an (x, y, z) coordinate triple in Å plus the residue type, chain letter, and residue number.

Radius of gyration, Cα contacts, bounding box. Three whole-structure scalars: the radius of gyration (RMS distance of Cα from centroid, in Å), the count of Cα–Cα contacts (pairs closer than 8 Å and separated by more than four residues in sequence — i.e. tertiary, not local, contacts), and the bounding-box dimensions. Together they distinguish compact globular folds from extended fibres or disordered chains.

Foldseek 3Di. The Foldseek 3Di string encodes local tertiary geometry as a 20-letter alphabet — one character per residue — derived from the relative positions of nearby Cα atoms. Unlike the amino-acid sequence, 3Di is a direct function of the 3D structure, so two proteins with the same fold have similar 3Di strings even at low sequence identity.

Rendered structure images. Six rendered views show the 3D structure from the faces of a cube — i.e. along ±x, ±y, ±z. Rendering representation is drawn randomly per protein from cartoon (secondary-structure ribbons), sticks (backbone bonds), or molecular surface; coloring is either N→C rainbow (blue at the N-terminus through red at the C-terminus) or one color per chain.

Nearest PDB structures. The Foldseek neighbor list gives the closest experimentally determined structures in the PDB, ranked by structural alignment. TM-score near 1 means near-identical fold; near 0.3 means only rough topology match. This is how one finds what a novel AlphaFold prediction most resembles in the solved-structure universe.

Solvent-accessible surface area. SASA measures how much of the protein is reachable by solvent. It is computed by rolling a water-sized probe over the atomic surface and summing the exposed area (Å²). Per-residue SASA distinguishes core (buried, low SASA) from surface (exposed, high SASA) residues; total SASA is a whole-molecule size measure.